Protein AF-A0A950IG82-F1 (afdb_monomer)

Structure (mmCIF, N/CA/C/O backbone):
data_AF-A0A950IG82-F1
#
_entry.id   AF-A0A950IG82-F1
#
loop_
_atom_site.group_PDB
_atom_site.id
_atom_site.type_symbol
_atom_site.label_atom_id
_atom_site.label_alt_id
_atom_site.label_comp_id
_atom_site.label_asym_id
_atom_site.label_entity_id
_atom_site.label_seq_id
_atom_site.pdbx_PDB_ins_code
_atom_site.Cartn_x
_atom_site.Cartn_y
_atom_site.Cartn_z
_atom_site.occupancy
_atom_site.B_iso_or_equiv
_atom_site.auth_seq_id
_atom_site.auth_comp_id
_atom_site.auth_asym_id
_atom_site.auth_atom_id
_atom_site.pdbx_PDB_model_num
ATOM 1 N N . MET A 1 1 ? -0.122 53.252 -35.658 1.00 31.47 1 MET A N 1
ATOM 2 C CA . MET A 1 1 ? -0.330 54.464 -36.482 1.00 31.47 1 MET A CA 1
ATOM 3 C C . MET A 1 1 ? -1.220 54.069 -37.658 1.00 31.47 1 MET A C 1
ATOM 5 O O . MET A 1 1 ? -0.885 53.091 -38.310 1.00 31.47 1 MET A O 1
ATOM 9 N N . ARG A 1 2 ? -2.312 54.819 -37.894 1.00 27.08 2 ARG A N 1
ATOM 10 C CA . ARG A 1 2 ? -3.420 54.608 -38.866 1.00 27.08 2 ARG A CA 1
ATOM 11 C C . ARG A 1 2 ? -4.473 53.554 -38.489 1.00 27.08 2 ARG A C 1
ATOM 13 O O . ARG A 1 2 ? -4.097 52.480 -38.056 1.00 27.08 2 ARG A O 1
ATOM 20 N N . ILE A 1 3 ? -5.778 53.737 -38.699 1.00 26.84 3 ILE A N 1
ATOM 21 C CA . ILE A 1 3 ? -6.708 54.889 -38.736 1.00 26.84 3 ILE A CA 1
ATOM 22 C C . ILE A 1 3 ? -8.096 54.261 -38.478 1.00 26.84 3 ILE A C 1
ATOM 24 O O . ILE A 1 3 ? -8.349 53.128 -38.877 1.00 26.84 3 ILE A O 1
ATOM 28 N N . SER A 1 4 ? -8.958 54.994 -37.777 1.00 28.69 4 SER A N 1
ATOM 29 C CA . SER A 1 4 ? -10.321 54.626 -37.380 1.00 28.69 4 SER A CA 1
ATOM 30 C C . SER A 1 4 ? -11.318 54.647 -38.547 1.00 28.69 4 SER A C 1
ATOM 32 O O . SER A 1 4 ? -11.182 55.461 -39.458 1.00 28.69 4 SER A O 1
ATOM 34 N N . THR A 1 5 ? -12.383 53.846 -38.462 1.00 29.97 5 THR A N 1
ATOM 35 C CA . THR A 1 5 ? -13.710 54.205 -38.995 1.00 29.97 5 THR A CA 1
ATOM 36 C C . THR A 1 5 ? -14.809 53.532 -38.164 1.00 29.97 5 THR A C 1
ATOM 38 O O . THR A 1 5 ? -14.855 52.314 -38.029 1.00 29.97 5 THR A O 1
ATOM 41 N N . LYS A 1 6 ? -15.680 54.364 -37.579 1.00 29.92 6 LYS A N 1
ATOM 42 C CA . LYS A 1 6 ? -16.958 54.034 -36.924 1.00 29.92 6 LYS A CA 1
ATOM 43 C C . LYS A 1 6 ? -18.101 54.569 -37.790 1.00 29.92 6 LYS A C 1
ATOM 45 O O . LYS A 1 6 ? -17.968 55.690 -38.268 1.00 29.92 6 LYS A O 1
ATOM 50 N N . VAL A 1 7 ? -19.230 53.854 -37.831 1.00 28.11 7 VAL A N 1
ATOM 51 C CA . VAL A 1 7 ? -20.614 54.330 -38.098 1.00 28.11 7 VAL A CA 1
ATOM 52 C C . VAL A 1 7 ? -21.540 53.316 -37.367 1.00 28.11 7 VAL A C 1
ATOM 54 O O . VAL A 1 7 ? -21.394 52.130 -37.637 1.00 28.11 7 VAL A O 1
ATOM 57 N N . LEU A 1 8 ? -22.177 53.575 -36.201 1.00 28.28 8 LEU A N 1
ATOM 58 C CA . LEU A 1 8 ? -23.474 54.250 -35.875 1.00 28.28 8 LEU A CA 1
ATOM 59 C C . LEU A 1 8 ? -24.680 53.784 -36.735 1.00 28.28 8 LEU A C 1
ATOM 61 O O . LEU A 1 8 ? -24.521 53.671 -37.933 1.00 28.28 8 LEU A O 1
ATOM 65 N N . ALA A 1 9 ? -25.912 53.512 -36.269 1.00 26.94 9 ALA A N 1
ATOM 66 C CA . ALA A 1 9 ? -26.693 53.898 -35.079 1.00 26.94 9 ALA A CA 1
ATOM 67 C C . ALA A 1 9 ? -27.892 52.913 -34.857 1.00 26.94 9 ALA A C 1
ATOM 69 O O . ALA A 1 9 ? -28.282 52.243 -35.806 1.00 26.94 9 ALA A O 1
ATOM 70 N N . ALA A 1 10 ? -28.354 52.692 -33.607 1.00 26.58 10 ALA A N 1
ATOM 71 C CA . ALA A 1 10 ? -29.663 53.086 -32.996 1.00 26.58 10 ALA A CA 1
ATOM 72 C C . ALA A 1 10 ? -30.944 52.416 -33.572 1.00 26.58 10 ALA A C 1
ATOM 74 O O . ALA A 1 10 ? -31.073 52.310 -34.778 1.00 26.58 10 ALA A O 1
ATOM 75 N N . GLY A 1 11 ? -31.972 51.980 -32.825 1.00 23.25 11 GLY A N 1
ATOM 76 C CA . GLY A 1 11 ? -32.373 52.081 -31.412 1.00 23.25 11 GLY A CA 1
ATOM 77 C C . GLY A 1 11 ? -33.799 51.491 -31.212 1.00 23.25 11 GLY A C 1
ATOM 78 O O . GLY A 1 11 ? -34.331 50.907 -32.151 1.00 23.25 11 GLY A O 1
ATOM 79 N N . LEU A 1 12 ? -34.403 51.735 -30.030 1.00 25.64 12 LEU A N 1
ATOM 80 C CA . LEU A 1 12 ? -35.747 51.348 -29.505 1.00 25.64 12 LEU A CA 1
ATOM 81 C C . LEU A 1 12 ? -35.808 49.958 -28.829 1.00 25.64 12 LEU A C 1
ATOM 83 O O . LEU A 1 12 ? -35.479 48.960 -29.445 1.00 25.64 12 LEU A O 1
ATOM 87 N N . GLY A 1 13 ? -36.210 49.761 -27.568 1.00 23.16 13 GLY A N 1
ATOM 88 C CA . GLY A 1 13 ? -36.908 50.609 -26.600 1.00 23.16 13 GLY A CA 1
ATOM 89 C C . GLY A 1 13 ? -38.250 49.976 -26.214 1.00 23.16 13 GLY A C 1
ATOM 90 O O . GLY A 1 13 ? -39.217 50.180 -26.932 1.00 23.16 13 GLY A O 1
ATOM 91 N N . ALA A 1 14 ? -38.317 49.239 -25.097 1.00 26.92 14 ALA A N 1
ATOM 92 C CA . ALA A 1 14 ? -39.551 48.993 -24.337 1.00 26.92 14 ALA A CA 1
ATOM 93 C C . ALA A 1 14 ? -39.218 48.405 -22.954 1.00 26.92 14 ALA A C 1
ATOM 95 O O . ALA A 1 14 ? -38.650 47.322 -22.842 1.00 26.92 14 ALA A O 1
ATOM 96 N N . ALA A 1 15 ? -39.591 49.133 -21.905 1.00 27.72 15 ALA A N 1
ATOM 97 C CA . ALA A 1 15 ? -39.661 48.660 -20.531 1.00 27.72 15 ALA A CA 1
ATOM 98 C C . ALA A 1 15 ? -41.141 48.592 -20.139 1.00 27.72 15 ALA A C 1
ATOM 100 O O . ALA A 1 15 ? -41.839 49.581 -20.353 1.00 27.72 15 ALA A O 1
ATOM 101 N N . LEU A 1 16 ? -41.604 47.487 -19.536 1.00 24.97 16 LEU A N 1
ATOM 102 C CA . LEU A 1 16 ? -42.750 47.522 -18.620 1.00 24.97 16 LEU A CA 1
ATOM 103 C C . LEU A 1 16 ? -42.849 46.283 -17.697 1.00 24.97 16 LEU A C 1
ATOM 105 O O . LEU A 1 16 ? -43.059 45.167 -18.152 1.00 24.97 16 LEU A O 1
ATOM 109 N N . LEU A 1 17 ? -42.716 46.584 -16.400 1.00 25.39 17 LEU A N 1
ATOM 110 C CA . LEU A 1 17 ? -43.342 46.053 -15.174 1.00 25.39 17 LEU A CA 1
ATOM 111 C C . LEU A 1 17 ? -43.338 44.559 -14.749 1.00 25.39 17 LEU A C 1
ATOM 113 O O . LEU A 1 17 ? -43.978 43.701 -15.337 1.00 25.39 17 LEU A O 1
ATOM 117 N N . LEU A 1 18 ? -42.755 44.390 -13.546 1.00 25.53 18 LEU A N 1
ATOM 118 C CA . LEU A 1 18 ? -43.219 43.700 -12.322 1.00 25.53 18 LEU A CA 1
ATOM 119 C C . LEU A 1 18 ? -43.781 42.264 -12.380 1.00 25.53 18 LEU A C 1
ATOM 121 O O . LEU A 1 18 ? -44.934 42.050 -12.736 1.00 25.53 18 LEU A O 1
ATOM 125 N N . ALA A 1 19 ? -43.065 41.353 -11.709 1.00 24.47 19 ALA A N 1
ATOM 126 C CA . ALA A 1 19 ? -43.647 40.505 -10.662 1.00 24.47 19 ALA A CA 1
ATOM 127 C C . ALA A 1 19 ? -42.567 40.096 -9.644 1.00 24.47 19 ALA A C 1
ATOM 129 O O . ALA A 1 19 ? -41.563 39.473 -9.982 1.00 24.47 19 ALA A O 1
ATOM 130 N N . VAL A 1 20 ? -42.787 40.477 -8.386 1.00 30.11 20 VAL A N 1
ATOM 131 C CA . VAL A 1 20 ? -42.069 39.976 -7.212 1.00 30.11 20 VAL A CA 1
ATOM 132 C C . VAL A 1 20 ? -42.515 38.535 -6.978 1.00 30.11 20 VAL A C 1
ATOM 134 O O . VAL A 1 20 ? -43.705 38.286 -6.808 1.00 30.11 20 VAL A O 1
ATOM 137 N N . ALA A 1 21 ? -41.570 37.600 -6.926 1.00 27.33 21 ALA A N 1
ATOM 138 C CA . ALA A 1 21 ? -41.778 36.296 -6.313 1.00 27.33 21 ALA A CA 1
ATOM 139 C C . ALA A 1 21 ? -40.535 35.949 -5.492 1.00 27.33 21 ALA A C 1
ATOM 141 O O . ALA A 1 21 ? -39.457 35.667 -6.009 1.00 27.33 21 ALA A O 1
ATOM 142 N N . THR A 1 22 ? -40.720 36.039 -4.183 1.00 30.56 22 THR A N 1
ATOM 143 C CA . THR A 1 22 ? -39.870 35.504 -3.128 1.00 30.56 22 THR A CA 1
ATOM 144 C C . THR A 1 22 ? -39.513 34.045 -3.415 1.00 30.56 22 THR A C 1
ATOM 146 O O . THR A 1 22 ? -40.369 33.168 -3.301 1.00 30.56 22 THR A O 1
ATOM 149 N N . LEU A 1 23 ? -38.254 33.771 -3.757 1.00 31.50 23 LEU A N 1
ATOM 150 C CA . LEU A 1 23 ? -37.690 32.426 -3.672 1.00 31.50 23 LEU A CA 1
ATOM 151 C C . LEU A 1 23 ? -36.880 32.362 -2.384 1.00 31.50 23 LEU A C 1
ATOM 153 O O . LEU A 1 23 ? -35.878 33.056 -2.226 1.00 31.50 23 LEU A O 1
ATOM 157 N N . GLY A 1 24 ? -37.427 31.600 -1.439 1.00 26.11 24 GLY A N 1
ATOM 158 C CA . GLY A 1 24 ? -36.927 31.474 -0.086 1.00 26.11 24 GLY A CA 1
ATOM 159 C C . GLY A 1 24 ? -35.485 30.993 -0.027 1.00 26.11 24 GLY A C 1
ATOM 160 O O . GLY A 1 24 ? -35.007 30.248 -0.884 1.00 26.11 24 GLY A O 1
ATOM 161 N N . GLU A 1 25 ? -34.826 31.415 1.047 1.00 28.05 25 GLU A N 1
ATOM 162 C CA . GLU A 1 25 ? -33.621 30.810 1.591 1.00 28.05 25 GLU A CA 1
ATOM 163 C C . GLU A 1 25 ? -33.852 29.308 1.803 1.00 28.05 25 GLU A C 1
ATOM 165 O O . GLU A 1 25 ? -34.275 28.844 2.860 1.00 28.05 25 GLU A O 1
ATOM 170 N N . GLY A 1 26 ? -33.585 28.531 0.754 1.00 25.91 26 GLY A N 1
ATOM 171 C CA . GLY A 1 26 ? -33.356 27.103 0.859 1.00 25.91 26 GLY A CA 1
ATOM 172 C C . GLY A 1 26 ? -32.126 26.909 1.730 1.00 25.91 26 GLY A C 1
ATOM 173 O O . GLY A 1 26 ? -31.032 27.341 1.365 1.00 25.91 26 GLY A O 1
ATOM 174 N N . ALA A 1 27 ? -32.351 26.323 2.904 1.00 30.41 27 ALA A N 1
ATOM 175 C CA . ALA A 1 27 ? -31.371 26.037 3.933 1.00 30.41 27 ALA A CA 1
ATOM 176 C C . ALA A 1 27 ? -30.029 25.595 3.333 1.00 30.41 27 ALA A C 1
ATOM 178 O O . ALA A 1 27 ? -29.856 24.453 2.908 1.00 30.41 27 ALA A O 1
ATOM 179 N N . ARG A 1 28 ? -29.056 26.513 3.347 1.00 29.19 28 ARG A N 1
ATOM 180 C CA . ARG A 1 28 ? -27.645 26.144 3.347 1.00 29.19 28 ARG A CA 1
ATOM 181 C C . ARG A 1 28 ? -27.469 25.267 4.575 1.00 29.19 28 ARG A C 1
ATOM 183 O O . ARG A 1 28 ? -27.503 25.776 5.693 1.00 29.19 28 ARG A O 1
ATOM 190 N N . GLY A 1 29 ? -27.347 23.960 4.358 1.00 27.97 29 GLY A N 1
ATOM 191 C CA . GLY A 1 29 ? -26.825 23.049 5.360 1.00 27.97 29 GLY A CA 1
ATOM 192 C C . GLY A 1 29 ? -25.471 23.598 5.767 1.00 27.97 29 GLY A C 1
ATOM 193 O O . GLY A 1 29 ? -24.490 23.470 5.039 1.00 27.97 29 GLY A O 1
ATOM 194 N N . THR A 1 30 ? -25.446 24.313 6.884 1.00 27.95 30 THR A N 1
ATOM 195 C CA . THR A 1 30 ? -24.217 24.695 7.543 1.00 27.95 30 THR A CA 1
ATOM 196 C C . THR A 1 30 ? -23.473 23.397 7.794 1.00 27.95 30 THR A C 1
ATOM 198 O O . THR A 1 30 ? -24.003 22.480 8.425 1.00 27.95 30 THR A O 1
ATOM 201 N N . ALA A 1 31 ? -22.255 23.300 7.257 1.00 31.48 31 ALA A N 1
ATOM 202 C CA . ALA A 1 31 ? -21.271 22.369 7.770 1.00 31.48 31 ALA A CA 1
ATOM 203 C C . ALA A 1 31 ? -21.317 22.518 9.293 1.00 31.48 31 ALA A C 1
ATOM 205 O O . ALA A 1 31 ? -21.040 23.602 9.816 1.00 31.48 31 ALA A O 1
ATOM 206 N N . GLN A 1 32 ? -21.812 21.486 9.981 1.00 31.50 32 GLN A N 1
ATOM 207 C CA . GLN A 1 32 ? -21.851 21.481 11.432 1.00 31.50 32 GLN A CA 1
ATOM 208 C C . GLN A 1 32 ? -20.426 21.765 11.884 1.00 31.50 32 GLN A C 1
ATOM 210 O O . GLN A 1 32 ? -19.493 21.050 11.516 1.00 31.50 32 GLN A O 1
ATOM 215 N N . GLY A 1 33 ? -20.273 22.898 12.571 1.00 30.84 33 GLY A N 1
ATOM 216 C CA . GLY A 1 33 ? -18.986 23.394 13.013 1.00 30.84 33 GLY A CA 1
ATOM 217 C C . GLY A 1 33 ? -18.233 22.307 13.761 1.00 30.84 33 GLY A C 1
ATOM 218 O O . GLY A 1 33 ? -18.844 21.479 14.443 1.00 30.84 33 GLY A O 1
ATOM 219 N N . ALA A 1 34 ? -16.907 22.330 13.615 1.00 34.75 34 ALA A N 1
ATOM 220 C CA . ALA A 1 34 ? -15.992 21.541 14.421 1.00 34.75 34 ALA A CA 1
ATOM 221 C C . ALA A 1 34 ? -16.519 21.476 15.857 1.00 34.75 34 ALA A C 1
ATOM 223 O O . ALA A 1 34 ? -16.757 22.513 16.485 1.00 34.75 34 ALA A O 1
ATOM 224 N N . THR A 1 35 ? -16.776 20.259 16.335 1.00 42.19 35 THR A N 1
ATOM 225 C CA . THR A 1 35 ? -17.260 20.032 17.692 1.00 42.19 35 THR A CA 1
ATOM 226 C C . THR A 1 35 ? -16.322 20.785 18.639 1.00 42.19 35 THR A C 1
ATOM 228 O O . THR A 1 35 ? -15.102 20.634 18.503 1.00 42.19 35 THR A O 1
ATOM 231 N N . PRO A 1 36 ? -16.834 21.648 19.537 1.00 44.16 36 PRO A N 1
ATOM 232 C CA . PRO A 1 36 ? -15.972 22.414 20.424 1.00 44.16 36 PRO A CA 1
ATOM 233 C C . PRO A 1 36 ? -15.040 21.459 21.184 1.00 44.16 36 PRO A C 1
ATOM 235 O O . PRO A 1 36 ? -15.457 20.343 21.515 1.00 44.16 36 PRO A O 1
ATOM 238 N N . PRO A 1 37 ? -13.778 21.857 21.432 1.00 56.09 37 PRO A N 1
ATOM 239 C CA . PRO A 1 37 ? -12.818 21.002 22.111 1.00 56.09 37 PRO A CA 1
ATOM 240 C C . PRO A 1 37 ? -13.416 20.517 23.431 1.00 56.09 37 PRO A C 1
ATOM 242 O O . PRO A 1 37 ? -13.875 21.314 24.250 1.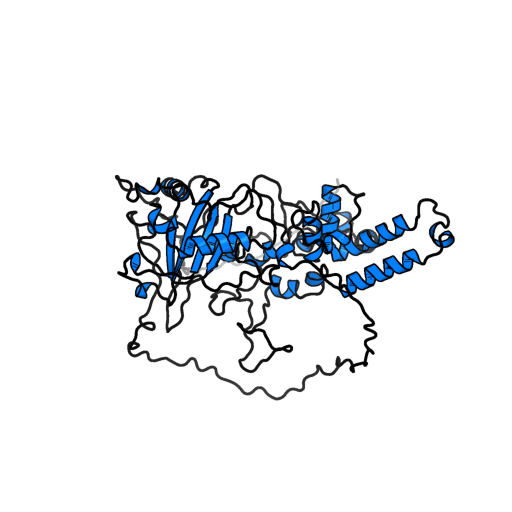00 56.09 37 PRO A O 1
ATOM 245 N N . ILE A 1 38 ? -13.443 19.195 23.599 1.00 61.84 38 ILE A N 1
ATOM 246 C CA . ILE A 1 38 ? -13.982 18.553 24.794 1.00 61.84 38 ILE A CA 1
ATOM 247 C C . ILE A 1 38 ? -13.158 19.044 25.986 1.00 61.84 38 ILE A C 1
ATOM 249 O O . ILE A 1 38 ? -11.948 18.814 26.045 1.00 61.84 38 ILE A O 1
ATOM 253 N N . ALA A 1 39 ? -13.808 19.740 26.921 1.00 64.88 39 ALA A N 1
ATOM 254 C CA . ALA A 1 39 ? -13.167 20.185 28.149 1.00 64.88 39 ALA A CA 1
ATOM 255 C C . ALA A 1 39 ? -12.679 18.956 28.927 1.00 64.88 39 ALA A C 1
ATOM 257 O O . ALA A 1 39 ? -13.462 18.058 29.249 1.00 64.88 39 ALA A O 1
ATOM 258 N N . LEU A 1 40 ? -11.372 18.899 29.183 1.00 69.62 40 LEU A N 1
ATOM 259 C CA . LEU A 1 40 ? -10.776 17.801 29.932 1.00 69.62 40 LEU A CA 1
ATOM 260 C C . LEU A 1 40 ? -11.267 17.841 31.389 1.00 69.62 40 LEU A C 1
ATOM 262 O O . LEU A 1 40 ? -11.370 18.932 31.958 1.00 69.62 40 LEU A O 1
ATOM 266 N N . PRO A 1 41 ? -11.560 16.686 32.011 1.00 64.69 41 PRO A N 1
ATOM 267 C CA . PRO A 1 41 ? -11.902 16.646 33.428 1.00 64.69 41 PRO A CA 1
ATOM 268 C C . PRO A 1 41 ? -10.738 17.149 34.297 1.00 64.69 41 PRO A C 1
ATOM 270 O O . PRO A 1 41 ? -9.573 17.043 33.915 1.00 64.69 41 PRO A O 1
ATOM 273 N N . SER A 1 42 ? -11.043 17.656 35.497 1.00 58.88 42 SER A N 1
ATOM 274 C CA . SER A 1 42 ? -10.040 18.149 36.458 1.00 58.88 42 SER A CA 1
ATOM 275 C C . SER A 1 42 ? -9.109 17.058 37.012 1.00 58.88 42 SER A C 1
ATOM 277 O O . SER A 1 42 ? -8.054 17.374 37.554 1.00 58.88 42 SER A O 1
ATOM 279 N N . HIS A 1 43 ? -9.477 15.784 36.852 1.00 67.44 43 HIS A N 1
ATOM 280 C CA . HIS A 1 43 ? -8.666 14.605 37.151 1.00 67.44 43 HIS A CA 1
ATOM 281 C C . HIS A 1 43 ? -8.570 13.745 35.886 1.00 67.44 43 HIS A C 1
ATOM 283 O O . HIS A 1 43 ? -9.600 13.485 35.269 1.00 67.44 43 HIS A O 1
ATOM 289 N N . ASP A 1 44 ? -7.373 13.277 35.507 1.00 67.75 44 ASP A N 1
ATOM 290 C CA . ASP A 1 44 ? -7.207 12.406 34.331 1.00 67.75 44 ASP A CA 1
ATOM 291 C C . ASP A 1 44 ? -8.037 11.127 34.529 1.00 67.75 44 ASP A C 1
ATOM 293 O O . ASP A 1 44 ? -7.781 10.384 35.480 1.00 67.75 44 ASP A O 1
ATOM 297 N N . PRO A 1 45 ? -9.063 10.875 33.701 1.00 68.75 45 PRO A N 1
ATOM 298 C CA . PRO A 1 45 ? -9.945 9.726 33.874 1.00 68.75 45 PRO A CA 1
ATOM 299 C C . PRO A 1 45 ? -9.288 8.394 33.482 1.00 68.75 45 PRO A C 1
ATOM 301 O O . PRO A 1 45 ? -9.848 7.332 33.749 1.00 68.75 45 PRO A O 1
ATOM 304 N N . CYS A 1 46 ? -8.106 8.447 32.866 1.00 76.06 46 CYS A N 1
ATOM 305 C CA . CYS A 1 46 ? -7.264 7.299 32.567 1.00 76.06 46 CYS A CA 1
ATOM 306 C C . CYS A 1 46 ? -5.802 7.626 32.948 1.00 76.06 46 CYS A C 1
ATOM 308 O O . CYS A 1 46 ? -4.951 7.809 32.071 1.00 76.06 46 CYS A O 1
ATOM 310 N N . PRO A 1 47 ? -5.491 7.737 34.255 1.00 60.59 47 PRO A N 1
ATOM 311 C CA . PRO A 1 47 ? -4.163 8.139 34.725 1.00 60.59 47 PRO A CA 1
ATOM 312 C C . PRO A 1 47 ? -3.097 7.073 34.416 1.00 60.59 47 PRO A C 1
ATOM 314 O O . PRO A 1 47 ? -1.929 7.410 34.218 1.00 60.59 47 PRO A O 1
ATOM 317 N N . ASP A 1 48 ? -3.526 5.811 34.284 1.00 54.88 48 ASP A N 1
ATOM 318 C CA . ASP A 1 48 ? -2.714 4.669 33.848 1.00 54.88 48 ASP A CA 1
ATOM 319 C C . ASP A 1 48 ? -2.396 4.699 32.349 1.00 54.88 48 ASP A C 1
ATOM 321 O O . ASP A 1 48 ? -1.526 3.965 31.895 1.00 54.88 48 ASP A O 1
ATOM 325 N N . GLY A 1 49 ? -2.970 5.634 31.582 1.00 54.69 49 GLY A N 1
ATOM 326 C CA . GLY A 1 49 ? -2.558 5.941 30.209 1.00 54.69 49 GLY A CA 1
ATOM 327 C C . GLY A 1 49 ? -1.133 6.502 30.091 1.00 54.69 49 GLY A C 1
ATOM 328 O O . GLY A 1 49 ? -0.809 7.092 29.070 1.00 54.69 49 GLY A O 1
ATOM 329 N N . LYS A 1 50 ? -0.313 6.364 31.140 1.00 54.59 50 LYS A N 1
ATOM 330 C CA . LYS A 1 50 ? 1.144 6.558 31.193 1.00 54.59 50 LYS A CA 1
ATOM 331 C C . LYS A 1 50 ? 1.908 5.223 31.271 1.00 54.59 50 LYS A C 1
ATOM 333 O O . LYS A 1 50 ? 3.134 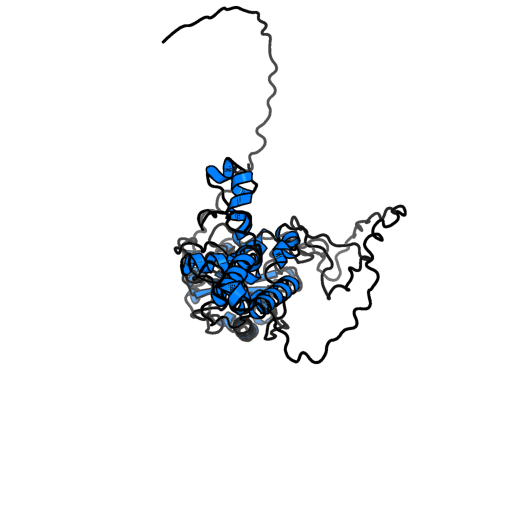5.227 31.373 1.00 54.59 50 LYS A O 1
ATOM 338 N N . ALA A 1 51 ? 1.202 4.091 31.287 1.00 62.50 51 ALA A N 1
ATOM 339 C CA . ALA A 1 51 ? 1.757 2.765 31.514 1.00 62.50 51 ALA A CA 1
ATOM 340 C C . ALA A 1 51 ? 2.184 2.058 30.220 1.00 62.50 51 ALA A C 1
ATOM 342 O O . ALA A 1 51 ? 1.556 2.187 29.173 1.00 62.50 51 ALA A O 1
ATOM 343 N N . SER A 1 52 ? 3.254 1.273 30.381 1.00 68.88 52 SER A N 1
ATOM 344 C CA . SER A 1 52 ? 3.853 0.285 29.476 1.00 68.88 52 SER A CA 1
ATOM 345 C C . SER A 1 52 ? 4.089 0.739 28.033 1.00 68.88 52 SER A C 1
ATOM 347 O O . SER A 1 52 ? 3.155 0.901 27.245 1.00 68.88 52 SER A O 1
ATOM 349 N N . LYS A 1 53 ? 5.369 0.827 27.645 1.00 78.25 53 LYS A N 1
ATOM 350 C CA . LYS A 1 53 ? 5.756 0.908 26.229 1.00 78.25 53 LYS A CA 1
ATOM 351 C C . LYS A 1 53 ? 5.085 -0.221 25.431 1.00 78.25 53 LYS A C 1
ATOM 353 O O . LYS A 1 53 ? 4.875 -1.300 25.997 1.00 78.25 53 LYS A O 1
ATOM 358 N N . PRO A 1 54 ? 4.805 -0.010 24.133 1.00 86.50 54 PRO A N 1
ATOM 359 C CA . PRO A 1 54 ? 4.348 -1.076 23.257 1.00 86.50 54 PRO A CA 1
ATOM 360 C C . PRO A 1 54 ? 5.198 -2.344 23.418 1.00 86.50 54 PRO A C 1
ATOM 362 O O . PRO A 1 54 ? 6.429 -2.256 23.469 1.00 86.50 54 PRO A O 1
ATOM 365 N N . PRO A 1 55 ? 4.564 -3.522 23.536 1.00 90.75 55 PRO A N 1
ATOM 366 C CA . PRO A 1 55 ? 5.275 -4.785 23.670 1.00 90.75 55 PRO A CA 1
ATOM 367 C C . PRO A 1 55 ? 6.124 -5.062 22.416 1.00 90.75 55 PRO A C 1
ATOM 369 O O . PRO A 1 55 ? 5.809 -4.553 21.334 1.00 90.75 55 PRO A O 1
ATOM 372 N N . PRO A 1 56 ? 7.160 -5.919 22.507 1.00 91.31 56 PRO A N 1
ATOM 373 C CA . PRO A 1 56 ? 8.002 -6.262 21.359 1.00 91.31 56 PRO A CA 1
ATOM 374 C C . PRO A 1 56 ? 7.210 -6.760 20.143 1.00 91.31 56 PRO A C 1
ATOM 376 O O . PRO A 1 56 ? 7.530 -6.392 19.020 1.00 91.31 56 PRO A O 1
ATOM 379 N N . ALA A 1 57 ? 6.123 -7.508 20.362 1.00 92.56 57 ALA A N 1
ATOM 380 C CA . ALA A 1 57 ? 5.257 -8.012 19.294 1.00 92.56 57 ALA A CA 1
ATOM 381 C C . ALA A 1 57 ? 4.517 -6.915 18.501 1.00 92.56 57 ALA A C 1
ATOM 383 O O . ALA A 1 57 ? 4.090 -7.147 17.376 1.00 92.56 57 ALA A O 1
ATOM 384 N N . LEU A 1 58 ? 4.376 -5.715 19.075 1.00 93.19 58 LEU A N 1
ATOM 385 C CA . LEU A 1 58 ? 3.798 -4.531 18.426 1.00 93.19 58 LEU A CA 1
ATOM 386 C C . LEU A 1 58 ? 4.879 -3.498 18.069 1.00 93.19 58 LEU A C 1
ATOM 388 O O . LEU A 1 58 ? 4.578 -2.354 17.729 1.00 93.19 58 LEU A O 1
ATOM 392 N N . THR A 1 59 ? 6.152 -3.890 18.148 1.00 91.25 59 THR A N 1
ATOM 393 C CA . THR A 1 59 ? 7.287 -3.073 17.729 1.00 91.25 59 THR A CA 1
ATOM 394 C C . THR A 1 59 ? 7.755 -3.540 16.361 1.00 91.25 59 THR A C 1
ATOM 396 O O . THR A 1 59 ? 8.261 -4.646 16.201 1.00 91.25 59 THR A O 1
ATOM 399 N N . LEU A 1 60 ? 7.590 -2.681 15.358 1.00 89.31 60 LEU A N 1
ATOM 400 C CA . LEU A 1 60 ? 8.013 -2.994 13.994 1.00 89.31 60 LEU A CA 1
ATOM 401 C C . LEU A 1 60 ? 9.542 -2.984 13.861 1.00 89.31 60 LEU A C 1
ATOM 403 O O . LEU A 1 60 ? 10.184 -2.145 14.508 1.00 89.31 60 LEU A O 1
ATOM 407 N N . PRO A 1 61 ? 10.112 -3.837 12.988 1.00 81.94 61 PRO A N 1
ATOM 408 C CA . PRO A 1 61 ? 11.519 -3.756 12.616 1.00 81.94 61 PRO A CA 1
ATOM 409 C C . PRO A 1 61 ? 11.840 -2.406 11.956 1.00 81.94 61 PRO A C 1
ATOM 411 O O . PRO A 1 61 ? 10.949 -1.683 11.507 1.00 81.94 61 PRO A O 1
ATOM 414 N N . ALA A 1 62 ? 13.132 -2.070 11.886 1.00 73.06 62 ALA A N 1
ATOM 415 C CA . ALA A 1 62 ? 13.597 -0.822 11.273 1.00 73.06 62 ALA A CA 1
ATOM 416 C C . ALA A 1 62 ? 13.216 -0.711 9.786 1.00 73.06 62 ALA A C 1
ATOM 418 O O . ALA A 1 62 ? 12.985 0.387 9.289 1.00 73.06 62 ALA A O 1
ATOM 419 N N . ILE A 1 63 ? 13.136 -1.850 9.096 1.00 74.94 63 ILE A N 1
ATOM 420 C CA . ILE A 1 63 ? 12.716 -1.964 7.702 1.00 74.94 63 ILE A CA 1
ATOM 421 C C . ILE A 1 63 ? 11.667 -3.072 7.646 1.00 74.94 63 ILE A C 1
ATOM 423 O O . ILE A 1 63 ? 11.915 -4.178 8.128 1.00 74.94 63 ILE A O 1
ATOM 427 N N . VAL A 1 64 ? 10.505 -2.770 7.067 1.00 79.62 64 VAL A N 1
ATOM 428 C CA . VAL A 1 64 ? 9.515 -3.780 6.681 1.00 79.62 64 VAL A CA 1
ATOM 429 C C . VAL A 1 64 ? 9.676 -3.987 5.177 1.00 79.62 64 VAL A C 1
ATOM 431 O O . VAL A 1 64 ? 9.407 -3.046 4.426 1.00 79.62 64 VAL A O 1
ATOM 434 N N . PRO A 1 65 ? 10.160 -5.156 4.728 1.00 70.88 65 PRO A N 1
ATOM 435 C CA . PRO A 1 65 ? 10.283 -5.441 3.306 1.00 70.88 65 PRO A CA 1
ATOM 436 C C . PRO A 1 65 ? 8.935 -5.330 2.577 1.00 70.88 65 PRO A C 1
ATOM 438 O O . PRO A 1 65 ? 7.899 -5.617 3.187 1.00 70.88 65 PRO A O 1
ATOM 441 N N . PRO A 1 66 ? 8.918 -4.939 1.290 1.00 68.38 66 PRO A N 1
ATOM 442 C CA . PRO A 1 66 ? 7.694 -4.922 0.505 1.00 68.38 66 PRO A CA 1
ATOM 443 C C . PRO A 1 66 ? 6.997 -6.281 0.442 1.00 68.38 66 PRO A C 1
ATOM 445 O O . PRO A 1 66 ? 7.636 -7.330 0.389 1.00 68.38 66 PRO A O 1
ATOM 448 N N . GLY A 1 67 ? 5.671 -6.225 0.376 1.00 63.81 67 GLY A N 1
ATOM 449 C CA . GLY A 1 67 ? 4.819 -7.310 -0.080 1.00 63.81 67 GLY A CA 1
ATOM 450 C C . GLY A 1 67 ? 4.315 -8.286 0.952 1.00 63.81 67 GLY A C 1
ATOM 451 O O . GLY A 1 67 ? 3.129 -8.585 0.901 1.00 63.81 67 GLY A O 1
ATOM 452 N N . ASP A 1 68 ? 5.141 -8.764 1.880 1.00 68.62 68 ASP A N 1
ATOM 453 C CA . ASP A 1 68 ? 4.645 -9.802 2.780 1.00 68.62 68 ASP A CA 1
ATOM 454 C C . ASP A 1 68 ? 5.294 -9.852 4.167 1.00 68.62 68 ASP A C 1
ATOM 456 O O . ASP A 1 68 ? 6.336 -10.486 4.371 1.00 68.62 68 ASP A O 1
ATOM 460 N N . PRO A 1 69 ? 4.675 -9.218 5.173 1.00 75.81 69 PRO A N 1
ATOM 461 C CA . PRO A 1 69 ? 5.157 -9.285 6.531 1.00 75.81 69 PRO A CA 1
ATOM 462 C C . PRO A 1 69 ? 4.529 -10.455 7.313 1.00 75.81 69 PRO A C 1
ATOM 464 O O . PRO A 1 69 ? 4.239 -10.264 8.491 1.00 75.81 69 PRO A O 1
ATOM 467 N N . ILE A 1 70 ? 4.362 -11.666 6.749 1.00 79.44 70 ILE A N 1
ATOM 468 C CA . ILE A 1 70 ? 3.835 -12.849 7.483 1.00 79.44 70 ILE A CA 1
ATOM 469 C C . ILE A 1 70 ? 4.493 -13.037 8.848 1.00 79.44 70 ILE A C 1
ATOM 471 O O . ILE A 1 70 ? 3.832 -13.387 9.823 1.00 79.44 70 ILE A O 1
ATOM 475 N N . ALA A 1 71 ? 5.804 -12.805 8.950 1.00 83.12 71 ALA A N 1
ATOM 476 C CA . ALA A 1 71 ? 6.498 -12.898 10.231 1.00 83.12 71 ALA A CA 1
ATOM 477 C C . ALA A 1 71 ? 5.952 -11.890 11.263 1.00 83.12 71 ALA A C 1
ATOM 479 O O . ALA A 1 71 ? 5.805 -12.231 12.438 1.00 83.12 71 ALA A O 1
ATOM 480 N N . ILE A 1 72 ? 5.626 -10.669 10.827 1.00 88.44 72 ILE A N 1
ATOM 481 C CA . ILE A 1 72 ? 4.986 -9.639 11.653 1.00 88.44 72 ILE A CA 1
ATOM 482 C C . ILE A 1 72 ? 3.544 -10.043 11.962 1.00 88.44 72 ILE A C 1
ATOM 484 O O . ILE A 1 72 ? 3.166 -10.007 13.127 1.00 88.44 72 ILE A O 1
ATOM 488 N N . GLU A 1 73 ? 2.766 -10.471 10.964 1.00 89.62 73 GLU A N 1
ATOM 489 C CA . GLU A 1 73 ? 1.373 -10.909 11.139 1.00 89.62 73 GLU A CA 1
ATOM 490 C C . GLU A 1 73 ? 1.274 -12.042 12.167 1.00 89.62 73 GLU A C 1
ATOM 492 O O . GLU A 1 73 ? 0.524 -11.941 13.136 1.00 89.62 73 GLU A O 1
ATOM 497 N N . LYS A 1 74 ? 2.119 -13.070 12.030 1.00 89.62 74 LYS A N 1
ATOM 498 C CA . LYS A 1 74 ? 2.223 -14.184 12.976 1.00 89.62 74 LYS A CA 1
ATOM 499 C C . LYS A 1 74 ? 2.586 -13.707 14.379 1.00 89.62 74 LYS A C 1
ATOM 501 O O . LYS A 1 74 ? 1.916 -14.064 15.340 1.00 89.62 74 LYS A O 1
ATOM 506 N N . THR A 1 75 ? 3.623 -12.876 14.496 1.00 92.38 75 THR A N 1
ATOM 507 C CA . THR A 1 75 ? 4.069 -12.347 15.795 1.00 92.38 75 THR A CA 1
ATOM 508 C C . THR A 1 75 ? 2.972 -11.519 16.471 1.00 92.38 75 THR A C 1
ATOM 510 O O . THR A 1 75 ? 2.774 -11.622 17.683 1.00 92.38 75 THR A O 1
ATOM 513 N N . MET A 1 76 ? 2.241 -10.707 15.700 1.00 94.69 76 MET A N 1
ATOM 514 C CA . MET A 1 76 ? 1.116 -9.918 16.196 1.00 94.69 76 MET A CA 1
ATOM 515 C C . MET A 1 76 ? -0.037 -10.814 16.640 1.00 94.69 76 MET A C 1
ATOM 517 O O . MET A 1 76 ? -0.532 -10.630 17.749 1.00 94.69 76 MET A O 1
ATOM 521 N N . LEU A 1 77 ? -0.440 -11.789 15.821 1.00 95.25 77 LEU A N 1
ATOM 522 C CA . LEU A 1 77 ? -1.540 -12.697 16.140 1.00 95.25 77 LEU A CA 1
ATOM 523 C C . LEU A 1 77 ? -1.242 -13.529 17.391 1.00 95.25 77 LEU A C 1
ATOM 525 O O . LEU A 1 77 ? -2.070 -13.566 18.302 1.00 95.25 77 LEU A O 1
ATOM 529 N N . ASP A 1 78 ? -0.046 -14.123 17.471 1.00 95.38 78 ASP A N 1
ATOM 530 C CA . ASP A 1 78 ? 0.394 -14.924 18.619 1.00 95.38 78 ASP A CA 1
ATOM 531 C C . ASP A 1 78 ? 0.316 -14.110 19.922 1.00 95.38 78 ASP A C 1
ATOM 533 O O . ASP A 1 78 ? -0.073 -14.633 20.965 1.00 95.38 78 ASP A O 1
ATOM 537 N N . TYR A 1 79 ? 0.639 -12.813 19.871 1.00 96.56 79 TYR A N 1
ATOM 538 C CA . TYR A 1 79 ? 0.524 -11.919 21.021 1.00 96.56 79 TYR A CA 1
ATOM 539 C C . TYR A 1 79 ? -0.922 -11.498 21.316 1.00 96.56 79 TYR A C 1
ATOM 541 O O . TYR A 1 79 ? -1.363 -11.581 22.465 1.00 96.56 79 TYR A O 1
ATOM 549 N N . LEU A 1 80 ? -1.670 -11.035 20.313 1.00 97.12 80 LEU A N 1
ATOM 550 C CA . LEU A 1 80 ? -3.026 -10.504 20.487 1.00 97.12 80 LEU A CA 1
ATOM 551 C C . LEU A 1 80 ? -3.994 -11.583 20.991 1.00 97.12 80 LEU A C 1
ATOM 553 O O . LEU A 1 80 ? -4.796 -11.310 21.885 1.00 97.12 80 LEU A O 1
ATOM 557 N N . ALA A 1 81 ? -3.830 -12.831 20.550 1.00 95.94 81 ALA A N 1
ATOM 558 C CA . ALA A 1 81 ? -4.619 -13.965 21.026 1.00 95.94 81 ALA A CA 1
ATOM 559 C C . ALA A 1 81 ? -4.465 -14.249 22.539 1.00 95.94 81 ALA A C 1
ATOM 561 O O . ALA A 1 81 ? -5.324 -14.900 23.133 1.00 95.94 81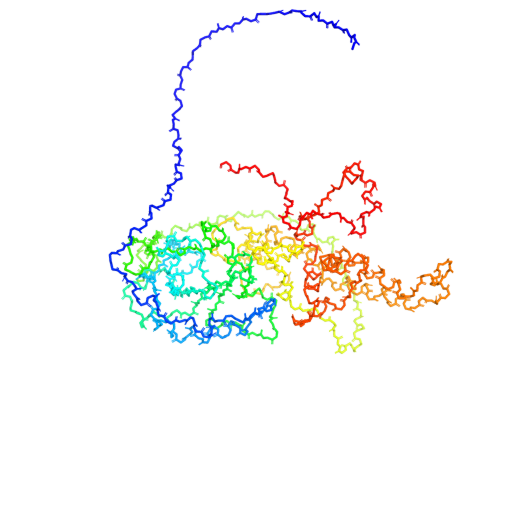 ALA A O 1
ATOM 562 N N . THR A 1 82 ? -3.411 -13.744 23.199 1.00 95.62 82 THR A N 1
ATOM 563 C CA . THR A 1 82 ? -3.228 -13.888 24.660 1.00 95.62 82 THR A CA 1
ATOM 564 C C . THR A 1 82 ? -4.052 -12.903 25.490 1.00 95.62 82 THR A C 1
ATOM 566 O O . THR A 1 82 ? -4.170 -13.072 26.703 1.00 95.62 82 THR A O 1
ATOM 569 N N . PHE A 1 83 ? -4.579 -11.838 24.876 1.00 95.44 83 PHE A N 1
ATOM 570 C CA . PHE A 1 83 ? -5.202 -10.694 25.555 1.00 95.44 83 PHE A CA 1
ATOM 571 C C . PHE A 1 83 ? -4.305 -9.940 26.556 1.00 95.44 83 PHE A C 1
ATOM 573 O O . PHE A 1 83 ? -4.794 -9.050 27.255 1.00 95.44 83 PHE A O 1
ATOM 580 N N . HIS A 1 84 ? -2.994 -10.217 26.618 1.00 93.12 84 HIS A N 1
ATOM 581 C CA . HIS A 1 84 ? -2.076 -9.544 27.549 1.00 93.12 84 HIS A CA 1
ATOM 582 C C . HIS A 1 84 ? -2.023 -8.019 27.355 1.00 93.12 84 HIS A C 1
ATOM 584 O O . HIS A 1 84 ? -1.716 -7.289 28.293 1.00 93.12 84 HIS A O 1
ATOM 590 N N . TYR A 1 85 ? -2.370 -7.499 26.173 1.00 93.25 85 TYR A N 1
ATOM 591 C CA . TYR A 1 85 ? -2.452 -6.051 25.954 1.00 93.25 85 TYR A CA 1
ATOM 592 C C . TYR A 1 85 ? -3.493 -5.363 26.855 1.00 93.25 85 TYR A C 1
ATOM 594 O O . TYR A 1 85 ? -3.339 -4.188 27.184 1.00 93.25 85 TYR A O 1
ATOM 602 N N . ARG A 1 86 ? -4.525 -6.087 27.314 1.00 93.06 86 ARG A N 1
ATOM 603 C CA . ARG A 1 86 ? -5.555 -5.550 28.217 1.00 93.06 86 ARG A CA 1
ATOM 604 C C . ARG A 1 86 ? -5.012 -5.220 29.608 1.00 93.06 86 ARG A C 1
ATOM 606 O O . ARG A 1 86 ? -5.601 -4.402 30.306 1.00 93.06 86 ARG A O 1
ATOM 613 N N . THR A 1 87 ? -3.892 -5.824 30.011 1.00 90.50 87 THR A N 1
ATOM 614 C CA . THR A 1 87 ? -3.272 -5.601 31.326 1.00 90.50 87 THR A CA 1
ATOM 615 C C . THR A 1 87 ? -2.184 -4.527 31.299 1.00 90.50 87 THR A C 1
ATOM 617 O O . THR A 1 87 ? -1.548 -4.287 32.319 1.00 90.50 87 THR A O 1
ATOM 620 N N . LEU A 1 88 ? -1.948 -3.876 30.152 1.00 89.44 88 LEU A N 1
ATOM 621 C CA . LEU A 1 88 ? -0.891 -2.866 30.001 1.00 89.44 88 LEU A CA 1
ATOM 622 C C . LEU A 1 88 ? -1.209 -1.524 30.673 1.00 89.44 88 LEU A C 1
ATOM 624 O O . LEU A 1 88 ? -0.327 -0.669 30.732 1.00 89.44 88 LEU A O 1
ATOM 628 N N . GLY A 1 89 ? -2.446 -1.327 31.144 1.00 88.75 89 GLY A N 1
ATOM 629 C CA . GLY A 1 89 ? -2.935 -0.047 31.672 1.00 88.75 89 GLY A CA 1
ATOM 630 C C . GLY A 1 89 ? -3.337 0.961 30.588 1.00 88.75 89 GLY A C 1
ATOM 631 O O . GLY A 1 89 ? -3.648 2.106 30.894 1.00 88.75 89 GLY A O 1
ATOM 632 N N . TRP A 1 90 ? -3.343 0.550 29.317 1.00 92.75 90 TRP A N 1
ATOM 633 C CA . TRP A 1 90 ? -3.736 1.405 28.197 1.00 92.75 90 TRP A CA 1
ATOM 634 C C . TRP A 1 90 ? -5.196 1.847 28.303 1.00 92.75 90 TRP A C 1
ATOM 636 O O . TRP A 1 90 ? -6.067 1.087 28.737 1.00 92.75 90 TRP A O 1
ATOM 646 N N . CYS A 1 91 ? -5.474 3.073 27.860 1.00 93.94 91 CYS A N 1
ATOM 647 C CA . CYS A 1 91 ? -6.843 3.570 27.822 1.00 93.94 91 CYS A CA 1
ATOM 648 C C . CYS A 1 91 ? -7.650 2.795 26.782 1.00 93.94 91 CYS A C 1
ATOM 650 O O . CYS A 1 91 ? -7.113 2.348 25.769 1.00 93.94 91 CYS A O 1
ATOM 652 N N . VAL A 1 92 ? -8.949 2.650 27.025 1.00 94.56 92 VAL A N 1
ATOM 653 C CA . VAL A 1 92 ? -9.837 1.823 26.206 1.00 94.56 92 VAL A CA 1
ATOM 654 C C . VAL A 1 92 ? -11.170 2.526 25.973 1.00 94.56 92 VAL A C 1
ATOM 656 O O . VAL A 1 92 ? -11.610 3.336 26.797 1.00 94.56 92 VAL A O 1
ATOM 659 N N . ASP A 1 93 ? -11.818 2.211 24.855 1.00 95.88 93 ASP A N 1
ATOM 660 C CA . ASP A 1 93 ? -13.188 2.628 24.562 1.00 95.88 93 ASP A CA 1
ATOM 661 C C . ASP A 1 93 ? -14.150 2.290 25.724 1.00 95.88 93 ASP A C 1
ATOM 663 O O . ASP A 1 93 ? -13.978 1.300 26.447 1.00 95.88 93 ASP A O 1
ATOM 667 N N . LYS A 1 94 ? -15.186 3.123 25.891 1.00 93.75 94 LYS A N 1
ATOM 668 C CA . LYS A 1 94 ? -16.220 3.006 26.938 1.00 93.75 94 LYS A CA 1
ATOM 669 C C . LYS A 1 94 ? -16.915 1.643 26.931 1.00 93.75 94 LYS A C 1
ATOM 671 O O . LYS A 1 94 ? -17.192 1.094 27.995 1.00 93.75 94 LYS A O 1
ATOM 676 N N . TYR A 1 95 ? -17.210 1.134 25.739 1.00 93.69 95 TYR A N 1
ATOM 677 C CA . TYR A 1 95 ? -17.911 -0.122 25.483 1.00 93.69 95 TYR A CA 1
ATOM 678 C C . TYR A 1 95 ? -17.661 -0.575 24.038 1.00 93.69 95 TYR A C 1
ATOM 680 O O . TYR A 1 95 ? -17.135 0.185 23.223 1.00 93.69 95 TYR A O 1
ATOM 688 N N . VAL A 1 96 ? -18.043 -1.816 23.720 1.00 96.56 96 VAL A N 1
ATOM 689 C CA . VAL A 1 96 ? -18.093 -2.302 22.333 1.00 96.56 96 VAL A CA 1
ATOM 690 C C . VAL A 1 96 ? -19.144 -1.492 21.573 1.00 96.56 96 VAL A C 1
ATOM 692 O O . VAL A 1 96 ? -20.280 -1.385 22.031 1.00 96.56 96 VAL A O 1
ATOM 695 N N . ARG A 1 97 ? -18.784 -0.927 20.420 1.00 95.25 97 ARG A N 1
ATOM 696 C CA . ARG A 1 97 ? -19.643 -0.032 19.631 1.00 95.25 97 ARG A CA 1
ATOM 697 C C . ARG A 1 97 ? -19.712 -0.455 18.171 1.00 95.25 97 ARG A C 1
ATOM 699 O O . ARG A 1 97 ? -18.761 -1.008 17.624 1.00 95.25 97 ARG A O 1
ATOM 706 N N . ASP A 1 98 ? -20.839 -0.165 17.538 1.00 94.75 98 ASP A N 1
ATOM 707 C CA . ASP A 1 98 ? -21.024 -0.423 16.116 1.00 94.75 98 ASP A CA 1
ATOM 708 C C . ASP A 1 98 ? -20.228 0.568 15.256 1.00 94.75 98 ASP A C 1
ATOM 710 O O . ASP A 1 98 ? -19.943 1.693 15.678 1.00 94.75 98 ASP A O 1
ATOM 714 N N . THR A 1 99 ? -19.876 0.159 14.035 1.00 91.94 99 THR A N 1
ATOM 715 C CA . THR A 1 99 ? -19.278 1.056 13.026 1.00 91.94 99 THR A CA 1
ATOM 716 C C . THR A 1 99 ? -20.237 1.405 11.886 1.00 91.94 99 THR A C 1
ATOM 718 O O . THR A 1 99 ? -19.858 2.089 10.940 1.00 91.94 99 THR A O 1
ATOM 721 N N . GLY A 1 100 ? -21.493 0.972 11.998 1.00 90.38 100 GLY A N 1
ATOM 722 C CA . GLY A 1 100 ? -22.597 1.340 11.122 1.00 90.38 100 GLY A CA 1
ATOM 723 C C . GLY A 1 100 ? -23.922 0.748 11.608 1.00 90.38 100 GLY A C 1
ATOM 724 O O . GLY A 1 100 ? -23.959 0.070 12.637 1.00 90.38 100 GLY A O 1
ATOM 725 N N . PRO A 1 101 ? -25.036 1.031 10.916 1.00 88.75 101 PRO A N 1
ATOM 726 C CA . PRO A 1 101 ? -26.352 0.584 11.355 1.00 88.75 101 PRO A CA 1
ATOM 727 C C . PRO A 1 101 ? -26.562 -0.931 11.197 1.00 88.75 101 PRO A C 1
ATOM 729 O O . PRO A 1 101 ? -25.925 -1.579 10.373 1.00 88.75 101 PRO A O 1
ATOM 732 N N . TYR A 1 102 ? -27.500 -1.491 11.964 1.00 86.81 102 TYR A N 1
ATOM 733 C CA . TYR A 1 102 ? -28.005 -2.860 11.813 1.00 86.81 102 TYR A CA 1
ATOM 734 C C . TYR A 1 102 ? -29.506 -2.810 11.523 1.00 86.81 102 TYR A C 1
ATOM 736 O O . TYR A 1 102 ? -30.287 -2.347 12.362 1.00 86.81 102 TYR A O 1
ATOM 744 N N . ILE A 1 103 ? -29.907 -3.236 10.325 1.00 85.69 103 ILE A N 1
ATOM 745 C CA . ILE A 1 103 ? -31.281 -3.105 9.829 1.00 85.69 103 ILE A CA 1
ATOM 746 C C . ILE A 1 103 ? -31.687 -4.385 9.092 1.00 85.69 103 ILE A C 1
ATOM 748 O O . ILE A 1 103 ? -31.028 -4.796 8.140 1.00 85.69 103 ILE A O 1
ATOM 752 N N . HIS A 1 104 ? -32.802 -4.985 9.506 1.00 84.25 104 HIS A N 1
ATOM 753 C CA . HIS A 1 104 ? -33.435 -6.154 8.886 1.00 84.25 104 HIS A CA 1
ATOM 754 C C . HIS A 1 104 ? -32.494 -7.356 8.679 1.00 84.25 104 HIS A C 1
ATOM 756 O O . HIS A 1 104 ? -32.506 -7.989 7.628 1.00 84.25 104 HIS A O 1
ATOM 762 N N . GLY A 1 105 ? -31.666 -7.668 9.673 1.00 81.44 105 GLY A N 1
ATOM 763 C CA . GLY A 1 105 ? -30.716 -8.779 9.645 1.00 81.44 105 GLY A CA 1
ATOM 764 C C . GLY A 1 105 ? -29.374 -8.432 8.997 1.00 81.44 105 GLY A C 1
ATOM 765 O O . GLY A 1 105 ? -28.448 -9.238 9.061 1.00 81.44 105 GLY A O 1
ATOM 766 N N . PHE A 1 106 ? -29.248 -7.237 8.412 1.00 81.75 106 PHE A N 1
ATOM 767 C CA . PHE A 1 106 ? -28.047 -6.786 7.717 1.00 81.75 106 PHE A CA 1
ATOM 768 C C . PHE A 1 106 ? -27.282 -5.756 8.535 1.00 81.75 106 PHE A C 1
ATOM 770 O O . PHE A 1 106 ? -27.865 -4.842 9.123 1.00 81.75 106 PHE A O 1
ATOM 777 N N . TYR A 1 107 ? -25.959 -5.887 8.527 1.00 82.38 107 TYR A N 1
ATOM 778 C CA . TYR A 1 107 ? -25.054 -4.945 9.160 1.00 82.38 107 TYR A CA 1
ATOM 779 C C . TYR A 1 107 ? -24.363 -4.070 8.118 1.00 82.38 107 TYR A C 1
ATOM 781 O O . TYR A 1 107 ? -23.766 -4.579 7.174 1.00 82.38 107 TYR A O 1
ATOM 789 N N . TYR A 1 108 ? -24.446 -2.759 8.316 1.00 80.75 108 TYR A N 1
ATOM 790 C CA . TYR A 1 108 ? -23.974 -1.716 7.406 1.00 80.75 108 TYR A CA 1
ATOM 791 C C . TYR A 1 108 ? -22.751 -0.976 7.974 1.00 80.75 108 TYR A C 1
ATOM 793 O O . TYR A 1 108 ? -22.523 0.190 7.655 1.00 80.75 108 TYR A O 1
ATOM 801 N N . GLY A 1 109 ? -22.000 -1.621 8.871 1.00 81.94 109 GLY A N 1
ATOM 802 C CA . GLY A 1 109 ? -20.722 -1.120 9.374 1.00 81.94 109 GLY A CA 1
ATOM 803 C C . GLY A 1 109 ? -19.563 -1.448 8.440 1.00 81.94 109 GLY A C 1
ATOM 804 O O . GLY A 1 109 ? -19.527 -2.524 7.847 1.00 81.94 109 GLY A O 1
ATOM 805 N N . THR A 1 110 ? -18.604 -0.526 8.331 1.00 80.88 110 THR A N 1
ATOM 806 C CA . THR A 1 110 ? -17.354 -0.736 7.574 1.00 80.88 110 THR A CA 1
ATOM 807 C C . THR A 1 110 ? -16.478 -1.827 8.200 1.00 80.88 110 THR A C 1
ATOM 809 O O . THR A 1 110 ? -15.770 -2.532 7.493 1.00 80.88 110 THR A O 1
ATOM 812 N N . HIS A 1 111 ? -16.544 -1.968 9.523 1.00 88.06 111 HIS A N 1
ATOM 813 C CA . HIS A 1 111 ? -15.972 -3.062 10.312 1.00 88.06 111 HIS A CA 1
ATOM 814 C C . HIS A 1 111 ? -17.094 -3.741 11.108 1.00 88.06 111 HIS A C 1
ATOM 816 O O . HIS A 1 111 ? -18.144 -3.119 11.252 1.00 88.06 111 HIS A O 1
ATOM 822 N N . PRO A 1 112 ? -16.899 -4.936 11.698 1.00 91.38 112 PRO A N 1
ATOM 823 C CA . PRO A 1 112 ? -17.771 -5.482 12.745 1.00 91.38 112 PRO A CA 1
ATOM 824 C C . PRO A 1 112 ? -17.950 -4.538 13.953 1.00 91.38 112 PRO A C 1
ATOM 826 O O . PRO A 1 112 ? -17.534 -3.379 13.940 1.00 91.38 112 PRO A O 1
ATOM 829 N N . ALA A 1 113 ? -18.572 -5.017 15.032 1.00 93.94 113 ALA A N 1
ATOM 830 C CA . ALA A 1 113 ? -18.606 -4.256 16.280 1.00 93.94 113 ALA A CA 1
ATOM 831 C C . ALA A 1 113 ? -17.189 -4.177 16.876 1.00 93.94 113 ALA A C 1
ATOM 833 O O . ALA A 1 113 ? -16.445 -5.150 16.797 1.00 93.94 113 ALA A O 1
ATOM 834 N N . VAL A 1 114 ? -16.789 -3.040 17.455 1.00 96.81 114 VAL A N 1
ATOM 835 C CA . VAL A 1 114 ? -15.384 -2.804 17.838 1.00 96.81 114 VAL A CA 1
ATOM 836 C C . VAL A 1 114 ? -15.198 -2.248 19.239 1.00 96.81 114 VAL A C 1
ATOM 838 O O . VAL A 1 114 ? -16.059 -1.544 19.766 1.00 96.81 114 VAL A O 1
ATOM 841 N N . ARG A 1 115 ? -14.018 -2.506 19.808 1.00 97.31 115 ARG A N 1
ATOM 842 C CA . ARG A 1 115 ? -13.499 -1.844 21.014 1.00 97.31 115 ARG A CA 1
ATOM 843 C C . ARG A 1 115 ? -12.013 -1.549 20.832 1.00 97.31 115 ARG A C 1
ATOM 845 O O . ARG A 1 115 ? -11.259 -2.429 20.428 1.00 97.31 115 ARG A O 1
ATOM 852 N N . ILE A 1 116 ? -11.592 -0.316 21.108 1.00 97.81 116 ILE A N 1
ATOM 853 C CA . ILE A 1 116 ? -10.225 0.144 20.814 1.00 97.81 116 ILE A CA 1
ATOM 854 C C . ILE A 1 116 ? -9.434 0.416 22.095 1.00 97.81 116 ILE A C 1
ATOM 856 O O . ILE A 1 116 ? -9.967 1.006 23.033 1.00 97.81 116 ILE A O 1
ATOM 860 N N . TYR A 1 117 ? -8.162 0.013 22.101 1.00 96.75 117 TYR A N 1
ATOM 861 C CA . TYR A 1 117 ? -7.145 0.321 23.106 1.00 96.75 117 TYR A CA 1
ATOM 862 C C . TYR A 1 117 ? -6.111 1.295 22.530 1.00 96.75 117 TYR A C 1
ATOM 864 O O . TYR A 1 117 ? -5.708 1.162 21.372 1.00 96.75 117 TYR A O 1
ATOM 872 N N . TYR A 1 118 ? -5.660 2.244 23.348 1.00 96.06 118 TYR A N 1
ATOM 873 C CA . TYR A 1 118 ? -4.813 3.366 22.942 1.00 96.06 118 TYR A CA 1
ATOM 874 C C . TYR A 1 118 ? -3.541 3.422 23.794 1.00 96.06 118 TYR A C 1
ATOM 876 O O . TYR A 1 118 ? -3.623 3.501 25.023 1.00 96.06 118 TYR A O 1
ATOM 884 N N . SER A 1 119 ? -2.373 3.423 23.146 1.00 94.44 119 SER A N 1
ATOM 885 C CA . SER A 1 119 ? -1.091 3.589 23.840 1.00 94.44 119 SER A CA 1
ATOM 886 C C . SER A 1 119 ? -0.956 4.986 24.473 1.00 94.44 119 SER A C 1
ATOM 888 O O . SER A 1 119 ? -1.661 5.921 24.062 1.00 94.44 119 SER A O 1
ATOM 890 N N . PRO A 1 120 ? -0.039 5.170 25.444 1.00 91.50 120 PRO A N 1
ATOM 891 C CA . PRO A 1 120 ? 0.203 6.465 26.080 1.00 91.50 120 PRO A CA 1
ATOM 892 C C . PRO A 1 120 ? 0.439 7.612 25.095 1.00 91.50 120 PRO A C 1
ATOM 894 O O . PRO A 1 120 ? -0.147 8.682 25.228 1.00 91.50 120 PRO A O 1
ATOM 897 N N . GLU A 1 121 ? 1.217 7.371 24.042 1.00 92.62 121 GLU A N 1
ATOM 898 C CA . GLU A 1 121 ? 1.569 8.378 23.041 1.00 92.62 121 GLU A CA 1
ATOM 899 C C . GLU A 1 121 ? 0.355 8.825 22.210 1.00 92.62 121 GLU A C 1
ATOM 901 O O . GLU A 1 121 ? 0.255 9.995 21.832 1.00 92.62 121 GLU A O 1
ATOM 906 N N . ILE A 1 122 ? -0.595 7.916 21.940 1.00 94.62 122 ILE A N 1
ATOM 907 C CA . ILE A 1 122 ? -1.869 8.277 21.302 1.00 94.62 122 ILE A CA 1
ATOM 908 C C . ILE A 1 122 ? -2.706 9.125 22.256 1.00 94.62 122 ILE A C 1
ATOM 910 O O . ILE A 1 122 ? -3.274 10.137 21.845 1.00 94.62 122 ILE A O 1
ATOM 914 N N . MET A 1 123 ? -2.769 8.737 23.529 1.00 93.62 123 MET A N 1
ATOM 915 C CA . MET A 1 123 ? -3.548 9.460 24.528 1.00 93.62 123 MET A CA 1
ATOM 916 C C . MET A 1 123 ? -3.010 10.863 24.784 1.00 93.62 123 MET A C 1
ATOM 918 O O . MET A 1 123 ? -3.802 11.799 24.871 1.00 93.62 123 MET A O 1
ATOM 922 N N . ASP A 1 124 ? -1.694 11.043 24.832 1.00 91.38 124 ASP A N 1
ATOM 923 C CA . ASP A 1 124 ? -1.069 12.359 24.967 1.00 91.38 124 ASP A CA 1
ATOM 924 C C . ASP A 1 124 ? -1.414 13.268 23.782 1.00 91.38 124 ASP A C 1
ATOM 926 O O . ASP A 1 124 ? -1.791 14.429 23.967 1.00 91.38 124 ASP A O 1
ATOM 930 N N . TRP A 1 125 ? -1.392 12.726 22.561 1.00 93.25 125 TRP A N 1
ATOM 931 C CA . TRP A 1 125 ? -1.820 13.457 21.368 1.00 93.25 125 TRP A CA 1
ATOM 932 C C . TRP A 1 125 ? -3.314 13.822 21.401 1.00 93.25 125 TRP A C 1
ATOM 934 O O . TRP A 1 125 ? -3.679 14.963 21.097 1.00 93.25 125 TRP A O 1
ATOM 944 N N . LEU A 1 126 ? -4.188 12.896 21.811 1.00 93.88 126 LEU A N 1
ATOM 945 C CA . LEU A 1 126 ? -5.628 13.146 21.936 1.00 93.88 126 LEU A CA 1
ATOM 946 C C . LEU A 1 126 ? -5.936 14.195 23.018 1.00 93.88 126 LEU A C 1
ATOM 948 O O . LEU A 1 126 ? -6.703 15.124 22.756 1.00 93.88 126 LEU A O 1
ATOM 952 N N . ARG A 1 127 ? -5.305 14.098 24.199 1.00 90.88 127 ARG A N 1
ATOM 953 C CA . ARG A 1 127 ? -5.427 15.068 25.308 1.00 90.88 127 ARG A CA 1
ATOM 954 C C . ARG A 1 127 ? -4.970 16.463 24.896 1.00 90.88 127 ARG A C 1
ATOM 956 O O . ARG A 1 127 ? -5.582 17.449 25.287 1.00 90.88 127 ARG A O 1
ATOM 963 N N . ASN A 1 128 ? -3.955 16.557 24.040 1.00 91.25 128 ASN A N 1
ATOM 964 C CA . ASN A 1 128 ? -3.496 17.826 23.478 1.00 91.25 128 ASN A CA 1
ATOM 965 C C . ASN A 1 128 ? -4.395 18.352 22.333 1.00 91.25 128 ASN A C 1
ATOM 967 O O . ASN A 1 128 ? -3.976 19.179 21.520 1.00 91.25 128 ASN A O 1
ATOM 971 N N . GLY A 1 129 ? -5.629 17.854 22.211 1.00 90.69 129 GLY A N 1
ATOM 972 C CA . GLY A 1 129 ? -6.580 18.285 21.188 1.00 90.69 129 GLY A CA 1
ATOM 973 C C . GLY A 1 129 ? -6.144 17.921 19.769 1.00 90.69 129 GLY A C 1
ATOM 974 O O . GLY A 1 129 ? -6.416 18.676 18.832 1.00 90.69 129 GLY A O 1
ATOM 975 N N . ARG A 1 130 ? -5.432 16.795 19.606 1.00 94.00 130 ARG A N 1
ATOM 976 C CA . ARG A 1 130 ? -4.892 16.321 18.320 1.00 94.00 130 ARG A CA 1
ATOM 977 C C . ARG A 1 130 ? -3.968 17.343 17.644 1.00 94.00 130 ARG A C 1
ATOM 979 O O . ARG A 1 130 ? -3.931 17.439 16.416 1.00 94.00 130 ARG A O 1
ATOM 986 N N . LYS A 1 131 ? -3.256 18.150 18.438 1.00 92.00 131 LYS A N 1
ATOM 987 C CA . LYS A 1 131 ? -2.235 19.087 17.953 1.00 92.00 131 LYS A CA 1
ATOM 988 C C . LYS A 1 131 ? -0.905 18.365 17.760 1.00 92.00 131 LYS A C 1
ATOM 990 O O . LYS A 1 131 ? -0.496 17.577 18.610 1.00 92.00 131 LYS A O 1
ATOM 995 N N . GLY A 1 132 ? -0.219 18.677 16.662 1.00 92.12 132 GLY A N 1
ATOM 996 C CA . GLY A 1 132 ? 0.978 17.948 16.254 1.00 92.12 132 GLY A CA 1
ATOM 997 C C . GLY A 1 132 ? 0.643 16.519 15.828 1.00 92.12 132 GLY A C 1
ATOM 998 O O . GLY A 1 132 ? -0.459 16.241 15.351 1.00 92.12 132 GLY A O 1
ATOM 999 N N . GLU A 1 133 ? 1.592 15.613 16.012 1.00 92.38 133 GLU A N 1
ATOM 1000 C CA . GLU A 1 133 ? 1.476 14.211 15.620 1.00 92.38 133 GLU A CA 1
ATOM 1001 C C . GLU A 1 133 ? 1.947 13.318 16.775 1.00 92.38 133 GLU A C 1
ATOM 1003 O O . GLU A 1 133 ? 2.871 13.714 17.492 1.00 92.38 133 GLU A O 1
ATOM 1008 N N . PRO A 1 134 ? 1.354 12.127 16.972 1.00 93.00 134 PRO A N 1
ATOM 1009 C CA . PRO A 1 134 ? 1.880 11.167 17.931 1.00 93.00 134 PRO A CA 1
ATOM 1010 C C . PRO A 1 134 ? 3.255 10.661 17.469 1.00 93.00 134 PRO A C 1
ATOM 1012 O O . PRO A 1 134 ? 3.553 10.650 16.269 1.00 93.00 134 PRO A O 1
ATOM 1015 N N . ALA A 1 135 ? 4.087 10.249 18.425 1.00 90.81 135 ALA A N 1
ATOM 1016 C CA . ALA A 1 135 ? 5.437 9.761 18.160 1.00 90.81 135 ALA A CA 1
ATOM 1017 C C . ALA A 1 135 ? 5.435 8.419 17.410 1.00 90.81 135 ALA A C 1
ATOM 1019 O O . ALA A 1 135 ? 4.517 7.608 17.558 1.00 90.81 135 ALA A O 1
ATOM 1020 N N . ASP A 1 136 ? 6.498 8.155 16.647 1.00 92.75 136 ASP A N 1
ATOM 1021 C CA . ASP A 1 136 ? 6.727 6.830 16.072 1.00 92.75 136 ASP A CA 1
ATOM 1022 C C . ASP A 1 136 ? 6.799 5.790 17.193 1.00 92.75 136 ASP A C 1
ATOM 1024 O O . ASP A 1 136 ? 7.564 5.933 18.143 1.00 92.75 136 ASP A O 1
ATOM 1028 N N . GLY A 1 137 ? 5.976 4.748 17.090 1.00 92.75 137 GLY A N 1
ATOM 1029 C CA . GLY A 1 137 ? 5.784 3.775 18.168 1.00 92.75 137 GLY A CA 1
ATOM 1030 C C . GLY A 1 137 ? 4.384 3.789 18.743 1.00 92.75 137 GLY A C 1
ATOM 1031 O O . GLY A 1 137 ? 3.971 2.759 19.249 1.00 92.75 137 GLY A O 1
ATOM 1032 N N . ALA A 1 138 ? 3.641 4.888 18.615 1.00 94.69 138 ALA A N 1
ATOM 1033 C CA . ALA A 1 138 ? 2.280 4.975 19.130 1.00 94.69 138 ALA A CA 1
ATOM 1034 C C . ALA A 1 138 ? 1.371 3.903 18.497 1.00 94.69 138 ALA A C 1
ATOM 1036 O O . ALA A 1 138 ? 1.397 3.720 17.277 1.00 94.69 138 ALA A O 1
ATOM 1037 N N . VAL A 1 139 ? 0.574 3.205 19.312 1.00 97.00 139 VAL A N 1
ATOM 1038 C CA . VAL A 1 139 ? -0.224 2.045 18.878 1.00 97.00 139 VAL A CA 1
ATOM 1039 C C . VAL A 1 139 ? -1.696 2.226 19.221 1.00 97.00 139 VAL A C 1
ATOM 1041 O O . VAL A 1 139 ? -2.049 2.672 20.314 1.00 97.00 139 VAL A O 1
ATOM 1044 N N . MET A 1 140 ? -2.558 1.811 18.296 1.00 97.81 140 MET A N 1
ATOM 1045 C CA . MET A 1 140 ? -3.963 1.521 18.569 1.00 97.81 140 MET A CA 1
ATOM 1046 C C . MET A 1 140 ? -4.258 0.064 18.219 1.00 97.81 140 MET A C 1
ATOM 1048 O O . MET A 1 140 ? -3.928 -0.381 17.120 1.00 97.81 140 MET A O 1
ATOM 1052 N N . ILE A 1 141 ? -4.899 -0.655 19.140 1.00 98.19 141 ILE A N 1
ATOM 1053 C CA . ILE A 1 141 ? -5.378 -2.028 18.931 1.00 98.19 141 ILE A CA 1
ATOM 1054 C C . ILE A 1 141 ? -6.898 -1.973 18.891 1.00 98.19 141 ILE A C 1
ATOM 1056 O O . ILE A 1 141 ? -7.523 -1.524 19.849 1.00 98.19 141 ILE A O 1
ATOM 1060 N N . LYS A 1 142 ? -7.501 -2.425 17.798 1.00 98.31 142 LYS A N 1
ATOM 1061 C CA . LYS A 1 142 ? -8.948 -2.513 17.623 1.00 98.31 142 LYS A CA 1
ATOM 1062 C C . LYS A 1 142 ? -9.345 -3.977 17.651 1.00 98.31 142 LYS A C 1
ATOM 1064 O O . LYS A 1 142 ? -9.028 -4.724 16.736 1.00 98.31 142 LYS A O 1
ATOM 1069 N N . GLU A 1 143 ? -10.055 -4.360 18.697 1.00 98.12 143 GLU A N 1
ATOM 1070 C CA . GLU A 1 143 ? -10.747 -5.642 18.766 1.00 98.12 143 GLU A CA 1
ATOM 1071 C C . GLU A 1 143 ? -11.995 -5.585 17.887 1.00 98.12 143 GLU A C 1
ATOM 1073 O O . GLU A 1 143 ? -12.750 -4.609 17.974 1.00 98.12 143 GLU A O 1
ATOM 1078 N N . GLN A 1 144 ? -12.218 -6.618 17.078 1.00 96.75 144 GLN A N 1
ATOM 1079 C CA . GLN A 1 144 ? -13.408 -6.785 16.248 1.00 96.75 144 GLN A CA 1
ATOM 1080 C C . GLN A 1 144 ? -14.251 -7.951 16.787 1.00 96.75 144 GLN A C 1
ATOM 1082 O O . GLN A 1 144 ? -13.729 -8.974 17.223 1.00 96.75 144 GLN A O 1
ATOM 1087 N N . TYR A 1 145 ? -15.569 -7.771 16.809 1.00 95.00 145 TYR A N 1
ATOM 1088 C CA . TYR A 1 145 ? -16.514 -8.685 17.439 1.00 95.00 145 TYR A CA 1
ATOM 1089 C C . TYR A 1 145 ? -17.591 -9.130 16.453 1.00 95.00 145 TYR A C 1
ATOM 1091 O O . TYR A 1 145 ? -18.365 -8.313 15.938 1.00 95.00 145 TYR A O 1
ATOM 1099 N N . SER A 1 146 ? -17.671 -10.447 16.270 1.00 89.44 146 SER A N 1
ATOM 1100 C CA . SER A 1 146 ? -18.728 -11.140 15.535 1.00 89.44 146 SER A CA 1
ATOM 1101 C C . SER A 1 146 ? -19.413 -12.174 16.443 1.00 89.44 146 SER A C 1
ATOM 1103 O O . SER A 1 146 ? -18.747 -12.792 17.277 1.00 89.44 146 SER A O 1
ATOM 1105 N N . PRO A 1 147 ? -20.745 -12.366 16.351 1.00 91.88 147 PRO A N 1
ATOM 1106 C CA . PRO A 1 147 ? -21.680 -11.712 15.432 1.00 91.88 147 PRO A CA 1
ATOM 1107 C C . PRO A 1 147 ? -22.065 -10.275 15.837 1.00 91.88 147 PRO A C 1
ATOM 1109 O O . PRO A 1 147 ? -22.181 -9.949 17.013 1.00 91.88 147 PRO A O 1
ATOM 1112 N N . THR A 1 148 ? -22.377 -9.432 14.853 1.00 89.00 148 THR A N 1
ATOM 1113 C CA . THR A 1 148 ? -22.930 -8.076 15.045 1.00 89.00 148 THR A CA 1
ATOM 1114 C C . THR A 1 148 ? -24.426 -8.122 15.407 1.00 89.00 148 THR A C 1
ATOM 1116 O O . THR A 1 148 ? -25.091 -9.142 15.166 1.00 89.00 148 THR A O 1
ATOM 1119 N N . PRO A 1 149 ? -25.017 -7.065 16.001 1.00 94.00 149 PRO A N 1
ATOM 1120 C CA . PRO A 1 149 ? -24.453 -5.749 16.350 1.00 94.00 149 PRO A CA 1
ATOM 1121 C C . PRO A 1 149 ? -23.804 -5.691 17.743 1.00 94.00 149 PRO A C 1
ATOM 1123 O O . PRO A 1 149 ? -23.918 -6.626 18.539 1.00 94.00 149 PRO A O 1
ATOM 1126 N N . ALA A 1 150 ? -23.199 -4.547 18.077 1.00 94.56 150 ALA A N 1
ATOM 1127 C CA . ALA A 1 150 ? -22.550 -4.288 19.365 1.00 94.56 150 ALA A CA 1
ATOM 1128 C C . ALA A 1 150 ? -23.473 -4.492 20.581 1.00 94.56 150 ALA A C 1
ATOM 1130 O O . ALA A 1 150 ? -23.016 -4.870 21.659 1.00 94.56 150 ALA A O 1
ATOM 1131 N N . ALA A 1 151 ? -24.789 -4.325 20.400 1.00 93.38 151 ALA A N 1
ATOM 1132 C CA . ALA A 1 151 ? -25.798 -4.551 21.437 1.00 93.38 151 ALA A CA 1
ATOM 1133 C C . ALA A 1 151 ? -25.749 -5.959 22.069 1.00 93.38 151 ALA A C 1
ATOM 1135 O O . ALA A 1 151 ? -26.200 -6.131 23.200 1.00 93.38 151 ALA A O 1
ATOM 1136 N N . ARG A 1 152 ? -25.179 -6.957 21.379 1.00 93.81 152 ARG A N 1
ATOM 1137 C CA . ARG A 1 152 ? -24.966 -8.318 21.906 1.00 93.81 152 ARG A CA 1
ATOM 1138 C C . ARG A 1 152 ? -23.927 -8.386 23.028 1.00 93.81 152 ARG A C 1
ATOM 1140 O O . ARG A 1 152 ? -23.946 -9.329 23.812 1.00 93.81 152 ARG A O 1
ATOM 1147 N N . TYR A 1 153 ? -23.042 -7.397 23.096 1.00 94.69 153 TYR A N 1
ATOM 1148 C CA . TYR A 1 153 ? -21.911 -7.351 24.021 1.00 94.69 153 TYR A CA 1
ATOM 1149 C C . TYR A 1 153 ? -22.116 -6.345 25.160 1.00 94.69 153 TYR A C 1
ATOM 1151 O O . TYR A 1 153 ? -21.256 -6.191 26.027 1.00 94.69 153 TYR A O 1
ATOM 1159 N N . MET A 1 154 ? -23.262 -5.659 25.179 1.00 90.44 154 MET A N 1
ATOM 1160 C CA . MET A 1 154 ? -23.615 -4.709 26.228 1.00 90.44 154 MET A CA 1
ATOM 1161 C C . MET A 1 154 ? -23.670 -5.395 27.596 1.00 90.44 154 MET A C 1
ATOM 1163 O O . MET A 1 154 ? -24.345 -6.406 27.774 1.00 90.44 154 MET A O 1
ATOM 1167 N N . GLY A 1 155 ? -22.970 -4.821 28.575 1.00 87.88 155 GLY A N 1
ATOM 1168 C CA . GLY A 1 155 ? -22.920 -5.338 29.945 1.00 87.88 155 GLY A CA 1
ATOM 1169 C C . GLY A 1 155 ? -21.998 -6.545 30.150 1.00 87.88 155 GLY A C 1
ATOM 1170 O O . GLY A 1 155 ? -21.860 -6.996 31.287 1.00 87.88 155 GLY A O 1
ATOM 1171 N N . LEU A 1 156 ? -21.344 -7.052 29.099 1.00 92.88 156 LEU A N 1
ATOM 1172 C CA . LEU A 1 156 ? -20.306 -8.066 29.257 1.00 92.88 156 LEU A CA 1
ATOM 1173 C C . LEU A 1 156 ? -19.062 -7.465 29.912 1.00 92.88 156 LEU A C 1
ATOM 1175 O O . LEU A 1 156 ? -18.662 -6.335 29.631 1.00 92.88 156 LEU A O 1
ATOM 1179 N N . ARG A 1 157 ? -18.439 -8.254 30.784 1.00 90.06 157 ARG A N 1
ATOM 1180 C CA . ARG A 1 157 ? -17.146 -7.927 31.387 1.00 90.06 157 ARG A CA 1
ATOM 1181 C C . ARG A 1 157 ? -15.995 -8.267 30.439 1.00 90.06 157 ARG A C 1
ATOM 1183 O O . ARG A 1 157 ? -16.141 -9.089 29.536 1.00 90.06 157 ARG A O 1
ATOM 1190 N N . ASP A 1 158 ? -14.820 -7.702 30.704 1.00 87.44 158 ASP A N 1
ATOM 1191 C CA . ASP A 1 158 ? -13.609 -7.932 29.905 1.00 87.44 158 ASP A CA 1
ATOM 1192 C C . ASP A 1 158 ? -13.243 -9.423 29.783 1.00 87.44 158 ASP A C 1
ATOM 1194 O O . ASP A 1 158 ? -12.822 -9.865 28.718 1.00 87.44 158 ASP A O 1
ATOM 1198 N N . ASP A 1 159 ? -13.452 -10.235 30.823 1.00 89.69 159 ASP A N 1
ATOM 1199 C CA . ASP A 1 159 ? -13.192 -11.680 30.785 1.00 89.69 159 ASP A CA 1
ATOM 1200 C C . ASP A 1 159 ? -14.149 -12.447 29.859 1.00 89.69 159 ASP A C 1
ATOM 1202 O O . ASP A 1 159 ? -13.794 -13.523 29.379 1.00 89.69 159 ASP A O 1
ATOM 1206 N N . GLN A 1 160 ? -15.323 -11.883 29.565 1.00 94.00 160 GLN A N 1
ATOM 1207 C CA . GLN A 1 160 ? -16.349 -12.469 28.696 1.00 94.00 160 GLN A CA 1
ATOM 1208 C C . GLN A 1 160 ? -16.208 -12.026 27.234 1.00 94.00 160 GLN A C 1
ATOM 1210 O O . GLN A 1 160 ? -16.734 -12.680 26.336 1.00 94.00 160 GLN A O 1
ATOM 1215 N N . LEU A 1 161 ? -15.493 -10.931 26.983 1.00 95.12 161 LEU A N 1
ATOM 1216 C CA . LEU A 1 161 ? -15.223 -10.424 25.644 1.00 95.12 161 LEU A CA 1
ATOM 1217 C C . LEU A 1 161 ? -14.058 -11.191 25.008 1.00 95.12 161 LEU A C 1
ATOM 1219 O O . LEU A 1 161 ? -12.900 -10.995 25.388 1.00 95.12 161 LEU A O 1
ATOM 1223 N N . LYS A 1 162 ? -14.370 -12.053 24.036 1.00 94.12 162 LYS A N 1
ATOM 1224 C CA . LYS A 1 162 ? -13.421 -12.925 23.326 1.00 94.12 162 LYS A CA 1
ATOM 1225 C C . LYS A 1 162 ? -13.421 -12.622 21.817 1.00 94.12 162 LYS A C 1
ATOM 1227 O O . LYS A 1 162 ? -14.055 -13.367 21.077 1.00 94.12 162 LYS A O 1
ATOM 1232 N N . PRO A 1 163 ? -12.799 -11.516 21.368 1.00 95.44 163 PRO A N 1
ATOM 1233 C CA . PRO A 1 163 ? -12.614 -11.281 19.941 1.00 95.44 163 PRO A CA 1
ATOM 1234 C C . PRO A 1 163 ? -11.636 -12.317 19.371 1.00 95.44 163 PRO A C 1
ATOM 1236 O O . PRO A 1 163 ? -10.743 -12.791 20.077 1.00 95.44 163 PRO A O 1
ATOM 1239 N N . ASP A 1 164 ? -11.821 -12.653 18.104 1.00 93.56 164 ASP A N 1
ATOM 1240 C CA . ASP A 1 164 ? -10.968 -13.531 17.301 1.00 93.56 164 ASP A CA 1
ATOM 1241 C C . ASP A 1 164 ? -10.345 -12.797 16.101 1.00 93.56 164 ASP A C 1
ATOM 1243 O O . ASP A 1 164 ? -9.649 -13.412 15.296 1.00 93.56 164 ASP A O 1
ATOM 1247 N N . ASP A 1 165 ? -10.557 -11.484 16.014 1.00 95.62 165 ASP A N 1
ATOM 1248 C CA . ASP A 1 165 ? -10.123 -10.609 14.932 1.00 95.62 165 ASP A CA 1
ATOM 1249 C C . ASP A 1 165 ? -9.669 -9.251 15.504 1.00 95.62 165 ASP A C 1
ATOM 1251 O O . ASP A 1 165 ? -10.330 -8.646 16.361 1.00 95.62 165 ASP A O 1
ATOM 1255 N N . TRP A 1 166 ? -8.511 -8.780 15.042 1.00 97.75 166 TRP A N 1
ATOM 1256 C CA . TRP A 1 166 ? -7.902 -7.522 15.440 1.00 97.75 166 TRP A CA 1
ATOM 1257 C C . TRP A 1 166 ? -7.423 -6.724 14.234 1.00 97.75 166 TRP A C 1
ATOM 1259 O O . TRP A 1 166 ? -6.730 -7.237 13.361 1.00 97.75 166 TRP A O 1
ATOM 1269 N N . THR A 1 167 ? -7.651 -5.411 14.278 1.00 96.12 167 THR A N 1
ATOM 1270 C CA . THR A 1 167 ? -6.922 -4.459 13.430 1.00 96.12 167 THR A CA 1
ATOM 1271 C C . THR A 1 167 ? -6.005 -3.581 14.268 1.00 96.12 167 THR A C 1
ATOM 1273 O O . THR A 1 167 ? -6.368 -3.126 15.353 1.00 96.12 167 THR A O 1
ATOM 1276 N N . VAL A 1 168 ? -4.795 -3.325 13.780 1.00 97.19 168 VAL A N 1
ATOM 1277 C CA . VAL A 1 168 ? -3.765 -2.570 14.501 1.00 97.19 168 VAL A CA 1
ATOM 1278 C C . VAL A 1 168 ? -3.255 -1.428 13.633 1.00 97.19 168 VAL A C 1
ATOM 1280 O O . VAL A 1 168 ? -2.998 -1.593 12.442 1.00 97.19 168 VAL A O 1
ATOM 1283 N N . MET A 1 169 ? -3.089 -0.259 14.250 1.00 97.50 169 MET A N 1
ATOM 1284 C CA . MET A 1 169 ? -2.413 0.891 13.652 1.00 97.50 169 MET A CA 1
ATOM 1285 C C . MET A 1 169 ? -1.177 1.234 14.480 1.00 97.50 169 MET A C 1
ATOM 1287 O O . MET A 1 169 ? -1.294 1.465 15.685 1.00 97.50 169 MET A O 1
ATOM 1291 N N . ILE A 1 170 ? -0.005 1.304 13.841 1.00 96.38 170 ILE A N 1
ATOM 1292 C CA . ILE A 1 170 ? 1.256 1.694 14.491 1.00 96.38 170 ILE A CA 1
ATOM 1293 C C . ILE A 1 170 ? 1.833 2.917 13.787 1.00 96.38 170 ILE A C 1
ATOM 1295 O O . ILE A 1 170 ? 2.090 2.903 12.583 1.00 96.38 170 ILE A O 1
ATOM 1299 N N . ARG A 1 171 ? 2.080 3.983 14.546 1.00 95.19 171 ARG A N 1
ATOM 1300 C CA . ARG A 1 171 ? 2.644 5.228 14.027 1.00 95.19 171 ARG A CA 1
ATOM 1301 C C . ARG A 1 171 ? 4.090 5.016 13.567 1.00 95.19 171 ARG A C 1
ATOM 1303 O O . ARG A 1 171 ? 4.939 4.550 14.339 1.00 95.19 171 ARG A O 1
ATOM 1310 N N . ARG A 1 172 ? 4.359 5.366 12.306 1.00 92.88 172 ARG A N 1
ATOM 1311 C CA . ARG A 1 172 ? 5.660 5.275 11.621 1.00 92.88 172 ARG A CA 1
ATOM 1312 C C . ARG A 1 172 ? 5.805 6.354 10.539 1.00 92.88 172 ARG A C 1
ATOM 1314 O O . ARG A 1 172 ? 5.770 6.073 9.341 1.00 92.88 172 ARG A O 1
ATOM 1321 N N . LYS A 1 173 ? 5.984 7.611 10.953 1.00 92.06 173 LYS A N 1
ATOM 1322 C CA . LYS A 1 173 ? 6.268 8.760 10.072 1.00 92.06 173 LYS A CA 1
ATOM 1323 C C . LYS A 1 173 ? 7.534 8.537 9.276 1.00 92.06 173 LYS A C 1
ATOM 1325 O O . LYS A 1 173 ? 7.610 8.951 8.131 1.00 92.06 173 LYS A O 1
ATOM 1330 N N . SER A 1 174 ? 8.512 7.903 9.911 1.00 90.12 174 SER A N 1
ATOM 1331 C CA . SER A 1 174 ? 9.816 7.624 9.327 1.00 90.12 174 SER A CA 1
ATOM 1332 C C . SER A 1 174 ? 9.781 6.622 8.172 1.00 90.12 174 SER A C 1
ATOM 1334 O O . SER A 1 174 ? 10.763 6.554 7.445 1.00 90.12 174 SER A O 1
ATOM 1336 N N . ALA A 1 175 ? 8.689 5.870 7.984 1.00 88.19 175 ALA A N 1
ATOM 1337 C CA . ALA A 1 175 ? 8.640 4.762 7.025 1.00 88.19 175 ALA A CA 1
ATOM 1338 C C . ALA A 1 175 ? 7.563 4.899 5.936 1.00 88.19 175 ALA A C 1
ATOM 1340 O O . ALA A 1 175 ? 7.637 4.208 4.928 1.00 88.19 175 ALA A O 1
ATOM 1341 N N . SER A 1 176 ? 6.562 5.766 6.111 1.00 88.62 176 SER A N 1
ATOM 1342 C CA . SER A 1 176 ? 5.450 5.900 5.160 1.00 88.62 176 SER A CA 1
ATOM 1343 C C . SER A 1 176 ? 4.939 7.334 5.058 1.00 88.62 176 SER A C 1
ATOM 1345 O O . SER A 1 176 ? 5.080 8.133 5.988 1.00 88.62 176 SER A O 1
ATOM 1347 N N . ARG A 1 177 ? 4.345 7.675 3.907 1.00 89.00 177 ARG A N 1
ATOM 1348 C CA . ARG A 1 177 ? 3.816 9.021 3.639 1.00 89.00 177 ARG A CA 1
ATOM 1349 C C . ARG A 1 177 ? 2.589 9.353 4.491 1.00 89.00 177 ARG A C 1
ATOM 1351 O O . ARG A 1 177 ? 2.506 10.462 5.011 1.00 89.00 177 ARG A O 1
ATOM 1358 N N . ASP A 1 178 ? 1.662 8.409 4.628 1.00 90.81 178 ASP A N 1
ATOM 1359 C CA . ASP A 1 178 ? 0.491 8.507 5.508 1.00 90.81 178 ASP A CA 1
ATOM 1360 C C . ASP A 1 178 ? 0.875 8.367 6.989 1.00 90.81 178 ASP A C 1
ATOM 1362 O O . ASP A 1 178 ? 0.169 8.855 7.871 1.00 90.81 178 ASP A O 1
ATOM 1366 N N . GLY A 1 179 ? 2.031 7.758 7.256 1.00 92.56 179 GLY A N 1
ATOM 1367 C CA . GLY A 1 179 ? 2.646 7.705 8.569 1.00 92.56 179 GLY A CA 1
ATOM 1368 C C . GLY A 1 179 ? 2.160 6.547 9.438 1.00 92.56 179 GLY A C 1
ATOM 1369 O O . GLY A 1 179 ? 2.406 6.564 10.650 1.00 92.56 179 GLY A O 1
ATOM 1370 N N . TRP A 1 180 ? 1.495 5.549 8.863 1.00 94.19 180 TRP A N 1
ATOM 1371 C CA . TRP A 1 180 ? 0.925 4.429 9.601 1.00 94.19 180 TRP A CA 1
ATOM 1372 C C . TRP A 1 180 ? 1.310 3.096 8.979 1.00 94.19 180 TRP A C 1
ATOM 1374 O O . TRP A 1 180 ? 1.218 2.894 7.773 1.00 94.19 180 TRP A O 1
ATOM 1384 N N . PHE A 1 181 ? 1.700 2.164 9.840 1.00 94.38 181 PHE A N 1
ATOM 1385 C CA . PHE A 1 181 ? 1.619 0.747 9.536 1.00 94.38 181 PHE A CA 1
ATOM 1386 C C . PHE A 1 181 ? 0.223 0.249 9.900 1.00 94.38 181 PHE A C 1
ATOM 1388 O O . PHE A 1 181 ? -0.276 0.541 10.994 1.00 94.38 181 PHE A O 1
ATOM 1395 N N . TRP A 1 182 ? -0.370 -0.513 8.995 1.00 93.31 182 TRP A N 1
ATOM 1396 C CA . TRP A 1 182 ? -1.707 -1.080 9.099 1.00 93.31 182 TRP A CA 1
ATOM 1397 C C . TRP A 1 182 ? -1.597 -2.595 9.217 1.00 93.31 182 TRP A C 1
ATOM 1399 O O . TRP A 1 182 ? -0.693 -3.180 8.626 1.00 93.31 182 TRP A O 1
ATOM 1409 N N . SER A 1 183 ? -2.489 -3.224 9.973 1.00 93.38 183 SER A N 1
ATOM 1410 C CA . SER A 1 183 ? -2.557 -4.681 10.088 1.00 93.38 183 SER A CA 1
ATOM 1411 C C . SER A 1 183 ? -3.974 -5.137 10.409 1.00 93.38 183 SER A C 1
ATOM 1413 O O . SER A 1 183 ? -4.646 -4.497 11.221 1.00 93.38 183 SER A O 1
ATOM 1415 N N . GLU A 1 184 ? -4.396 -6.241 9.805 1.00 92.00 184 GLU A N 1
ATOM 1416 C CA . GLU A 1 184 ? -5.544 -7.058 10.194 1.00 92.00 184 GLU A CA 1
ATOM 1417 C C . GLU A 1 184 ? -5.060 -8.493 10.430 1.00 92.00 184 GLU A C 1
ATOM 1419 O O . GLU A 1 184 ? -4.441 -9.101 9.560 1.00 92.00 184 GLU A O 1
ATOM 1424 N N . VAL A 1 185 ? -5.301 -9.036 11.622 1.00 92.50 185 VAL A N 1
ATOM 1425 C CA . VAL A 1 185 ? -4.937 -10.413 11.973 1.00 92.50 185 VAL A CA 1
ATOM 1426 C C . VAL A 1 185 ? -6.093 -11.073 12.702 1.00 92.50 185 VAL A C 1
ATOM 1428 O O . VAL A 1 185 ? -6.719 -10.466 13.567 1.00 92.50 185 VAL A O 1
ATOM 1431 N N . TYR A 1 186 ? -6.367 -12.329 12.371 1.00 93.31 186 TYR A N 1
ATOM 1432 C CA . TYR A 1 186 ? -7.497 -13.068 12.924 1.00 93.31 186 TYR A CA 1
ATOM 1433 C C . TYR A 1 186 ? -7.162 -14.546 13.107 1.00 93.31 186 TYR A C 1
ATOM 1435 O O . TYR A 1 186 ? -6.294 -15.114 12.436 1.00 93.31 186 TYR A O 1
ATOM 1443 N N . VAL A 1 187 ? -7.855 -15.188 14.043 1.00 90.56 187 VAL A N 1
ATOM 1444 C CA . VAL A 1 187 ? -7.699 -16.616 14.317 1.00 90.56 187 VAL A CA 1
ATOM 1445 C C . VAL A 1 187 ? -8.095 -17.411 13.073 1.00 90.56 187 VAL A C 1
ATOM 1447 O O . VAL A 1 187 ? -9.179 -17.242 12.523 1.00 90.56 187 VAL A O 1
ATOM 1450 N N . GLY A 1 188 ? -7.210 -18.305 12.632 1.00 86.38 188 GLY A N 1
ATOM 1451 C CA . GLY A 1 188 ? -7.430 -19.123 11.436 1.00 86.38 188 GLY A CA 1
ATOM 1452 C C . GLY A 1 188 ? -6.976 -18.480 10.121 1.00 86.38 188 GLY A C 1
ATOM 1453 O O . GLY A 1 188 ? -7.209 -19.074 9.069 1.00 86.38 188 GLY A O 1
ATOM 1454 N N . MET A 1 189 ? -6.309 -17.317 10.154 1.00 84.12 189 MET A N 1
ATOM 1455 C CA . MET A 1 189 ? -5.710 -16.723 8.954 1.00 84.12 189 MET A CA 1
ATOM 1456 C C . MET A 1 189 ? -4.632 -17.630 8.322 1.00 84.12 189 MET A C 1
ATOM 1458 O O . MET A 1 189 ? -3.904 -18.350 9.012 1.00 84.12 189 MET A O 1
ATOM 1462 N N . ASN A 1 190 ? -4.521 -17.597 6.990 1.00 77.31 190 ASN A N 1
ATOM 1463 C CA . ASN A 1 190 ? -3.569 -18.405 6.221 1.00 77.31 190 ASN A CA 1
ATOM 1464 C C . ASN A 1 190 ? -2.175 -17.744 6.183 1.00 77.31 190 ASN A C 1
ATOM 1466 O O . ASN A 1 190 ? -1.932 -16.866 5.366 1.00 77.31 190 ASN A O 1
ATOM 1470 N N . LEU A 1 191 ? -1.254 -18.189 7.042 1.00 74.31 191 LEU A N 1
ATOM 1471 C CA . LEU A 1 191 ? 0.115 -17.653 7.173 1.00 74.31 191 LEU A CA 1
ATOM 1472 C C . LEU A 1 191 ? 1.163 -18.492 6.403 1.00 74.31 191 LEU A C 1
ATOM 1474 O O . LEU A 1 191 ? 2.118 -18.999 6.998 1.00 74.31 191 LEU A O 1
ATOM 1478 N N . LYS A 1 192 ? 0.975 -18.712 5.095 1.00 67.44 192 LYS A N 1
ATOM 1479 C CA . LYS A 1 192 ? 1.894 -19.512 4.249 1.00 67.44 192 LYS A CA 1
ATOM 1480 C C . LYS A 1 192 ? 3.032 -18.691 3.644 1.00 67.44 192 LYS A C 1
ATOM 1482 O O . LYS A 1 192 ? 2.775 -17.663 3.046 1.00 67.44 192 LYS A O 1
ATOM 1487 N N . ASN A 1 193 ? 4.258 -19.220 3.686 1.00 60.75 193 ASN A N 1
ATOM 1488 C CA . ASN A 1 193 ? 5.452 -18.636 3.058 1.00 60.75 193 ASN A CA 1
ATOM 1489 C C . ASN A 1 193 ? 6.021 -19.596 1.975 1.00 60.75 193 ASN A C 1
ATOM 1491 O O . ASN A 1 193 ? 6.293 -20.751 2.324 1.00 60.75 193 ASN A O 1
ATOM 1495 N N . PRO A 1 194 ? 6.223 -19.179 0.702 1.00 55.97 194 PRO A N 1
ATOM 1496 C CA . PRO A 1 194 ? 5.967 -17.842 0.156 1.00 55.97 194 PRO A CA 1
ATOM 1497 C C . PRO A 1 194 ? 4.471 -17.502 0.143 1.00 55.97 194 PRO A C 1
ATOM 1499 O O . PRO A 1 194 ? 3.650 -18.423 0.116 1.00 55.97 194 PRO A O 1
ATOM 1502 N N . PRO A 1 195 ? 4.127 -16.205 0.177 1.00 56.94 195 PRO A N 1
ATOM 1503 C CA . PRO A 1 195 ? 2.742 -15.765 0.134 1.00 56.94 195 PRO A CA 1
ATOM 1504 C C . PRO A 1 195 ? 2.078 -16.235 -1.158 1.00 56.94 195 PRO A C 1
ATOM 1506 O O . PRO A 1 195 ? 2.697 -16.266 -2.228 1.00 56.94 195 PRO A O 1
ATOM 1509 N N . ASP A 1 196 ? 0.791 -16.560 -1.056 1.00 60.19 196 ASP A N 1
ATOM 1510 C CA . ASP A 1 196 ? -0.073 -16.713 -2.223 1.00 60.19 196 ASP A CA 1
ATOM 1511 C C . ASP A 1 196 ? -0.163 -15.360 -2.981 1.00 60.19 196 ASP A C 1
ATOM 1513 O O . ASP A 1 196 ? 0.378 -14.335 -2.564 1.00 60.19 196 ASP A O 1
ATOM 1517 N N . THR A 1 197 ? -0.899 -15.287 -4.092 1.00 61.62 197 THR A N 1
ATOM 1518 C CA . THR A 1 197 ? -1.197 -14.009 -4.782 1.00 61.62 197 THR A CA 1
ATOM 1519 C C . THR A 1 197 ? -2.154 -13.096 -3.992 1.00 61.62 197 THR A C 1
ATOM 1521 O O . THR A 1 197 ? -2.778 -12.201 -4.559 1.00 61.62 197 THR A O 1
ATOM 1524 N N . GLN A 1 198 ? -2.316 -13.338 -2.689 1.00 65.38 198 GLN A N 1
ATOM 1525 C CA . GLN A 1 198 ? -3.209 -12.596 -1.814 1.00 65.38 198 GLN A CA 1
ATOM 1526 C C . GLN A 1 198 ? -2.605 -11.231 -1.470 1.00 65.38 198 GLN A C 1
ATOM 1528 O O . GLN A 1 198 ? -1.423 -11.120 -1.159 1.00 65.38 198 GLN A O 1
ATOM 1533 N N . TYR A 1 199 ? -3.435 -10.188 -1.498 1.00 72.06 199 TYR A N 1
ATOM 1534 C CA . TYR A 1 199 ? -3.041 -8.863 -1.025 1.00 72.06 199 TYR A CA 1
ATOM 1535 C C . TYR A 1 199 ? -2.697 -8.917 0.476 1.00 72.06 199 TYR A C 1
ATOM 1537 O O . TYR A 1 199 ? -3.449 -9.549 1.223 1.00 72.06 199 TYR A O 1
ATOM 1545 N N . PRO A 1 200 ? -1.607 -8.279 0.937 1.00 77.81 200 PRO A N 1
ATOM 1546 C CA . PRO A 1 200 ? -1.155 -8.418 2.319 1.00 77.81 200 PRO A CA 1
ATOM 1547 C C . PRO A 1 200 ? -2.178 -7.873 3.323 1.00 77.81 200 PRO A C 1
ATOM 1549 O O . PRO A 1 200 ? -2.858 -6.877 3.047 1.00 77.81 200 PRO A O 1
ATOM 1552 N N . ASN A 1 201 ? -2.254 -8.496 4.505 1.00 84.69 201 ASN A N 1
ATOM 1553 C CA . ASN A 1 201 ? -3.119 -8.026 5.593 1.00 84.69 201 ASN A CA 1
ATOM 1554 C C . ASN A 1 201 ? -2.405 -7.013 6.492 1.00 84.69 201 ASN A C 1
ATOM 1556 O O . ASN A 1 201 ? -3.064 -6.271 7.220 1.00 84.69 201 ASN A O 1
ATOM 1560 N N . ALA A 1 202 ? -1.074 -6.936 6.423 1.00 88.44 202 ALA A N 1
ATOM 1561 C CA . ALA A 1 202 ? -0.296 -5.917 7.107 1.00 88.44 202 ALA A CA 1
ATOM 1562 C C . ALA A 1 202 ? 0.728 -5.220 6.199 1.00 88.44 202 ALA A C 1
ATOM 1564 O O . ALA A 1 202 ? 1.247 -5.795 5.246 1.00 88.44 202 ALA A O 1
ATOM 1565 N N . GLY A 1 203 ? 1.031 -3.953 6.485 1.00 89.06 203 GLY A N 1
ATOM 1566 C CA . GLY A 1 203 ? 1.964 -3.163 5.683 1.00 89.06 203 GLY A CA 1
ATOM 1567 C C . GLY A 1 203 ? 1.743 -1.653 5.742 1.00 89.06 203 GLY A C 1
ATOM 1568 O O . GLY A 1 203 ? 0.905 -1.132 6.480 1.00 89.06 203 GLY A O 1
ATOM 1569 N N . PHE A 1 204 ? 2.520 -0.938 4.933 1.00 89.12 204 PHE A N 1
ATOM 1570 C CA . PHE A 1 204 ? 2.389 0.501 4.693 1.00 89.12 204 PHE A CA 1
ATOM 1571 C C . PHE A 1 204 ? 1.578 0.756 3.416 1.00 89.12 204 PHE A C 1
ATOM 1573 O O . PHE A 1 204 ? 1.612 -0.060 2.498 1.00 89.12 204 PHE A O 1
ATOM 1580 N N . GLY A 1 205 ? 0.860 1.884 3.335 1.00 84.69 205 GLY A N 1
ATOM 1581 C CA . GLY A 1 205 ? 0.064 2.208 2.141 1.00 84.69 205 GLY A CA 1
ATOM 1582 C C . GLY A 1 205 ? -1.026 1.168 1.830 1.00 84.69 205 GLY A C 1
ATOM 1583 O O . GLY A 1 205 ? -1.285 0.872 0.666 1.00 84.69 205 GLY A O 1
ATOM 1584 N N . LEU A 1 206 ? -1.616 0.564 2.868 1.00 85.19 206 LEU A N 1
ATOM 1585 C CA . LEU A 1 206 ? -2.547 -0.564 2.754 1.00 85.19 206 LEU A CA 1
ATOM 1586 C C . LEU A 1 206 ? -3.967 -0.117 2.344 1.00 85.19 206 LEU A C 1
ATOM 1588 O O . LEU A 1 206 ? -4.315 1.068 2.409 1.00 85.19 206 LEU A O 1
ATOM 1592 N N . TYR A 1 207 ? -4.831 -1.081 1.997 1.00 81.69 207 TYR A N 1
ATOM 1593 C CA . TYR A 1 207 ? -6.234 -0.851 1.610 1.00 81.69 207 TYR A CA 1
ATOM 1594 C C . TYR A 1 207 ? -7.051 -0.083 2.661 1.00 81.69 207 TYR A C 1
ATOM 1596 O O . TYR A 1 207 ? -8.047 0.555 2.317 1.00 81.69 207 TYR A O 1
ATOM 1604 N N . CYS A 1 208 ? -6.619 -0.078 3.928 1.00 87.06 208 CYS A N 1
ATOM 1605 C CA . CYS A 1 208 ? -7.240 0.679 5.018 1.00 87.06 208 CYS A CA 1
ATOM 1606 C C . CYS A 1 208 ? -7.389 2.175 4.699 1.00 87.06 208 CYS A C 1
ATOM 1608 O O . CYS A 1 208 ? -8.366 2.808 5.113 1.00 87.06 208 CYS A O 1
ATOM 1610 N N . LEU A 1 209 ? -6.459 2.734 3.913 1.00 88.25 209 LEU A N 1
ATOM 1611 C CA . LEU A 1 209 ? -6.491 4.136 3.496 1.00 88.25 209 LEU A CA 1
ATOM 1612 C C . LEU A 1 209 ? -7.741 4.504 2.697 1.00 88.25 209 LEU A C 1
ATOM 1614 O O . LEU A 1 209 ? -8.119 5.671 2.719 1.00 88.25 209 LEU A O 1
ATOM 1618 N N . ARG A 1 210 ? -8.433 3.533 2.087 1.00 85.00 210 ARG A N 1
ATOM 1619 C CA . ARG A 1 210 ? -9.700 3.738 1.367 1.00 85.00 210 ARG A CA 1
ATOM 1620 C C . ARG A 1 210 ? -10.688 4.597 2.151 1.00 85.00 210 ARG A C 1
ATOM 1622 O O . ARG A 1 210 ? -11.283 5.517 1.603 1.00 85.00 210 ARG A O 1
ATOM 1629 N N . CYS A 1 211 ? -10.861 4.282 3.432 1.00 85.62 211 CYS A N 1
ATOM 1630 C CA . CYS A 1 211 ? -11.756 5.019 4.320 1.00 85.62 211 CYS A CA 1
ATOM 1631 C C . CYS A 1 211 ? -10.970 5.927 5.264 1.00 85.62 211 CYS A C 1
ATOM 1633 O O . CYS A 1 211 ? -11.392 7.040 5.551 1.00 85.62 211 CYS A O 1
ATOM 1635 N N . HIS A 1 212 ? -9.804 5.489 5.737 1.00 92.62 212 HIS A N 1
ATOM 1636 C CA . HIS A 1 212 ? -9.031 6.266 6.698 1.00 92.62 212 HIS A CA 1
ATOM 1637 C C . HIS A 1 212 ? -8.502 7.590 6.127 1.00 92.62 212 HIS A C 1
ATOM 1639 O O . HIS A 1 212 ? -8.349 8.545 6.886 1.00 92.62 212 HIS A O 1
ATOM 1645 N N . ALA A 1 213 ? -8.296 7.700 4.810 1.00 89.31 213 ALA A N 1
ATOM 1646 C CA . ALA A 1 213 ? -7.913 8.958 4.168 1.00 89.31 213 ALA A CA 1
ATOM 1647 C C . ALA A 1 213 ? -8.972 10.067 4.310 1.00 89.31 213 ALA A C 1
ATOM 1649 O O . ALA A 1 213 ? -8.622 11.240 4.219 1.00 89.31 213 ALA A O 1
ATOM 1650 N N . SER A 1 214 ? -10.241 9.728 4.578 1.00 89.44 214 SER A N 1
ATOM 1651 C CA . SER A 1 214 ? -11.308 10.716 4.785 1.00 89.44 214 SER A CA 1
ATOM 1652 C C . SER A 1 214 ? -11.346 11.289 6.206 1.00 89.44 214 SER A C 1
ATOM 1654 O O . SER A 1 214 ? -12.181 12.144 6.501 1.00 89.44 214 SER A O 1
ATOM 1656 N N . ALA A 1 215 ? -10.506 10.797 7.121 1.00 91.81 215 ALA A N 1
ATOM 1657 C CA . ALA A 1 215 ? -10.459 11.325 8.475 1.00 91.81 215 ALA A CA 1
ATOM 1658 C C . ALA A 1 215 ? -9.867 12.741 8.483 1.00 91.81 215 ALA A C 1
ATOM 1660 O O . ALA A 1 215 ? -8.851 13.003 7.846 1.00 91.81 215 ALA A O 1
ATOM 1661 N N . GLU A 1 216 ? -10.451 13.633 9.287 1.00 89.25 216 GLU A N 1
ATOM 1662 C CA . GLU A 1 216 ? -10.066 15.052 9.353 1.00 89.25 216 GLU A CA 1
ATOM 1663 C C . GLU A 1 216 ? -8.564 15.265 9.636 1.00 89.25 216 GLU A C 1
ATOM 1665 O O . GLU A 1 216 ? -7.957 16.206 9.129 1.00 89.25 216 GLU A O 1
ATOM 1670 N N . LYS A 1 217 ? -7.947 14.404 10.462 1.00 89.69 217 LYS A N 1
ATOM 1671 C CA . LYS A 1 217 ? -6.536 14.527 10.872 1.00 89.69 217 LYS A CA 1
ATOM 1672 C C . LYS A 1 217 ? -5.844 13.175 10.992 1.00 89.69 217 LYS A C 1
ATOM 1674 O O . LYS A 1 217 ? -6.337 12.301 11.705 1.00 89.69 217 LYS A O 1
ATOM 1679 N N . LEU A 1 218 ? -4.650 13.058 10.405 1.00 91.38 218 LEU A N 1
ATOM 1680 C CA . LEU A 1 218 ? -3.741 11.901 10.521 1.00 91.38 218 LEU A CA 1
ATOM 1681 C C . LEU A 1 218 ? -4.412 10.546 10.273 1.00 91.38 218 LEU A C 1
ATOM 1683 O O . LEU A 1 218 ? -4.130 9.589 10.989 1.00 91.38 218 LEU A O 1
ATOM 1687 N N . THR A 1 219 ? -5.331 10.497 9.307 1.00 93.62 219 THR A N 1
ATOM 1688 C CA . THR A 1 219 ? -5.962 9.262 8.820 1.00 93.62 219 THR A CA 1
ATOM 1689 C C . THR A 1 219 ? -6.538 8.351 9.921 1.00 93.62 219 THR A C 1
ATOM 1691 O O . THR A 1 219 ? -6.557 7.130 9.804 1.00 93.62 219 THR A O 1
ATOM 1694 N N . THR A 1 220 ? -7.031 8.925 11.028 1.00 94.12 220 THR A N 1
ATOM 1695 C CA . THR A 1 220 ? -7.629 8.170 12.144 1.00 94.12 220 THR A CA 1
ATOM 1696 C C . THR A 1 220 ? -8.894 8.825 12.697 1.00 94.12 220 THR A C 1
ATOM 1698 O O . THR A 1 220 ? -8.982 10.047 12.858 1.00 94.12 220 THR A O 1
ATOM 1701 N N . PHE A 1 221 ? -9.862 7.984 13.065 1.00 94.56 221 PHE A N 1
ATOM 1702 C CA . PHE A 1 221 ? -11.130 8.369 13.689 1.00 94.56 221 PHE A CA 1
ATOM 1703 C C . PHE A 1 221 ? -11.085 8.330 15.232 1.00 94.56 221 PHE A C 1
ATOM 1705 O O . PHE A 1 221 ? -12.125 8.414 15.882 1.00 94.56 221 PHE A O 1
ATOM 1712 N N . ALA A 1 222 ? -9.897 8.201 15.837 1.00 94.56 222 ALA A N 1
ATOM 1713 C CA . ALA A 1 222 ? -9.729 8.196 17.292 1.00 94.56 222 ALA A CA 1
ATOM 1714 C C . ALA A 1 222 ? -10.179 9.522 17.932 1.00 94.56 222 ALA A C 1
ATOM 1716 O O . ALA A 1 222 ? -9.742 10.600 17.527 1.00 94.56 222 ALA A O 1
ATOM 1717 N N . ALA A 1 223 ? -11.026 9.465 18.954 1.00 94.44 223 ALA A N 1
ATOM 1718 C CA . ALA A 1 223 ? -11.577 10.654 19.596 1.00 94.44 223 ALA A CA 1
ATOM 1719 C C . ALA A 1 223 ? -11.835 10.406 21.086 1.00 94.44 223 ALA A C 1
ATOM 1721 O O . ALA A 1 223 ? -12.194 9.299 21.480 1.00 94.44 223 ALA A O 1
ATOM 1722 N N . LEU A 1 224 ? -11.655 11.444 21.914 1.00 94.88 224 LEU A N 1
ATOM 1723 C CA . LEU A 1 224 ? -11.771 11.330 23.374 1.00 94.88 224 LEU A CA 1
ATOM 1724 C C . LEU A 1 224 ? -13.172 10.907 23.831 1.00 94.88 224 LEU A C 1
ATOM 1726 O O . LEU A 1 224 ? -13.283 10.170 24.802 1.00 94.88 224 LEU A O 1
ATOM 1730 N N . ASN A 1 225 ? -14.233 11.295 23.121 1.00 94.94 225 ASN A N 1
ATOM 1731 C CA . ASN A 1 225 ? -15.606 10.885 23.443 1.00 94.94 225 ASN A CA 1
ATOM 1732 C C . ASN A 1 225 ? -15.840 9.368 23.328 1.00 94.94 225 ASN A C 1
ATOM 1734 O O . ASN A 1 225 ? -16.812 8.867 23.888 1.00 94.94 225 ASN A O 1
ATOM 1738 N N . ASN A 1 226 ? -14.956 8.629 22.650 1.00 95.56 226 ASN A N 1
ATOM 1739 C CA . ASN A 1 226 ? -15.030 7.172 22.603 1.00 95.56 226 ASN A CA 1
ATOM 1740 C C . ASN A 1 226 ? -14.479 6.511 23.878 1.00 95.56 226 ASN A C 1
ATOM 1742 O O . ASN A 1 226 ? -14.849 5.380 24.188 1.00 95.56 226 ASN A O 1
ATOM 1746 N N . ILE A 1 227 ? -13.614 7.203 24.627 1.00 95.31 227 ILE A N 1
ATOM 1747 C CA . ILE A 1 227 ? -12.710 6.615 25.625 1.00 95.31 227 ILE A CA 1
ATOM 1748 C C . ILE A 1 227 ? -13.313 6.678 27.028 1.00 95.31 227 ILE A C 1
ATOM 1750 O O . ILE A 1 227 ? -13.899 7.685 27.437 1.00 95.31 227 ILE A O 1
ATOM 1754 N N . LYS A 1 228 ? -13.172 5.587 27.791 1.00 92.44 228 LYS A N 1
ATOM 1755 C CA . LYS A 1 228 ? -13.712 5.472 29.150 1.00 92.44 228 LYS A CA 1
ATOM 1756 C C . LYS A 1 228 ? -13.265 6.642 30.034 1.00 92.44 228 LYS A C 1
ATOM 1758 O O . LYS A 1 228 ? -12.090 6.982 30.100 1.00 92.44 228 LYS A O 1
ATOM 1763 N N . GLY A 1 229 ? -14.243 7.238 30.717 1.00 90.44 229 GLY A N 1
ATOM 1764 C CA . GLY A 1 229 ? -14.062 8.324 31.680 1.00 90.44 229 GLY A CA 1
ATOM 1765 C C . GLY A 1 229 ? -13.853 9.725 31.083 1.00 90.44 229 GLY A C 1
ATOM 1766 O O . GLY A 1 229 ? -13.946 10.704 31.820 1.00 90.44 229 GLY A O 1
ATOM 1767 N N . PHE A 1 230 ? -13.667 9.862 29.767 1.00 92.44 230 PHE A N 1
ATOM 1768 C CA . PHE A 1 230 ? -13.747 11.164 29.098 1.00 92.44 230 PHE A CA 1
ATOM 1769 C C . PHE A 1 230 ? -15.214 11.564 28.826 1.00 92.44 230 PHE A C 1
ATOM 1771 O O . PHE A 1 230 ? -16.078 10.687 28.681 1.00 92.44 230 PHE A O 1
ATOM 1778 N N . PRO A 1 231 ? -15.530 12.874 28.772 1.00 91.31 231 PRO A N 1
ATOM 1779 C CA . PRO A 1 231 ? -16.893 13.338 28.533 1.00 91.31 231 PRO A CA 1
ATOM 1780 C C . PRO A 1 231 ? -17.332 13.161 27.071 1.00 91.31 231 PRO A C 1
ATOM 1782 O O . PRO A 1 231 ? -16.511 13.036 26.163 1.00 91.31 231 PRO A O 1
ATOM 1785 N N . GLY A 1 232 ? -18.650 13.179 26.854 1.00 92.00 232 GLY A N 1
ATOM 1786 C CA . GLY A 1 232 ? -19.280 12.904 25.560 1.00 92.00 232 GLY A CA 1
ATOM 1787 C C . GLY A 1 232 ? -19.590 11.422 25.353 1.00 92.00 232 GLY A C 1
ATOM 1788 O O . GLY A 1 232 ? -19.189 10.580 26.153 1.00 92.00 232 GLY A O 1
ATOM 1789 N N . GLU A 1 233 ? -20.310 11.111 24.279 1.00 92.06 233 GLU A N 1
ATOM 1790 C CA . GLU A 1 233 ? -20.634 9.739 23.882 1.00 92.06 233 GLU A CA 1
ATOM 1791 C C . GLU A 1 233 ? -20.058 9.425 22.490 1.00 92.06 233 GLU A C 1
ATOM 1793 O O . GLU A 1 233 ? -19.928 10.343 21.665 1.00 92.06 233 GLU A O 1
ATOM 1798 N N . PRO A 1 234 ? -19.702 8.155 22.218 1.00 92.50 234 PRO A N 1
ATOM 1799 C CA . PRO A 1 234 ? -19.399 7.681 20.875 1.00 92.50 234 PRO A CA 1
ATOM 1800 C C . PRO A 1 234 ? -20.561 7.934 19.907 1.00 92.50 234 PRO A C 1
ATOM 1802 O O . PRO A 1 234 ? -21.718 8.067 20.309 1.00 92.50 234 PRO A O 1
ATOM 1805 N N . LEU A 1 235 ? -20.265 7.932 18.606 1.00 90.62 235 LEU A N 1
ATOM 1806 C CA . LEU A 1 235 ? -21.308 7.916 17.579 1.00 90.62 235 LEU A CA 1
ATOM 1807 C C . LEU A 1 235 ? -22.153 6.640 17.708 1.00 90.62 235 LEU A C 1
ATOM 1809 O O . LEU A 1 235 ? -21.612 5.538 17.809 1.00 90.62 235 LEU A O 1
ATOM 1813 N N . VAL A 1 236 ? -23.477 6.799 17.674 1.00 89.38 236 VAL A N 1
ATOM 1814 C CA . VAL A 1 236 ? -24.445 5.699 17.762 1.00 89.38 236 VAL A CA 1
ATOM 1815 C C . VAL A 1 236 ? -25.163 5.551 16.428 1.00 89.38 236 VAL A C 1
ATOM 1817 O O . VAL A 1 236 ? -25.595 6.535 15.828 1.00 89.38 236 VAL A O 1
ATOM 1820 N N . PHE A 1 237 ? -25.323 4.310 15.981 1.00 91.75 237 PHE A N 1
ATOM 1821 C CA . PHE A 1 237 ? -26.032 3.977 14.752 1.00 91.75 237 PHE A CA 1
ATOM 1822 C C . PHE A 1 237 ? -27.391 3.347 15.047 1.00 91.75 237 PHE A C 1
ATOM 1824 O O . PHE A 1 237 ? -27.628 2.787 16.117 1.00 91.75 237 PHE A O 1
ATOM 1831 N N . ARG A 1 238 ? -28.301 3.414 14.070 1.00 93.12 238 ARG A N 1
ATOM 1832 C CA . ARG A 1 238 ? -29.592 2.729 14.163 1.00 93.12 238 ARG A CA 1
ATOM 1833 C C . ARG A 1 238 ? -29.370 1.217 14.207 1.00 93.12 238 ARG A C 1
ATOM 1835 O O . ARG A 1 238 ? -28.874 0.647 13.242 1.00 93.12 238 ARG A O 1
ATOM 1842 N N . VAL A 1 239 ? -29.813 0.582 15.285 1.00 91.81 239 VAL A N 1
ATOM 1843 C CA . VAL A 1 239 ? -29.837 -0.876 15.452 1.00 91.81 239 VAL A CA 1
ATOM 1844 C C . VAL A 1 239 ? -31.273 -1.289 15.735 1.00 91.81 239 VAL A C 1
ATOM 1846 O O . VAL A 1 239 ? -31.841 -0.906 16.758 1.00 91.81 239 VAL A O 1
ATOM 1849 N N . ASP A 1 240 ? -31.888 -2.034 14.819 1.00 89.75 240 ASP A N 1
ATOM 1850 C CA . ASP A 1 240 ? -33.207 -2.616 15.063 1.00 89.75 240 ASP A CA 1
ATOM 1851 C C . ASP A 1 240 ? -33.113 -3.933 15.864 1.00 89.75 240 ASP A C 1
ATOM 1853 O O . ASP A 1 240 ? -32.045 -4.336 16.322 1.00 89.75 240 ASP A O 1
ATOM 1857 N N . SER A 1 241 ? -34.248 -4.593 16.105 1.00 90.25 241 SER A N 1
ATOM 1858 C CA . SER A 1 241 ? -34.298 -5.827 16.906 1.00 90.25 241 SER A CA 1
ATOM 1859 C C . SER A 1 241 ? -34.243 -7.116 16.081 1.00 90.25 241 SER A C 1
ATOM 1861 O O . SER A 1 241 ? -34.422 -8.194 16.645 1.00 90.25 241 SER A O 1
ATOM 1863 N N . SER A 1 242 ? -33.957 -7.031 14.777 1.00 86.75 242 SER A N 1
ATOM 1864 C CA . SER A 1 242 ? -33.912 -8.190 13.868 1.00 86.75 242 SER A CA 1
ATOM 1865 C C . SER A 1 242 ? -32.708 -9.120 14.086 1.00 86.75 242 SER A C 1
ATOM 1867 O O . SER A 1 242 ? -32.511 -10.079 13.354 1.00 86.75 242 SER A O 1
ATOM 1869 N N . TRP A 1 243 ? -31.881 -8.865 15.099 1.00 86.62 243 TRP A N 1
ATOM 1870 C CA . TRP A 1 243 ? -30.794 -9.752 15.525 1.00 86.62 243 TRP A CA 1
ATOM 1871 C C . TRP A 1 243 ? -31.173 -10.652 16.714 1.00 86.62 243 TRP A C 1
ATOM 1873 O O . TRP A 1 243 ? -30.409 -11.559 17.062 1.00 86.62 243 TRP A O 1
ATOM 1883 N N . ARG A 1 244 ? -32.306 -10.375 17.379 1.00 87.69 244 ARG A N 1
ATOM 1884 C CA . ARG A 1 244 ? -32.755 -11.079 18.590 1.00 87.69 244 ARG A CA 1
ATOM 1885 C C . ARG A 1 244 ? -33.426 -12.409 18.245 1.00 87.69 244 ARG A C 1
ATOM 1887 O O . ARG A 1 244 ? -34.051 -12.544 17.197 1.00 87.69 244 ARG A O 1
ATOM 1894 N N . THR A 1 245 ? -33.351 -13.356 19.181 1.00 79.94 245 THR A N 1
ATOM 1895 C CA . THR A 1 245 ? -34.050 -14.646 19.105 1.00 79.94 245 THR A CA 1
ATOM 1896 C C . THR A 1 245 ? -34.976 -14.807 20.323 1.00 79.94 245 THR A C 1
ATOM 1898 O O . THR A 1 245 ? -34.477 -14.699 21.445 1.00 79.94 245 THR A O 1
ATOM 1901 N N . PRO A 1 246 ? -36.289 -15.074 20.140 1.00 72.06 246 PRO A N 1
ATOM 1902 C CA . PRO A 1 246 ? -36.992 -15.095 18.856 1.00 72.06 246 PRO A CA 1
ATOM 1903 C C . PRO A 1 246 ? -37.019 -13.700 18.213 1.00 72.06 246 PRO A C 1
ATOM 1905 O O . PRO A 1 246 ? -37.011 -12.684 18.909 1.00 72.06 246 PRO A O 1
ATOM 1908 N N . GLN A 1 247 ? -37.040 -13.666 16.881 1.00 64.88 247 GLN A N 1
ATOM 1909 C CA . GLN A 1 247 ? -37.205 -12.428 16.118 1.00 64.88 247 GLN A CA 1
ATOM 1910 C C . GLN A 1 247 ? -38.544 -11.791 16.526 1.00 64.88 247 GLN A C 1
ATOM 1912 O O . GLN A 1 247 ? -39.579 -12.454 16.391 1.00 64.88 247 GLN A O 1
ATOM 1917 N N . PRO A 1 248 ? -38.579 -10.546 17.035 1.00 58.78 248 PRO A N 1
ATOM 1918 C CA . PRO A 1 248 ? -39.842 -9.851 17.260 1.00 58.78 248 PRO A CA 1
ATOM 1919 C C . PRO A 1 248 ? -40.566 -9.758 15.918 1.00 58.78 248 PRO A C 1
ATOM 1921 O O . PRO A 1 248 ? -39.941 -9.313 14.961 1.00 58.78 248 PRO A O 1
ATOM 1924 N N . GLY A 1 249 ? -41.824 -10.216 15.851 1.00 53.59 249 GLY A N 1
ATOM 1925 C CA . GLY A 1 249 ? -42.584 -10.482 14.620 1.00 53.59 249 GLY A CA 1
ATOM 1926 C C . GLY A 1 249 ? -42.274 -9.536 13.460 1.00 53.59 249 GLY A C 1
ATOM 1927 O O . GLY A 1 249 ? -42.910 -8.495 13.304 1.00 53.59 249 GLY A O 1
ATOM 1928 N N . ALA A 1 250 ? -41.284 -9.901 12.647 1.00 44.53 250 ALA A N 1
ATOM 1929 C CA . ALA A 1 250 ? -40.857 -9.108 11.515 1.00 44.53 250 ALA A CA 1
ATOM 1930 C C . ALA A 1 250 ? -41.680 -9.549 10.309 1.00 44.53 250 ALA A C 1
ATOM 1932 O O . ALA A 1 250 ? -41.509 -10.649 9.782 1.00 44.53 250 ALA A O 1
ATOM 1933 N N . VAL A 1 251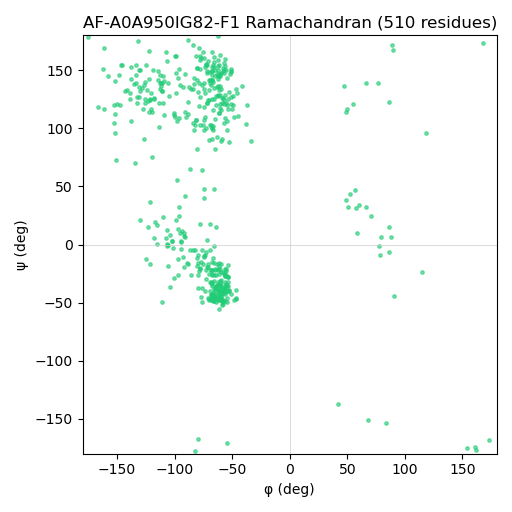 ? -42.580 -8.675 9.863 1.00 41.69 251 VAL A N 1
ATOM 1934 C CA . VAL A 1 251 ? -43.151 -8.757 8.520 1.00 41.69 251 VAL A CA 1
ATOM 1935 C C . VAL A 1 251 ? -42.014 -8.445 7.551 1.00 41.69 251 VAL A C 1
ATOM 1937 O O . VAL A 1 251 ? -41.744 -7.288 7.233 1.00 41.69 251 VAL A O 1
ATOM 1940 N N . VAL A 1 252 ? -41.308 -9.481 7.108 1.00 42.94 252 VAL A N 1
ATOM 1941 C CA . VAL A 1 252 ? -40.377 -9.372 5.988 1.00 42.94 252 VAL A CA 1
ATOM 1942 C C . VAL A 1 252 ? -41.233 -9.110 4.751 1.00 42.94 252 VAL A C 1
ATOM 1944 O O . VAL A 1 252 ? -41.837 -10.026 4.194 1.00 42.94 252 VAL A O 1
ATOM 1947 N N . LYS A 1 253 ? -41.327 -7.851 4.310 1.00 35.28 253 LYS A N 1
ATOM 1948 C CA . LYS A 1 253 ? -41.719 -7.589 2.924 1.00 35.28 253 LYS A CA 1
ATOM 1949 C C . LYS A 1 253 ? -40.584 -8.117 2.059 1.00 35.28 253 LYS A C 1
ATOM 1951 O O . LYS A 1 253 ? -39.533 -7.490 1.971 1.00 35.28 253 LYS A O 1
ATOM 1956 N N . ALA A 1 254 ? -40.801 -9.291 1.473 1.00 32.94 254 ALA A N 1
ATOM 1957 C CA . ALA A 1 254 ? -39.954 -9.815 0.420 1.00 32.94 254 ALA A CA 1
ATOM 1958 C C . ALA A 1 254 ? -39.769 -8.718 -0.636 1.00 32.94 254 ALA A C 1
ATOM 1960 O O . ALA A 1 254 ? -40.742 -8.225 -1.212 1.00 32.94 254 ALA A O 1
ATOM 1961 N N . VAL A 1 255 ? -38.523 -8.309 -0.865 1.00 34.44 255 VAL A N 1
ATOM 1962 C CA . VAL A 1 255 ? -38.173 -7.585 -2.082 1.00 34.44 255 VAL A CA 1
ATOM 1963 C C . VAL A 1 255 ? -38.337 -8.603 -3.201 1.00 34.44 255 VAL A C 1
ATOM 1965 O O . VAL A 1 255 ? -37.517 -9.500 -3.369 1.00 34.44 255 VAL A O 1
ATOM 1968 N N . VAL A 1 256 ? -39.467 -8.522 -3.898 1.00 30.50 256 VAL A N 1
ATOM 1969 C CA . VAL A 1 256 ? -39.733 -9.318 -5.091 1.00 30.50 256 VAL A CA 1
ATOM 1970 C C . VAL A 1 256 ? -38.793 -8.806 -6.175 1.00 30.50 256 VAL A C 1
ATOM 1972 O O . VAL A 1 256 ? -39.028 -7.753 -6.765 1.00 30.50 256 VAL A O 1
ATOM 1975 N N . THR A 1 257 ? -37.720 -9.542 -6.444 1.00 35.12 257 THR A N 1
ATOM 1976 C CA . THR A 1 257 ? -36.990 -9.432 -7.705 1.00 35.12 257 THR A CA 1
ATOM 1977 C C . THR A 1 257 ? -37.922 -9.934 -8.802 1.00 35.12 257 THR A C 1
ATOM 1979 O O . THR A 1 257 ? -38.097 -11.137 -8.993 1.00 35.12 257 THR A O 1
ATOM 1982 N N . GLN A 1 258 ? -38.585 -9.007 -9.497 1.00 31.73 258 GLN A N 1
ATOM 1983 C CA . GLN A 1 258 ? -39.328 -9.335 -10.708 1.00 31.73 258 GLN A CA 1
ATOM 1984 C C . GLN A 1 258 ? -38.335 -9.814 -11.767 1.00 31.73 258 GLN A C 1
ATOM 1986 O O . GLN A 1 258 ? -37.551 -9.041 -12.311 1.00 31.73 258 GLN A O 1
ATOM 1991 N N . THR A 1 259 ? -38.364 -11.112 -12.039 1.00 32.25 259 THR A N 1
ATOM 1992 C CA . THR A 1 259 ? -37.729 -11.719 -13.202 1.00 32.25 259 THR A CA 1
ATOM 1993 C C . THR A 1 259 ? -38.677 -11.532 -14.381 1.00 32.25 259 THR A C 1
ATOM 1995 O O . THR A 1 259 ? -39.732 -12.158 -14.448 1.00 32.25 259 THR A O 1
ATOM 1998 N N . ALA A 1 260 ? -38.325 -10.640 -15.304 1.00 31.41 260 ALA A N 1
ATOM 1999 C CA . ALA A 1 260 ? -38.900 -10.665 -16.642 1.00 31.41 260 ALA A CA 1
ATOM 2000 C C . ALA A 1 260 ? -38.186 -11.762 -17.455 1.00 31.41 260 ALA A C 1
ATOM 2002 O O . ALA A 1 260 ? -36.962 -11.882 -17.344 1.00 31.41 260 ALA A O 1
ATOM 2003 N N . PRO A 1 261 ? -38.895 -12.561 -18.269 1.00 32.06 261 PRO A N 1
ATOM 2004 C CA . PRO A 1 261 ? -38.242 -13.476 -19.192 1.00 32.06 261 PRO A CA 1
ATOM 2005 C C . PRO A 1 261 ? -37.565 -12.664 -20.302 1.00 32.06 261 PRO A C 1
ATOM 2007 O O . PRO A 1 261 ? -38.204 -11.851 -20.973 1.00 32.06 261 PRO A O 1
ATOM 2010 N N . ALA A 1 262 ? -36.261 -12.865 -20.477 1.00 35.25 262 ALA A N 1
ATOM 2011 C CA . ALA A 1 262 ? -35.533 -12.326 -21.616 1.00 35.25 262 ALA A CA 1
ATOM 2012 C C . ALA A 1 262 ? -35.877 -13.144 -22.877 1.00 35.25 262 ALA A C 1
ATOM 2014 O O . ALA A 1 262 ? -35.976 -14.369 -22.785 1.00 35.25 262 ALA A O 1
ATOM 2015 N N . PRO A 1 263 ? -36.065 -12.506 -24.044 1.00 36.03 263 PRO A N 1
ATOM 2016 C CA . PRO A 1 263 ? -36.190 -13.223 -25.305 1.00 36.03 263 PRO A CA 1
ATOM 2017 C C . PRO A 1 263 ? -34.848 -13.848 -25.702 1.00 36.03 263 PRO A C 1
ATOM 2019 O O . PRO A 1 263 ? -33.801 -13.212 -25.549 1.00 36.03 263 PRO A O 1
ATOM 2022 N N . ASP A 1 264 ? -34.910 -15.062 -26.253 1.00 42.16 264 ASP A N 1
ATOM 2023 C CA . ASP A 1 264 ? -33.788 -15.733 -26.908 1.00 42.16 264 ASP A CA 1
ATOM 2024 C C . ASP A 1 264 ? -33.146 -14.800 -27.937 1.00 42.16 264 ASP A C 1
ATOM 2026 O O . ASP A 1 264 ? -33.794 -14.333 -28.881 1.00 42.16 264 ASP A O 1
ATOM 2030 N N . LYS A 1 265 ? -31.857 -14.522 -27.751 1.00 41.06 265 LYS A N 1
ATOM 2031 C CA . LYS A 1 265 ? -31.009 -13.932 -28.780 1.00 41.06 265 LYS A CA 1
ATOM 2032 C C . LYS A 1 265 ? -29.717 -14.724 -28.850 1.00 41.06 265 LYS A C 1
ATOM 2034 O O . LYS A 1 265 ? -29.005 -14.849 -27.856 1.00 41.06 265 LYS A O 1
ATOM 2039 N N . ASP A 1 266 ? -29.477 -15.248 -30.046 1.00 39.91 266 ASP A N 1
ATOM 2040 C CA . ASP A 1 266 ? -28.275 -15.953 -30.472 1.00 39.91 266 ASP A CA 1
ATOM 2041 C C . ASP A 1 266 ? -26.985 -15.292 -29.958 1.00 39.91 266 ASP A C 1
ATOM 2043 O O . ASP A 1 266 ? -26.827 -14.069 -30.074 1.00 39.91 266 ASP A O 1
ATOM 2047 N N . PRO A 1 267 ? -26.015 -16.071 -29.455 1.00 40.91 267 PRO A N 1
ATOM 2048 C CA . PRO A 1 267 ? -24.698 -15.553 -29.145 1.00 40.91 267 PRO A CA 1
ATOM 2049 C C . PRO A 1 267 ? -23.904 -15.340 -30.439 1.00 40.91 267 PRO A C 1
ATOM 2051 O O . PRO A 1 267 ? -23.305 -16.260 -30.993 1.00 40.91 267 PRO A O 1
ATOM 2054 N N . GLU A 1 268 ? -23.796 -14.087 -30.884 1.00 39.34 268 GLU A N 1
ATOM 2055 C CA . GLU A 1 268 ? -22.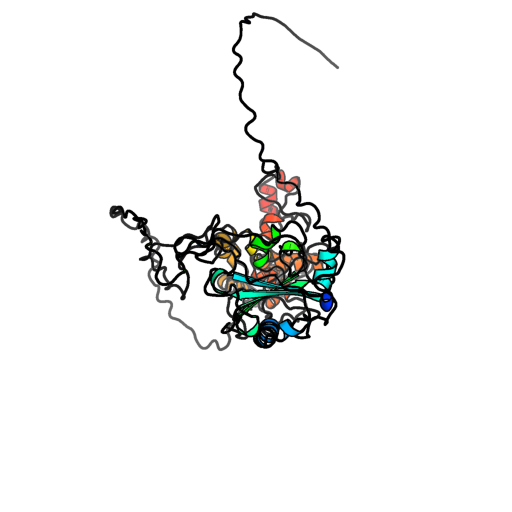846 -13.673 -31.927 1.00 39.34 268 GLU A CA 1
ATOM 2056 C C . GLU A 1 268 ? -21.390 -13.616 -31.392 1.00 39.34 268 GLU A C 1
ATOM 2058 O O . GLU A 1 268 ? -20.651 -12.649 -31.580 1.00 39.34 268 GLU A O 1
ATOM 2063 N N . HIS A 1 269 ? -20.964 -14.670 -30.684 1.00 39.16 269 HIS A N 1
ATOM 2064 C CA . HIS A 1 269 ? -19.611 -14.840 -30.138 1.00 39.16 269 HIS A CA 1
ATOM 2065 C C . HIS A 1 269 ? -18.979 -16.205 -30.464 1.00 39.16 269 HIS A C 1
ATOM 2067 O O . HIS A 1 269 ? -18.006 -16.608 -29.835 1.00 39.16 269 HIS A O 1
ATOM 2073 N N . GLU A 1 270 ? -19.462 -16.901 -31.499 1.00 38.81 270 GLU A N 1
ATOM 2074 C CA . GLU A 1 270 ? -18.774 -18.083 -32.053 1.00 38.81 270 GLU A CA 1
ATOM 2075 C C . GLU A 1 270 ? -17.714 -17.749 -33.123 1.00 38.81 270 GLU A C 1
ATOM 2077 O O . GLU A 1 270 ? -16.967 -18.627 -33.547 1.00 38.81 270 GLU A O 1
ATOM 2082 N N . LYS A 1 271 ? -17.557 -16.480 -33.527 1.00 39.19 271 LYS A N 1
ATOM 2083 C CA . LYS A 1 271 ? -16.600 -16.085 -34.586 1.00 39.19 271 LYS A CA 1
ATOM 2084 C C . LYS A 1 271 ? -15.121 -16.051 -34.149 1.00 39.19 271 LYS A C 1
ATOM 2086 O O . LYS A 1 271 ? -14.261 -15.872 -35.002 1.00 39.19 271 LYS A O 1
ATOM 2091 N N . ASN A 1 272 ? -14.817 -16.279 -32.864 1.00 39.06 272 ASN A N 1
ATOM 2092 C CA . ASN A 1 272 ? -13.447 -16.366 -32.325 1.00 39.06 272 ASN A CA 1
ATOM 2093 C C . ASN A 1 272 ? -13.112 -17.744 -31.731 1.00 39.06 272 ASN A C 1
ATOM 2095 O O . ASN A 1 272 ? -12.176 -17.870 -30.937 1.00 39.06 272 ASN A O 1
ATOM 2099 N N . ARG A 1 273 ? -13.861 -18.795 -32.089 1.00 33.53 273 ARG A N 1
ATOM 2100 C CA . ARG A 1 273 ? -13.506 -20.162 -31.706 1.00 33.53 273 ARG A CA 1
ATOM 2101 C C . ARG A 1 273 ? -12.264 -20.565 -32.504 1.00 33.53 273 ARG A C 1
ATOM 2103 O O . ARG A 1 273 ? -12.365 -21.059 -33.620 1.00 33.53 273 ARG A O 1
ATOM 2110 N N . LEU A 1 274 ? -11.084 -20.299 -31.944 1.00 38.22 274 LEU A N 1
ATOM 2111 C CA . LEU A 1 274 ? -9.849 -20.932 -32.389 1.00 38.22 274 LEU A CA 1
ATOM 2112 C C . LEU A 1 274 ? -10.084 -22.438 -32.278 1.00 38.22 274 LEU A C 1
ATOM 2114 O O . LEU A 1 274 ? -10.216 -22.967 -31.171 1.00 38.22 274 LEU A O 1
ATOM 2118 N N . GLU A 1 275 ? -10.203 -23.115 -33.422 1.00 39.84 275 GLU A N 1
ATOM 2119 C CA . GLU A 1 275 ? -10.092 -24.565 -33.462 1.00 39.84 275 GLU A CA 1
ATOM 2120 C C . GLU A 1 275 ? -8.825 -24.931 -32.696 1.00 39.84 275 GLU A C 1
ATOM 2122 O O . GLU A 1 275 ? -7.761 -24.348 -32.924 1.00 39.84 275 GLU A O 1
ATOM 2127 N N . GLN A 1 276 ? -8.965 -25.836 -31.728 1.00 40.62 276 GLN A N 1
ATOM 2128 C CA . GLN A 1 276 ? -7.848 -26.366 -30.965 1.00 40.62 276 GLN A CA 1
ATOM 2129 C C . GLN A 1 276 ? -6.873 -27.011 -31.952 1.00 40.62 276 GLN A C 1
ATOM 2131 O O . GLN A 1 276 ? -6.985 -28.190 -32.279 1.00 40.62 276 GLN A O 1
ATOM 2136 N N . MET A 1 277 ? -5.903 -26.238 -32.440 1.00 34.47 277 MET A N 1
ATOM 2137 C CA . MET A 1 277 ? -4.715 -26.814 -33.033 1.00 34.47 277 MET A CA 1
ATOM 2138 C C . MET A 1 277 ? -4.072 -27.609 -31.910 1.00 34.47 277 MET A C 1
ATOM 2140 O O . MET A 1 277 ? -3.652 -27.045 -30.899 1.00 34.47 277 MET A O 1
ATOM 2144 N N . ALA A 1 278 ? -4.054 -28.930 -32.066 1.00 35.72 278 ALA A N 1
ATOM 2145 C CA . ALA A 1 278 ? -3.271 -29.811 -31.229 1.00 35.72 278 ALA A CA 1
ATOM 2146 C C . ALA A 1 278 ? -1.801 -29.404 -31.385 1.00 35.72 278 ALA A C 1
ATOM 2148 O O . ALA A 1 278 ? -1.087 -29.879 -32.268 1.00 35.72 278 ALA A O 1
ATOM 2149 N N . VAL A 1 279 ? -1.351 -28.472 -30.547 1.00 39.12 279 VAL A N 1
ATOM 2150 C CA . VAL A 1 279 ? 0.065 -28.223 -30.343 1.00 39.12 279 VAL A CA 1
ATOM 2151 C C . VAL A 1 279 ? 0.561 -29.473 -29.639 1.00 39.12 279 VAL A C 1
ATOM 2153 O O . VAL A 1 279 ? 0.285 -29.690 -28.460 1.00 39.12 279 VAL A O 1
ATOM 2156 N N . ALA A 1 280 ? 1.233 -30.347 -30.385 1.00 38.28 280 ALA A N 1
ATOM 2157 C CA . ALA A 1 280 ? 1.992 -31.428 -29.791 1.00 38.28 280 ALA A CA 1
ATOM 2158 C C . ALA A 1 280 ? 2.952 -30.791 -28.779 1.00 38.28 280 ALA A C 1
ATOM 2160 O O . ALA A 1 280 ? 3.901 -30.103 -29.160 1.00 38.28 280 ALA A O 1
ATOM 2161 N N . HIS A 1 281 ? 2.659 -30.959 -27.489 1.00 40.28 281 HIS A N 1
ATOM 2162 C CA . HIS A 1 281 ? 3.522 -30.513 -26.410 1.00 40.28 281 HIS A CA 1
ATOM 2163 C C . HIS A 1 281 ? 4.836 -31.288 -26.513 1.00 40.28 281 HIS A C 1
ATOM 2165 O O . HIS A 1 281 ? 4.992 -32.358 -25.931 1.00 40.28 281 HIS A O 1
ATOM 2171 N N . VAL A 1 282 ? 5.815 -30.731 -27.221 1.00 43.00 282 VAL A N 1
ATOM 2172 C CA . VAL A 1 282 ? 7.220 -31.095 -27.033 1.00 43.00 282 VAL A CA 1
ATOM 2173 C C . VAL A 1 282 ? 7.683 -30.412 -25.744 1.00 43.00 282 VAL A C 1
ATOM 2175 O O . VAL A 1 282 ? 8.528 -29.526 -25.748 1.00 43.00 282 VAL A O 1
ATOM 2178 N N . LEU A 1 283 ? 7.090 -30.796 -24.612 1.00 45.81 283 LEU A N 1
ATOM 2179 C CA . LEU A 1 283 ? 7.629 -30.495 -23.288 1.00 45.81 283 LEU A CA 1
ATOM 2180 C C . LEU A 1 283 ? 8.622 -31.602 -22.939 1.00 45.81 283 LEU A C 1
ATOM 2182 O O . LEU A 1 283 ? 8.420 -32.410 -22.036 1.00 45.81 283 LEU A O 1
ATOM 2186 N N . ALA A 1 284 ? 9.702 -31.666 -23.714 1.00 43.19 284 ALA A N 1
ATOM 2187 C CA . ALA A 1 284 ? 10.854 -32.465 -23.349 1.00 43.19 284 ALA A CA 1
ATOM 2188 C C . ALA A 1 284 ? 11.578 -31.758 -22.189 1.00 43.19 284 ALA A C 1
ATOM 2190 O O . ALA A 1 284 ? 12.303 -30.792 -22.400 1.00 43.19 284 ALA A O 1
ATOM 2191 N N . GLY A 1 285 ? 11.348 -32.235 -20.963 1.00 49.56 285 GLY A N 1
ATOM 2192 C CA . GLY A 1 285 ? 12.302 -32.154 -19.850 1.00 49.56 285 GLY A CA 1
ATOM 2193 C C . GLY A 1 285 ? 12.818 -30.770 -19.441 1.00 49.56 285 GLY A C 1
ATOM 2194 O O . GLY A 1 285 ? 14.018 -30.629 -19.218 1.00 49.56 285 GLY A O 1
ATOM 2195 N N . VAL A 1 286 ? 11.956 -29.760 -19.291 1.00 50.25 286 VAL A N 1
ATOM 2196 C CA . VAL A 1 286 ? 12.365 -28.496 -18.650 1.00 50.25 286 VAL A CA 1
ATOM 2197 C C . VAL A 1 286 ? 12.295 -28.676 -17.129 1.00 50.25 286 VAL A C 1
ATOM 2199 O O . VAL A 1 286 ? 11.213 -28.697 -16.550 1.00 50.25 286 VAL A O 1
ATOM 2202 N N . SER A 1 287 ? 13.444 -28.860 -16.473 1.00 53.75 287 SER A N 1
ATOM 2203 C CA . SER A 1 287 ? 13.528 -29.109 -15.022 1.00 53.75 287 SER A CA 1
ATOM 2204 C C . SER A 1 287 ? 13.509 -27.839 -14.158 1.00 53.75 287 SER A C 1
ATOM 2206 O O . SER A 1 287 ? 13.489 -27.942 -12.935 1.00 53.75 287 SER A O 1
ATOM 2208 N N . SER A 1 288 ? 13.516 -26.643 -14.759 1.00 60.84 288 SER A N 1
ATOM 2209 C CA . SER A 1 288 ? 13.418 -25.364 -14.043 1.00 60.84 288 SER A CA 1
ATOM 2210 C C . SER A 1 288 ? 12.673 -24.322 -14.877 1.00 60.84 288 SER A C 1
ATOM 2212 O O . SER A 1 288 ? 13.135 -23.961 -15.961 1.00 60.84 288 SER A O 1
ATOM 2214 N N . TYR A 1 289 ? 11.553 -23.815 -14.363 1.00 68.88 289 TYR A N 1
ATOM 2215 C CA . TYR A 1 289 ? 10.846 -22.673 -14.941 1.00 68.88 289 TYR A CA 1
ATOM 2216 C C . TYR A 1 289 ? 11.333 -21.393 -14.273 1.00 68.88 289 TYR A C 1
ATOM 2218 O O . TYR A 1 289 ? 11.463 -21.340 -13.051 1.00 68.88 289 TYR A O 1
ATOM 2226 N N . GLN A 1 290 ? 11.591 -20.357 -15.066 1.00 80.19 290 GLN A N 1
ATOM 2227 C CA . GLN A 1 290 ? 11.783 -19.024 -14.518 1.00 80.19 290 GLN A CA 1
ATOM 2228 C C . GLN A 1 290 ? 10.426 -18.503 -14.037 1.00 80.19 290 GLN A C 1
ATOM 2230 O O . GLN A 1 290 ? 9.473 -18.438 -14.810 1.00 80.19 290 GLN A O 1
ATOM 2235 N N . THR A 1 291 ? 10.334 -18.161 -12.757 1.00 85.31 291 THR A N 1
ATOM 2236 C CA . THR A 1 291 ? 9.099 -17.689 -12.127 1.00 85.31 291 THR A CA 1
ATOM 2237 C C . THR A 1 291 ? 9.250 -16.245 -11.688 1.00 85.31 291 THR A C 1
ATOM 2239 O O . THR A 1 291 ? 10.301 -15.853 -11.181 1.00 85.31 291 THR A O 1
ATOM 2242 N N . PHE A 1 292 ? 8.188 -15.458 -11.838 1.00 89.31 292 PHE A N 1
ATOM 2243 C CA . PHE A 1 292 ? 8.131 -14.150 -11.198 1.00 89.31 292 PHE A CA 1
ATOM 2244 C C . PHE A 1 292 ? 7.939 -14.301 -9.686 1.00 89.31 292 PHE A C 1
ATOM 2246 O O . PHE A 1 292 ? 7.244 -15.224 -9.252 1.00 89.31 292 PHE A O 1
ATOM 2253 N N . PRO A 1 293 ? 8.472 -13.364 -8.888 1.00 87.75 293 PRO A N 1
ATOM 2254 C CA . PRO A 1 293 ? 8.069 -13.203 -7.497 1.00 87.75 293 PRO A CA 1
ATOM 2255 C C . PRO A 1 293 ? 6.546 -13.002 -7.383 1.00 87.75 293 PRO A C 1
ATOM 2257 O O . PRO A 1 293 ? 5.948 -12.440 -8.310 1.00 87.75 293 PRO A O 1
ATOM 2260 N N . PRO A 1 294 ? 5.900 -13.414 -6.279 1.00 84.00 294 PRO A N 1
ATOM 2261 C CA . PRO A 1 294 ? 4.494 -13.101 -6.011 1.00 84.00 294 PRO A CA 1
ATOM 2262 C C . PRO A 1 294 ? 4.178 -11.604 -6.149 1.00 84.00 294 PRO A C 1
ATOM 2264 O O . PRO A 1 294 ? 5.031 -10.765 -5.880 1.00 84.00 294 PRO A O 1
ATOM 2267 N N . GLU A 1 295 ? 2.959 -11.259 -6.573 1.00 83.38 295 GLU A N 1
ATOM 2268 C CA . GLU A 1 295 ? 2.523 -9.861 -6.770 1.00 83.38 295 GLU A CA 1
ATOM 2269 C C . GLU A 1 295 ? 2.732 -8.946 -5.558 1.00 83.38 295 GLU A C 1
ATOM 2271 O O . GLU A 1 295 ? 3.176 -7.816 -5.764 1.00 83.38 295 GLU A O 1
ATOM 2276 N N . PRO A 1 296 ? 2.496 -9.384 -4.306 1.00 81.75 296 PRO A N 1
ATOM 2277 C CA . PRO A 1 296 ? 2.709 -8.500 -3.168 1.00 81.75 296 PRO A CA 1
ATOM 2278 C C . PRO A 1 296 ? 4.132 -7.921 -3.124 1.00 81.75 296 PRO A C 1
ATOM 2280 O O . PRO A 1 296 ? 4.315 -6.746 -2.808 1.00 81.75 296 PRO A O 1
ATOM 2283 N N . LEU A 1 297 ? 5.135 -8.699 -3.544 1.00 85.88 297 LEU A N 1
ATOM 2284 C CA . LEU A 1 297 ? 6.544 -8.297 -3.588 1.00 85.88 297 LEU A CA 1
ATOM 2285 C C . LEU A 1 297 ? 6.860 -7.175 -4.598 1.00 85.88 297 LEU A C 1
ATOM 2287 O O . LEU A 1 297 ? 8.007 -6.741 -4.688 1.00 85.88 297 LEU A O 1
ATOM 2291 N N . ASP A 1 298 ? 5.880 -6.687 -5.357 1.00 89.19 298 ASP A N 1
ATOM 2292 C CA . ASP A 1 298 ? 6.072 -5.578 -6.298 1.00 89.19 298 ASP A CA 1
ATOM 2293 C C . ASP A 1 298 ? 6.045 -4.210 -5.626 1.00 89.19 298 ASP A C 1
ATOM 2295 O O . ASP A 1 298 ? 6.529 -3.243 -6.211 1.00 89.19 298 ASP A O 1
ATOM 2299 N N . GLY A 1 299 ? 5.490 -4.129 -4.413 1.00 88.00 299 GLY A N 1
ATOM 2300 C CA . GLY A 1 299 ? 5.162 -2.874 -3.746 1.00 88.00 299 GLY A CA 1
ATOM 2301 C C . GLY A 1 299 ? 6.309 -1.860 -3.724 1.00 88.00 299 GLY A C 1
ATOM 2302 O O . GLY A 1 299 ? 7.321 -2.064 -3.058 1.00 88.00 299 GLY A O 1
ATOM 2303 N N . ASN A 1 300 ? 6.101 -0.717 -4.378 1.00 90.06 300 ASN A N 1
ATOM 2304 C CA . ASN A 1 300 ? 6.955 0.459 -4.257 1.00 90.06 300 ASN A CA 1
ATOM 2305 C C . ASN A 1 300 ? 6.120 1.637 -3.759 1.00 90.06 300 ASN A C 1
ATOM 2307 O O . ASN A 1 300 ? 5.178 2.075 -4.422 1.00 90.06 300 ASN A O 1
ATOM 2311 N N . LEU A 1 301 ? 6.460 2.125 -2.571 1.00 88.50 301 LEU A N 1
ATOM 2312 C CA . LEU A 1 301 ? 5.668 3.096 -1.823 1.00 88.50 301 LEU A CA 1
ATOM 2313 C C . LEU A 1 301 ? 6.208 4.514 -2.013 1.00 88.50 301 LEU A C 1
ATOM 2315 O O . LEU A 1 301 ? 7.365 4.721 -2.376 1.00 88.50 301 LEU A O 1
ATOM 2319 N N . SER A 1 302 ? 5.385 5.514 -1.696 1.00 89.81 302 SER A N 1
ATOM 2320 C CA . SER A 1 302 ? 5.884 6.884 -1.583 1.00 89.81 302 SER A CA 1
ATOM 2321 C C . SER A 1 302 ? 6.809 7.028 -0.373 1.00 89.81 302 SER A C 1
ATOM 2323 O O . SER A 1 302 ? 6.499 6.549 0.719 1.00 89.81 302 SER A O 1
ATOM 2325 N N . ASN A 1 303 ? 7.872 7.817 -0.537 1.00 90.25 303 ASN A N 1
ATOM 2326 C CA . ASN A 1 303 ? 8.784 8.166 0.548 1.00 90.25 303 ASN A CA 1
ATOM 2327 C C . ASN A 1 303 ? 8.063 8.887 1.707 1.00 90.25 303 ASN A C 1
ATOM 2329 O O . ASN A 1 303 ? 7.128 9.670 1.467 1.00 90.25 303 ASN A O 1
ATOM 2333 N N . PRO A 1 304 ? 8.516 8.685 2.957 1.00 90.19 304 PRO A N 1
ATOM 2334 C CA . PRO A 1 304 ? 8.001 9.391 4.126 1.00 90.19 304 PRO A CA 1
ATOM 2335 C C . PRO A 1 304 ? 8.196 10.909 4.017 1.00 90.19 304 PRO A C 1
ATOM 2337 O O . PRO A 1 304 ? 9.185 11.398 3.477 1.00 90.19 304 PRO A O 1
ATOM 2340 N N . SER A 1 305 ? 7.270 11.689 4.576 1.00 82.44 305 SER A N 1
ATOM 2341 C CA . SER A 1 305 ? 7.427 13.150 4.656 1.00 82.44 305 SER A CA 1
ATOM 2342 C C . SER A 1 305 ? 8.558 13.528 5.634 1.00 82.44 305 SER A C 1
ATOM 2344 O O . SER A 1 305 ? 8.613 12.949 6.724 1.00 82.44 305 SER A O 1
ATOM 2346 N N . PRO A 1 306 ? 9.444 14.498 5.311 1.00 89.00 306 PRO A N 1
ATOM 2347 C CA . PRO A 1 306 ? 9.359 15.474 4.215 1.00 89.00 306 PRO A CA 1
ATOM 2348 C C . PRO A 1 306 ? 10.127 15.089 2.940 1.00 89.00 306 PRO A C 1
ATOM 2350 O O . PRO A 1 306 ? 10.335 15.948 2.085 1.00 89.00 306 PRO A O 1
ATOM 2353 N N . GLN A 1 307 ? 10.578 13.840 2.798 1.00 90.50 307 GLN A N 1
ATOM 2354 C CA . GLN A 1 307 ? 11.331 13.424 1.613 1.00 90.50 307 GLN A CA 1
ATOM 2355 C C . GLN A 1 307 ? 10.466 13.584 0.350 1.00 90.50 307 GLN A C 1
ATOM 2357 O O . GLN A 1 307 ? 9.243 13.399 0.413 1.00 90.50 307 GLN A O 1
ATOM 2362 N N . PRO A 1 308 ? 11.053 13.952 -0.800 1.00 90.62 308 PRO A N 1
ATOM 2363 C CA . PRO A 1 308 ? 10.302 14.020 -2.046 1.00 90.62 308 PRO A CA 1
ATOM 2364 C C . PRO A 1 308 ? 9.768 12.625 -2.413 1.00 90.62 308 PRO A C 1
ATOM 2366 O O . PRO A 1 308 ? 10.462 11.633 -2.167 1.00 90.62 308 PRO A O 1
ATOM 2369 N N . PRO A 1 309 ? 8.547 12.516 -2.969 1.00 92.12 309 PRO A N 1
ATOM 2370 C CA . PRO A 1 309 ? 8.060 11.241 -3.487 1.00 92.12 309 PRO A CA 1
ATOM 2371 C C . PRO A 1 309 ? 8.955 10.758 -4.645 1.00 92.12 309 PRO A C 1
ATOM 2373 O O . PRO A 1 309 ? 9.54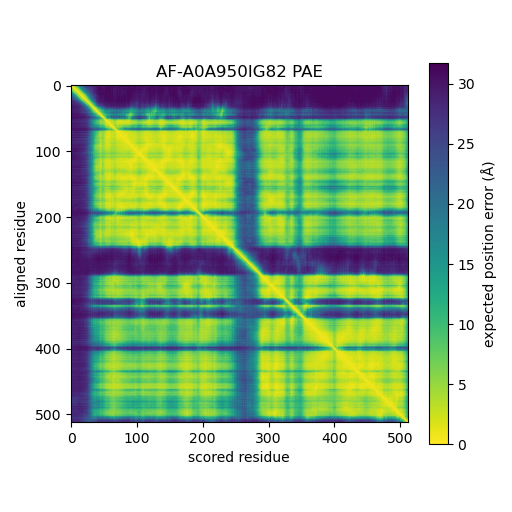3 11.591 -5.343 1.00 92.12 309 PRO A O 1
ATOM 2376 N N . PRO A 1 310 ? 9.090 9.436 -4.853 1.00 93.69 310 PRO A N 1
ATOM 2377 C CA . PRO A 1 310 ? 9.715 8.917 -6.065 1.00 93.69 310 PRO A CA 1
ATOM 2378 C C . PRO A 1 310 ? 8.854 9.260 -7.290 1.00 93.69 310 PRO A C 1
ATOM 2380 O O . PRO A 1 310 ? 7.649 9.459 -7.163 1.00 93.69 310 PRO A O 1
ATOM 2383 N N . GLU A 1 311 ? 9.462 9.292 -8.480 1.00 94.88 311 GLU A N 1
ATOM 2384 C CA . GLU A 1 311 ? 8.734 9.539 -9.739 1.00 94.88 311 GLU A CA 1
ATOM 2385 C C . GLU A 1 311 ? 7.649 8.482 -9.991 1.00 94.88 311 GLU A C 1
ATOM 2387 O O . GLU A 1 311 ? 6.580 8.795 -10.499 1.00 94.88 311 GLU A O 1
ATOM 2392 N N . PHE A 1 312 ? 7.912 7.227 -9.612 1.00 95.88 312 PHE A N 1
ATOM 2393 C CA . PHE A 1 312 ? 6.992 6.113 -9.812 1.00 95.88 312 PHE A CA 1
ATOM 2394 C C . PHE A 1 312 ? 6.754 5.343 -8.512 1.00 95.88 312 PHE A C 1
ATOM 2396 O O . PHE A 1 312 ? 7.688 4.983 -7.793 1.00 95.88 312 PHE A O 1
ATOM 2403 N N . ILE A 1 313 ? 5.485 5.040 -8.253 1.00 94.00 313 ILE A N 1
ATOM 2404 C CA . ILE A 1 313 ? 5.004 4.116 -7.219 1.00 94.00 313 ILE A CA 1
ATOM 2405 C C . ILE A 1 313 ? 4.115 3.064 -7.881 1.00 94.00 313 ILE A C 1
ATOM 2407 O O . ILE A 1 313 ? 3.537 3.328 -8.942 1.00 94.00 313 ILE A O 1
ATOM 2411 N N . THR A 1 314 ? 4.003 1.887 -7.267 1.00 92.69 314 THR A N 1
ATOM 2412 C CA . THR A 1 314 ? 3.164 0.808 -7.805 1.00 92.69 314 THR A CA 1
ATOM 2413 C C . THR A 1 314 ? 1.677 1.094 -7.646 1.00 92.69 314 THR A C 1
ATOM 2415 O O . THR A 1 314 ? 1.244 1.790 -6.724 1.00 92.69 314 THR A O 1
ATOM 2418 N N . SER A 1 315 ? 0.878 0.483 -8.516 1.00 91.12 315 SER A N 1
ATOM 2419 C CA . SER A 1 315 ? -0.577 0.611 -8.594 1.00 91.12 315 SER A CA 1
ATOM 2420 C C . SER A 1 315 ? -1.286 0.260 -7.284 1.00 91.12 315 SER A C 1
ATOM 2422 O O . SER A 1 315 ? -2.358 0.795 -6.997 1.00 91.12 315 SER A O 1
ATOM 2424 N N . THR A 1 316 ? -0.674 -0.579 -6.444 1.00 85.56 316 THR A N 1
ATOM 2425 C CA . THR A 1 316 ? -1.148 -0.907 -5.090 1.00 85.56 316 THR A CA 1
ATOM 2426 C C . THR A 1 316 ? -1.386 0.337 -4.228 1.00 85.56 316 THR A C 1
ATOM 2428 O O . THR A 1 316 ? -2.275 0.338 -3.385 1.00 85.56 316 THR A O 1
ATOM 2431 N N . GLN A 1 317 ? -0.671 1.436 -4.490 1.00 87.75 317 GLN A N 1
ATOM 2432 C CA . GLN A 1 317 ? -0.867 2.719 -3.807 1.00 87.75 317 GLN A CA 1
ATOM 2433 C C . GLN A 1 317 ? -2.114 3.481 -4.281 1.00 87.75 317 GLN A C 1
ATOM 2435 O O . GLN A 1 317 ? -2.591 4.385 -3.597 1.00 87.75 317 GLN A O 1
ATOM 2440 N N . CYS A 1 318 ? -2.666 3.114 -5.438 1.00 87.94 318 CYS A N 1
ATOM 2441 C CA . CYS A 1 318 ? -3.903 3.659 -5.996 1.00 87.94 318 CYS A CA 1
ATOM 2442 C C . CYS A 1 318 ? -5.118 2.767 -5.688 1.00 87.94 318 CYS A C 1
ATOM 2444 O O . CYS A 1 318 ? -6.238 3.276 -5.611 1.00 87.94 318 CYS A O 1
ATOM 2446 N N . LEU A 1 319 ? -4.903 1.459 -5.483 1.00 83.12 319 LEU A N 1
ATOM 2447 C CA . LEU A 1 319 ? -5.931 0.439 -5.221 1.00 83.12 319 LEU A CA 1
ATOM 2448 C C . LEU A 1 319 ? -6.953 0.889 -4.168 1.00 83.12 319 LEU A C 1
ATOM 2450 O O . LEU A 1 319 ? -8.160 0.742 -4.361 1.00 83.12 319 LEU A O 1
ATOM 2454 N N . SER A 1 320 ? -6.480 1.454 -3.057 1.00 80.56 320 SER A N 1
ATOM 2455 C CA . SER A 1 320 ? -7.329 1.841 -1.929 1.00 80.56 320 SER A CA 1
ATOM 2456 C C . SER A 1 320 ? -8.446 2.803 -2.343 1.00 80.56 320 SER A C 1
ATOM 2458 O O . SER A 1 320 ? -9.577 2.639 -1.894 1.00 80.56 320 SER A O 1
ATOM 2460 N N . CYS A 1 321 ? -8.169 3.747 -3.245 1.00 83.62 321 CYS A N 1
ATOM 2461 C CA . CYS A 1 321 ? -9.133 4.764 -3.674 1.00 83.62 321 CYS A CA 1
ATOM 2462 C C . CYS A 1 321 ? -9.797 4.448 -5.025 1.00 83.62 321 CYS A C 1
ATOM 2464 O O . CYS A 1 321 ? -10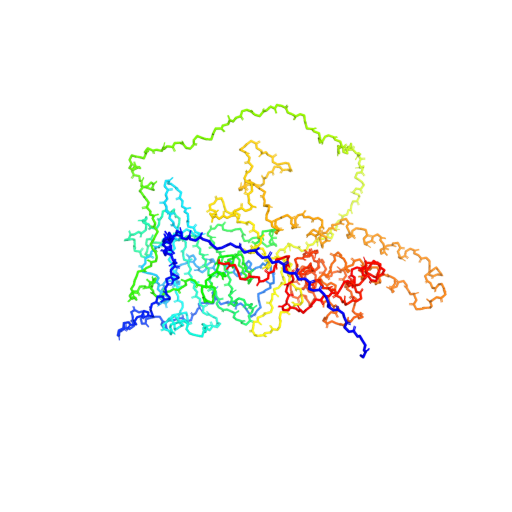.932 4.855 -5.240 1.00 83.62 321 CYS A O 1
ATOM 2466 N N . HIS A 1 322 ? -9.109 3.724 -5.916 1.00 87.69 322 HIS A N 1
ATOM 2467 C CA . HIS A 1 322 ? -9.539 3.476 -7.303 1.00 87.69 322 HIS A CA 1
ATOM 2468 C C . HIS A 1 322 ? -10.036 2.046 -7.568 1.00 87.69 322 HIS A C 1
ATOM 2470 O O . HIS A 1 322 ? -10.411 1.713 -8.694 1.00 87.69 322 HIS A O 1
ATOM 2476 N N . SER A 1 323 ? -10.013 1.165 -6.563 1.00 83.56 323 SER A N 1
ATOM 2477 C CA . SER A 1 323 ? -10.578 -0.183 -6.665 1.00 83.56 323 SER A CA 1
ATOM 2478 C C . SER A 1 323 ? -11.963 -0.284 -6.053 1.00 83.56 323 SER A C 1
ATOM 2480 O O . SER A 1 323 ? -12.217 0.318 -5.007 1.00 83.56 323 SER A O 1
ATOM 2482 N N . ALA A 1 324 ? -12.816 -1.144 -6.617 1.00 76.25 324 ALA A N 1
ATOM 2483 C CA . ALA A 1 324 ? -14.048 -1.540 -5.952 1.00 76.25 324 ALA A CA 1
ATOM 2484 C C . ALA A 1 324 ? -13.779 -2.132 -4.560 1.00 76.25 324 ALA A C 1
ATOM 2486 O O . ALA A 1 324 ? -12.709 -2.691 -4.268 1.00 76.25 324 ALA A O 1
ATOM 2487 N N . ALA A 1 325 ? -14.782 -2.010 -3.695 1.00 67.50 325 ALA A N 1
ATOM 2488 C CA . ALA A 1 325 ? -14.797 -2.697 -2.420 1.00 67.50 325 ALA A CA 1
ATOM 2489 C C . ALA A 1 325 ? -15.186 -4.165 -2.620 1.00 67.50 325 ALA A C 1
ATOM 2491 O O . ALA A 1 325 ? -16.193 -4.465 -3.250 1.00 67.50 325 ALA A O 1
ATOM 2492 N N . SER A 1 326 ? -14.361 -5.070 -2.097 1.00 52.75 326 SER A N 1
ATOM 2493 C CA . SER A 1 326 ? -14.452 -6.519 -2.310 1.00 52.75 326 SER A CA 1
ATOM 2494 C C . SER A 1 326 ? -15.301 -7.252 -1.267 1.00 52.75 326 SER A C 1
ATOM 2496 O O . SER A 1 326 ? -15.359 -8.479 -1.288 1.00 52.75 326 SER A O 1
ATOM 2498 N N . VAL A 1 327 ? -15.973 -6.539 -0.356 1.00 50.81 327 VAL A N 1
ATOM 2499 C CA . VAL A 1 327 ? -16.873 -7.169 0.618 1.00 50.81 327 VAL A CA 1
ATOM 2500 C C . VAL A 1 327 ? -18.329 -7.061 0.150 1.00 50.81 327 VAL A C 1
ATOM 2502 O O . VAL A 1 327 ? -18.772 -5.958 -0.173 1.00 50.81 327 VAL A O 1
ATOM 2505 N N . PRO A 1 328 ? -19.107 -8.166 0.150 1.00 42.00 328 PRO A N 1
ATOM 2506 C CA . PRO A 1 328 ? -20.538 -8.170 -0.191 1.00 42.00 328 PRO A CA 1
ATOM 2507 C C . PRO A 1 328 ? -21.390 -7.179 0.618 1.00 42.00 328 PRO A C 1
ATOM 2509 O O . PRO A 1 328 ? -22.510 -6.866 0.227 1.00 42.00 328 PRO A O 1
ATOM 2512 N N . SER A 1 329 ? -20.865 -6.707 1.752 1.00 43.56 329 SER A N 1
ATOM 2513 C CA . SER A 1 329 ? -21.465 -5.729 2.660 1.00 43.56 329 SER A CA 1
ATOM 2514 C C . SER A 1 329 ? -20.859 -4.321 2.555 1.00 43.56 329 SER A C 1
ATOM 2516 O O . SER A 1 329 ? -21.154 -3.480 3.399 1.00 43.56 329 SER A O 1
ATOM 2518 N N . ALA A 1 330 ? -19.987 -4.032 1.581 1.00 49.22 330 ALA A N 1
ATOM 2519 C CA . ALA A 1 330 ? -19.492 -2.670 1.384 1.00 49.22 330 ALA A CA 1
ATOM 2520 C C . ALA A 1 330 ? -20.604 -1.825 0.767 1.00 49.22 330 ALA A C 1
ATOM 2522 O O . ALA A 1 330 ? -20.961 -1.990 -0.395 1.00 49.22 330 ALA A O 1
ATOM 2523 N N . PHE A 1 331 ? -21.150 -0.900 1.546 1.00 51.09 331 PHE A N 1
ATOM 2524 C CA . PHE A 1 331 ? -22.132 0.058 1.059 1.00 51.09 331 PHE A CA 1
ATOM 2525 C C . PHE A 1 331 ? -21.412 1.305 0.515 1.00 51.09 331 PHE A C 1
ATOM 2527 O O . PHE A 1 331 ? -20.631 1.936 1.223 1.00 51.09 331 PHE A O 1
ATOM 2534 N N . GLY A 1 332 ? -21.659 1.641 -0.756 1.00 52.50 332 GLY A N 1
ATOM 2535 C CA . GLY A 1 332 ? -21.063 2.759 -1.507 1.00 52.50 332 GLY A CA 1
ATOM 2536 C C . GLY A 1 332 ? -21.246 2.560 -3.022 1.00 52.50 332 GLY A C 1
ATOM 2537 O O . GLY A 1 332 ? -21.888 1.577 -3.399 1.00 52.50 332 GLY A O 1
ATOM 2538 N N . PRO A 1 333 ? -20.716 3.434 -3.909 1.00 49.75 333 PRO A N 1
ATOM 2539 C CA . PRO A 1 333 ? -20.587 3.130 -5.335 1.00 49.75 333 PRO A CA 1
ATOM 2540 C C . PRO A 1 333 ? -19.608 1.965 -5.488 1.00 49.75 333 PRO A C 1
ATOM 2542 O O . PRO A 1 333 ? -18.407 2.119 -5.696 1.00 49.75 333 PRO A O 1
ATOM 2545 N N . VAL A 1 334 ? -20.136 0.766 -5.295 1.00 64.62 334 VAL A N 1
ATOM 2546 C CA . VAL A 1 334 ? -19.437 -0.474 -5.531 1.00 64.62 334 VAL A CA 1
ATOM 2547 C C . VAL A 1 334 ? -19.393 -0.617 -7.038 1.00 64.62 334 VAL A C 1
ATOM 2549 O O . VAL A 1 334 ? -20.362 -1.023 -7.670 1.00 64.62 334 VAL A O 1
ATOM 2552 N N . MET A 1 335 ? -18.268 -0.238 -7.639 1.00 77.06 335 MET A N 1
ATOM 2553 C CA . MET A 1 335 ? -17.907 -0.608 -9.011 1.00 77.06 335 MET A CA 1
ATOM 2554 C C . MET A 1 335 ? -17.670 -2.133 -9.086 1.00 77.06 335 MET A C 1
ATOM 2556 O O . MET A 1 335 ? -16.656 -2.614 -9.573 1.00 77.06 335 MET A O 1
ATOM 2560 N N . TRP A 1 336 ? -18.598 -2.899 -8.518 1.00 77.81 336 TRP A N 1
ATOM 2561 C CA . TRP A 1 336 ? -18.626 -4.338 -8.381 1.00 77.81 336 TRP A CA 1
ATOM 2562 C C . TRP A 1 336 ? -19.957 -4.818 -8.934 1.00 77.81 336 TRP A C 1
ATOM 2564 O O . TRP A 1 336 ? -21.025 -4.489 -8.413 1.00 77.81 336 TRP A O 1
ATOM 2574 N N . LEU A 1 337 ? -19.892 -5.604 -9.998 1.00 75.00 337 LEU A N 1
ATOM 2575 C CA . LEU A 1 337 ? -21.064 -6.208 -10.602 1.00 75.00 337 LEU A CA 1
ATOM 2576 C C . LEU A 1 337 ? -21.189 -7.638 -10.091 1.00 75.00 337 LEU A C 1
ATOM 2578 O O . LEU A 1 337 ? -20.429 -8.520 -10.492 1.00 75.00 337 LEU A O 1
ATOM 2582 N N . THR A 1 338 ? -22.155 -7.865 -9.203 1.00 71.12 338 THR A N 1
ATOM 2583 C CA . THR A 1 338 ? -22.537 -9.216 -8.787 1.00 71.12 338 THR A CA 1
ATOM 2584 C C . THR A 1 338 ? -23.278 -9.883 -9.949 1.00 71.12 338 THR A C 1
ATOM 2586 O O . THR A 1 338 ? -24.288 -9.346 -10.411 1.00 71.12 338 THR A O 1
ATOM 2589 N N . PRO A 1 339 ? -22.807 -11.031 -10.452 1.00 65.81 339 PRO A N 1
ATOM 2590 C CA . PRO A 1 339 ? -23.426 -11.696 -11.568 1.00 65.81 339 PRO A CA 1
ATOM 2591 C C . PRO A 1 339 ? -24.672 -12.444 -11.067 1.00 65.81 339 PRO A C 1
ATOM 2593 O O . PRO A 1 339 ? -24.800 -12.711 -9.865 1.00 65.81 339 PRO A O 1
ATOM 2596 N N . PRO A 1 340 ? -25.628 -12.772 -11.950 1.00 63.59 340 PRO A N 1
ATOM 2597 C CA . PRO A 1 340 ? -26.837 -13.461 -11.526 1.00 63.59 340 PRO A CA 1
ATOM 2598 C C . PRO A 1 340 ? -26.497 -14.844 -10.929 1.00 63.59 340 PRO A C 1
ATOM 2600 O O . PRO A 1 340 ? -25.472 -15.425 -11.288 1.00 63.59 340 PRO A O 1
ATOM 2603 N N . PRO A 1 341 ? -27.332 -15.406 -10.031 1.00 60.19 341 PRO A N 1
ATOM 2604 C CA . PRO A 1 341 ? -27.012 -16.630 -9.276 1.00 60.19 341 PRO A CA 1
ATOM 2605 C C . PRO A 1 341 ? -26.654 -17.862 -10.124 1.00 60.19 341 PRO A C 1
ATOM 2607 O O . PRO A 1 341 ? -26.043 -18.802 -9.629 1.00 60.19 341 PRO A O 1
ATOM 2610 N N . ASN A 1 342 ? -27.057 -17.867 -11.393 1.00 62.03 342 ASN A N 1
ATOM 2611 C CA . ASN A 1 342 ? -26.814 -18.917 -12.379 1.00 62.03 342 ASN A CA 1
ATOM 2612 C C . ASN A 1 342 ? -25.573 -18.672 -13.260 1.00 62.03 342 ASN A C 1
ATOM 2614 O O . ASN A 1 342 ? -25.244 -19.520 -14.088 1.00 62.03 342 ASN A O 1
ATOM 2618 N N . TYR A 1 343 ? -24.885 -17.539 -13.115 1.00 59.72 343 TYR A N 1
ATOM 2619 C CA . TYR A 1 343 ? -23.661 -17.254 -13.855 1.00 59.72 343 TYR A CA 1
ATOM 2620 C C . TYR A 1 343 ? -22.471 -17.980 -13.226 1.00 59.72 343 TYR A C 1
ATOM 2622 O O . TYR A 1 343 ? -22.096 -17.736 -12.080 1.00 59.72 343 TYR A O 1
ATOM 2630 N N . THR A 1 344 ? -21.851 -18.856 -14.010 1.00 55.88 344 THR A N 1
ATOM 2631 C CA . THR A 1 344 ? -20.587 -19.520 -13.684 1.00 55.88 344 THR A CA 1
ATOM 2632 C C . THR A 1 344 ? -19.531 -19.021 -14.670 1.00 55.88 344 THR A C 1
ATOM 2634 O O . THR A 1 344 ? -19.539 -19.460 -15.821 1.00 55.88 344 THR A O 1
ATOM 2637 N N . PRO A 1 345 ? -18.646 -18.081 -14.279 1.00 53.44 345 PRO A N 1
ATOM 2638 C CA . PRO A 1 345 ? -17.550 -17.689 -15.153 1.00 53.44 345 PRO A CA 1
ATOM 2639 C C . PRO A 1 345 ? -16.637 -18.906 -15.387 1.00 53.44 345 PRO A C 1
ATOM 2641 O O . PRO A 1 345 ? -16.349 -19.628 -14.431 1.00 53.44 345 PRO A O 1
ATOM 2644 N N . PRO A 1 346 ? -16.192 -19.170 -16.627 1.00 51.16 346 PRO A N 1
ATOM 2645 C CA . PRO A 1 346 ? -15.104 -20.102 -16.898 1.00 51.16 346 PRO A CA 1
ATOM 2646 C C . PRO A 1 346 ? -13.743 -19.396 -16.741 1.00 51.16 346 PRO A C 1
ATOM 2648 O O . PRO A 1 346 ? -13.568 -18.323 -17.322 1.00 51.16 346 PRO A O 1
ATOM 2651 N N . PRO A 1 347 ? -12.752 -19.997 -16.052 1.00 54.25 347 PRO A N 1
ATOM 2652 C CA . PRO A 1 347 ? -12.836 -21.207 -15.226 1.00 54.25 347 PRO A CA 1
ATOM 2653 C C . PRO A 1 347 ? -13.603 -20.962 -13.913 1.00 54.25 347 PRO A C 1
ATOM 2655 O O . PRO A 1 347 ? -13.652 -19.829 -13.438 1.00 54.25 347 PRO A O 1
ATOM 2658 N N . SER A 1 348 ? -14.191 -22.027 -13.340 1.00 47.12 348 SER A N 1
ATOM 2659 C CA . SER A 1 348 ? -15.044 -21.957 -12.141 1.00 47.12 348 SER A CA 1
ATOM 2660 C C . SER A 1 348 ? -14.424 -21.079 -11.047 1.00 47.12 348 SER A C 1
ATOM 2662 O O . SER A 1 348 ? -13.254 -21.282 -10.711 1.00 47.12 348 SER A O 1
ATOM 2664 N N . PRO A 1 349 ? -15.180 -20.123 -10.479 1.00 46.03 349 PRO A N 1
ATOM 2665 C CA . PRO A 1 349 ? -14.625 -19.183 -9.520 1.00 46.03 349 PRO A CA 1
ATOM 2666 C C . PRO A 1 349 ? -14.171 -19.905 -8.247 1.00 46.03 349 PRO A C 1
ATOM 2668 O O . PRO A 1 349 ? -14.784 -20.881 -7.806 1.00 46.03 349 PRO A O 1
ATOM 2671 N N . LEU A 1 350 ? -13.081 -19.405 -7.659 1.00 44.03 350 LEU A N 1
ATOM 2672 C CA . LEU A 1 350 ? -12.631 -19.788 -6.322 1.00 44.03 350 LEU A CA 1
ATOM 2673 C C . LEU A 1 350 ? -13.747 -19.515 -5.288 1.00 44.03 350 LEU A C 1
ATOM 2675 O O . LEU A 1 350 ? -14.595 -18.652 -5.526 1.00 44.03 350 LEU A O 1
ATOM 2679 N N . PRO A 1 351 ? -13.765 -20.207 -4.132 1.00 41.75 351 PRO A N 1
ATOM 2680 C CA . PRO A 1 351 ? -14.735 -19.936 -3.071 1.00 41.75 351 PRO A CA 1
ATOM 2681 C C . PRO A 1 351 ? -14.708 -18.452 -2.664 1.00 41.75 351 PRO A C 1
ATOM 2683 O O . PRO A 1 351 ? -13.672 -17.957 -2.226 1.00 41.75 351 PRO A O 1
ATOM 2686 N N . GLY A 1 352 ? -15.828 -17.737 -2.806 1.00 50.88 352 GLY A N 1
ATOM 2687 C CA . GLY A 1 352 ? -15.901 -16.308 -2.495 1.00 50.88 352 GLY A CA 1
ATOM 2688 C C . GLY A 1 352 ? -17.086 -15.592 -3.143 1.00 50.88 352 GLY A C 1
ATOM 2689 O O . GLY A 1 352 ? -17.961 -16.212 -3.746 1.00 50.88 352 GLY A O 1
ATOM 2690 N N . ALA A 1 353 ? -17.125 -14.266 -2.993 1.00 52.50 353 ALA A N 1
ATOM 2691 C CA . ALA A 1 353 ? -18.106 -13.426 -3.666 1.00 52.50 353 ALA A CA 1
ATOM 2692 C C . ALA A 1 353 ? -17.855 -13.447 -5.182 1.00 52.50 353 ALA A C 1
ATOM 2694 O O . ALA A 1 353 ? -16.825 -12.970 -5.653 1.00 52.50 353 ALA A O 1
ATOM 2695 N N . ASN A 1 354 ? -18.802 -13.984 -5.950 1.00 61.62 354 ASN A N 1
ATOM 2696 C CA . ASN A 1 354 ? -18.745 -13.932 -7.407 1.00 61.62 354 ASN A CA 1
ATOM 2697 C C . ASN A 1 354 ? -19.066 -12.506 -7.879 1.00 61.62 354 ASN A C 1
ATOM 2699 O O . ASN A 1 354 ? -20.072 -11.931 -7.460 1.00 61.62 354 ASN A O 1
ATOM 2703 N N . GLY A 1 355 ? -18.227 -11.943 -8.753 1.00 69.12 355 GLY A N 1
ATOM 2704 C CA . GLY A 1 355 ? -18.469 -10.654 -9.403 1.00 69.12 355 GLY A CA 1
ATOM 2705 C C . GLY A 1 355 ? -17.282 -10.061 -10.132 1.00 69.12 355 GLY A C 1
ATOM 2706 O O . GLY A 1 355 ? -16.192 -10.627 -10.145 1.00 69.12 355 GLY A O 1
ATOM 2707 N N . VAL A 1 356 ? -17.555 -8.958 -10.825 1.00 75.62 356 VAL A N 1
ATOM 2708 C CA . VAL A 1 356 ? -16.600 -8.262 -11.687 1.00 75.62 356 VAL A CA 1
ATOM 2709 C C . VAL A 1 356 ? -16.299 -6.898 -11.083 1.00 75.62 356 VAL A C 1
ATOM 2711 O O . VAL A 1 356 ? -17.208 -6.090 -10.891 1.00 75.62 356 VAL A O 1
ATOM 2714 N N . ASN A 1 357 ? -15.022 -6.641 -10.803 1.00 80.44 357 ASN A N 1
ATOM 2715 C CA . ASN A 1 357 ? -14.530 -5.321 -10.423 1.00 80.44 357 ASN A CA 1
ATOM 2716 C C . ASN A 1 357 ? -14.410 -4.447 -11.681 1.00 80.44 357 ASN A C 1
ATOM 2718 O O . ASN A 1 357 ? -13.470 -4.612 -12.453 1.00 80.44 357 ASN A O 1
ATOM 2722 N N . VAL A 1 358 ? -15.367 -3.543 -11.871 1.00 85.12 358 VAL A N 1
ATOM 2723 C CA . VAL A 1 358 ? -15.439 -2.586 -12.990 1.00 85.12 358 VAL A CA 1
ATOM 2724 C C . VAL A 1 358 ? -14.927 -1.198 -12.598 1.00 85.12 358 VAL A C 1
ATOM 2726 O O . VAL A 1 358 ? -15.308 -0.195 -13.193 1.00 85.12 358 VAL A O 1
ATOM 2729 N N . SER A 1 359 ? -14.122 -1.106 -11.538 1.00 86.44 359 SER A N 1
ATOM 2730 C CA . SER A 1 359 ? -13.471 0.154 -11.189 1.00 86.44 359 SER A CA 1
ATOM 2731 C C . SER A 1 359 ? -12.302 0.441 -12.123 1.00 86.44 359 SER A C 1
ATOM 2733 O O . SER A 1 359 ? -11.796 -0.470 -12.779 1.00 86.44 359 SER A O 1
ATOM 2735 N N . GLU A 1 360 ? -11.792 1.673 -12.119 1.00 88.50 360 GLU A N 1
ATOM 2736 C CA . GLU A 1 360 ? -10.646 2.038 -12.957 1.00 88.50 360 GLU A CA 1
ATOM 2737 C C . GLU A 1 360 ? -9.443 1.130 -12.679 1.00 88.50 360 GLU A C 1
ATOM 2739 O O . GLU A 1 360 ? -8.804 0.641 -13.609 1.00 88.50 360 GLU A O 1
ATOM 2744 N N . TYR A 1 361 ? -9.167 0.844 -11.400 1.00 88.25 361 TYR A N 1
ATOM 2745 C CA . TYR A 1 361 ? -8.133 -0.123 -11.031 1.00 88.25 361 TYR A CA 1
ATOM 2746 C C . TYR A 1 361 ? -8.466 -1.540 -11.515 1.00 88.25 361 TYR A C 1
ATOM 2748 O O . TYR A 1 361 ? -7.592 -2.216 -12.051 1.00 88.25 361 TYR A O 1
ATOM 2756 N N . GLY A 1 362 ? -9.709 -1.996 -11.316 1.00 85.56 362 GLY A N 1
ATOM 2757 C CA . GLY A 1 362 ? -10.153 -3.334 -11.700 1.00 85.56 362 GLY A CA 1
ATOM 2758 C C . GLY A 1 362 ? -9.992 -3.587 -13.195 1.00 85.56 362 GLY A C 1
ATOM 2759 O O . GLY A 1 362 ? -9.338 -4.549 -13.586 1.00 85.56 362 GLY A O 1
ATOM 2760 N N . GLU A 1 363 ? -10.507 -2.694 -14.035 1.00 87.12 363 GLU A N 1
ATOM 2761 C CA . GLU A 1 363 ? -10.407 -2.820 -15.491 1.00 87.12 363 GLU A CA 1
ATOM 2762 C C . GLU A 1 363 ? -8.960 -2.693 -15.988 1.00 87.12 363 GLU A C 1
ATOM 2764 O O . GLU A 1 363 ? -8.520 -3.469 -16.841 1.00 87.12 363 GLU A O 1
ATOM 2769 N N . TRP A 1 364 ? -8.183 -1.754 -15.434 1.00 91.38 364 TRP A N 1
ATOM 2770 C CA . TRP A 1 364 ? -6.785 -1.568 -15.824 1.00 91.38 364 TRP A CA 1
ATOM 2771 C C . TRP A 1 364 ? -5.906 -2.765 -15.443 1.00 91.38 364 TRP A C 1
ATOM 2773 O O . TRP A 1 364 ? -5.123 -3.223 -16.282 1.00 91.38 364 TRP A O 1
ATOM 2783 N N . ARG A 1 365 ? -6.023 -3.291 -14.213 1.00 87.75 365 ARG A N 1
ATOM 2784 C CA . ARG A 1 365 ? -5.119 -4.329 -13.681 1.00 87.75 365 ARG A CA 1
ATOM 2785 C C . ARG A 1 365 ? -5.146 -5.602 -14.526 1.00 87.75 365 ARG A C 1
ATOM 2787 O O . ARG A 1 365 ? -4.109 -6.242 -14.684 1.00 87.75 365 ARG A O 1
ATOM 2794 N N . TRP A 1 366 ? -6.305 -5.920 -15.103 1.00 84.25 366 TRP A N 1
ATOM 2795 C CA . TRP A 1 366 ? -6.520 -7.082 -15.972 1.00 84.25 366 TRP A CA 1
ATOM 2796 C C . TRP A 1 366 ? -6.381 -6.779 -17.471 1.00 84.25 366 TRP A C 1
ATOM 2798 O O . TRP A 1 366 ? -6.555 -7.668 -18.303 1.00 84.25 366 TRP A O 1
ATOM 2808 N N . SER A 1 367 ? -6.050 -5.541 -17.839 1.00 88.62 367 SER A N 1
ATOM 2809 C CA . SER A 1 367 ? -5.755 -5.172 -19.224 1.00 88.62 367 SER A CA 1
ATOM 2810 C C . SER A 1 367 ? -4.340 -5.610 -19.637 1.00 88.62 367 SER A C 1
ATOM 2812 O O . SER A 1 367 ? -3.469 -5.798 -18.781 1.00 88.62 367 SER A O 1
ATOM 2814 N N . PRO A 1 368 ? -4.033 -5.673 -20.949 1.00 89.25 368 PRO A N 1
ATOM 2815 C CA . PRO A 1 368 ? -2.662 -5.877 -21.417 1.00 89.25 368 PRO A CA 1
ATOM 2816 C C . PRO A 1 368 ? -1.656 -4.863 -20.850 1.00 89.25 368 PRO A C 1
ATOM 2818 O O . PRO A 1 368 ? -0.488 -5.196 -20.694 1.00 89.25 368 PRO A O 1
ATOM 2821 N N . MET A 1 369 ? -2.090 -3.641 -20.510 1.00 88.88 369 MET A N 1
ATOM 2822 C CA . MET A 1 369 ? -1.224 -2.622 -19.905 1.00 88.88 369 MET A CA 1
ATOM 2823 C C . MET A 1 369 ? -0.850 -2.967 -18.459 1.00 88.88 369 MET A C 1
ATOM 2825 O O . MET A 1 369 ? 0.327 -2.895 -18.104 1.00 88.88 369 MET A O 1
ATOM 2829 N N . GLY A 1 370 ? -1.831 -3.377 -17.649 1.00 89.00 370 GLY A N 1
ATOM 2830 C CA . GLY A 1 370 ? -1.610 -3.781 -16.257 1.00 89.00 370 GLY A CA 1
ATOM 2831 C C . GLY A 1 370 ? -0.857 -5.104 -16.120 1.00 89.00 370 GLY A C 1
ATOM 2832 O O . GLY A 1 370 ? -0.164 -5.323 -15.131 1.00 89.00 370 GLY A O 1
ATOM 2833 N N . LEU A 1 371 ? -0.935 -5.973 -17.132 1.00 89.00 371 LEU A N 1
ATOM 2834 C CA . LEU A 1 371 ? -0.223 -7.254 -17.162 1.00 89.00 371 LEU A CA 1
ATOM 2835 C C . LEU A 1 371 ? 1.146 -7.185 -17.861 1.00 89.00 371 LEU A C 1
ATOM 2837 O O . LEU A 1 371 ? 1.928 -8.126 -17.739 1.00 89.00 371 LEU A O 1
ATOM 2841 N N . ALA A 1 372 ? 1.472 -6.084 -18.550 1.00 90.56 372 ALA A N 1
ATOM 2842 C CA . ALA A 1 372 ? 2.658 -5.971 -19.409 1.00 90.56 372 ALA A CA 1
ATOM 2843 C C . ALA A 1 372 ? 3.989 -6.297 -18.705 1.00 90.56 372 ALA A C 1
ATOM 2845 O O . ALA A 1 372 ? 4.888 -6.851 -19.336 1.00 90.56 372 ALA A O 1
ATOM 2846 N N . GLY A 1 373 ? 4.109 -5.971 -17.414 1.00 92.12 373 GLY A N 1
ATOM 2847 C CA . GLY A 1 373 ? 5.320 -6.196 -16.613 1.00 92.12 373 GLY A CA 1
ATOM 2848 C C . GLY A 1 373 ? 5.527 -7.642 -16.162 1.00 92.12 373 GLY A C 1
ATOM 2849 O O . GLY A 1 373 ? 6.625 -8.018 -15.758 1.00 92.12 373 GLY A O 1
ATOM 2850 N N . ARG A 1 374 ? 4.481 -8.468 -16.249 1.00 92.50 374 ARG A N 1
ATOM 2851 C CA . ARG A 1 374 ? 4.469 -9.887 -15.860 1.00 92.50 374 ARG A CA 1
ATOM 2852 C C . ARG A 1 374 ? 4.059 -10.798 -17.019 1.00 92.50 374 ARG A C 1
ATOM 2854 O O . ARG A 1 374 ? 3.735 -11.957 -16.788 1.00 92.50 374 ARG A O 1
ATOM 2861 N N . ASP A 1 3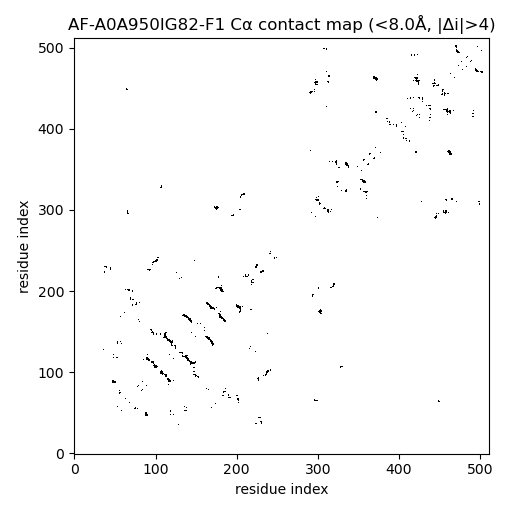75 ? 4.069 -10.291 -18.252 1.00 92.06 375 ASP A N 1
ATOM 2862 C CA . ASP A 1 375 ? 3.634 -11.032 -19.436 1.00 92.06 375 ASP A CA 1
ATOM 2863 C C . ASP A 1 375 ? 4.680 -12.091 -19.850 1.00 92.06 375 ASP A C 1
ATOM 2865 O O . ASP A 1 375 ? 5.726 -11.744 -20.411 1.00 92.06 375 ASP A O 1
ATOM 2869 N N . PRO A 1 376 ? 4.428 -13.397 -19.631 1.00 89.75 376 PRO A N 1
ATOM 2870 C CA . PRO A 1 376 ? 5.385 -14.440 -19.987 1.00 89.75 376 PRO A CA 1
ATOM 2871 C C . PRO A 1 376 ? 5.629 -14.525 -21.501 1.00 89.75 376 PRO A C 1
ATOM 2873 O O . PRO A 1 376 ? 6.716 -14.933 -21.918 1.00 89.75 376 PRO A O 1
ATOM 2876 N N . VAL A 1 377 ? 4.665 -14.111 -22.333 1.00 90.75 377 VAL A N 1
ATOM 2877 C CA . VAL A 1 377 ? 4.828 -14.087 -23.791 1.00 90.75 377 VAL A CA 1
ATOM 2878 C C . VAL A 1 377 ? 5.870 -13.040 -24.163 1.00 90.75 377 VAL A C 1
ATOM 2880 O O . VAL A 1 377 ? 6.821 -13.361 -24.879 1.00 90.75 377 VAL A O 1
ATOM 2883 N N . PHE A 1 378 ? 5.774 -11.830 -23.607 1.00 92.75 378 PHE A N 1
ATOM 2884 C CA . PHE A 1 378 ? 6.788 -10.792 -23.782 1.00 92.75 378 PHE A CA 1
ATOM 2885 C C . PHE A 1 378 ? 8.194 -11.272 -23.389 1.00 92.75 378 PHE A C 1
ATOM 2887 O O . PHE A 1 378 ? 9.132 -11.130 -24.177 1.00 92.75 378 PHE A O 1
ATOM 2894 N N . TYR A 1 379 ? 8.362 -11.879 -22.209 1.00 92.44 379 TYR A N 1
ATOM 2895 C CA . TYR A 1 379 ? 9.689 -12.329 -21.772 1.00 92.44 379 TYR A CA 1
ATOM 2896 C C . TYR A 1 379 ? 10.231 -13.490 -22.614 1.00 92.44 379 TYR A C 1
ATOM 2898 O O . TYR A 1 379 ? 11.434 -13.530 -22.876 1.00 92.44 379 TYR A O 1
ATOM 2906 N N . SER A 1 380 ? 9.366 -14.374 -23.122 1.00 91.50 380 SER A N 1
ATOM 2907 C CA . SER A 1 380 ? 9.773 -15.420 -24.071 1.00 91.50 380 SER A CA 1
ATOM 2908 C C . SER A 1 380 ? 10.245 -14.844 -25.415 1.00 91.50 380 SER A C 1
ATOM 2910 O O . SER A 1 380 ? 11.247 -15.303 -25.978 1.00 91.50 380 SER A O 1
ATOM 2912 N N . GLN A 1 381 ? 9.591 -13.782 -25.902 1.00 93.81 381 GLN A N 1
ATOM 2913 C CA . GLN A 1 381 ? 10.027 -13.058 -27.095 1.00 93.81 381 GLN A CA 1
ATOM 2914 C C . GLN A 1 381 ? 11.363 -12.359 -26.837 1.00 93.81 381 GLN A C 1
ATOM 2916 O O . GLN A 1 381 ? 12.281 -12.481 -27.645 1.00 93.81 381 GLN A O 1
ATOM 2921 N N . LEU A 1 382 ? 11.512 -11.671 -25.700 1.00 94.06 382 LEU A N 1
ATOM 2922 C CA . LEU A 1 382 ? 12.760 -11.001 -25.335 1.00 94.06 382 LEU A CA 1
ATOM 2923 C C . LEU A 1 382 ? 13.923 -11.997 -25.240 1.00 94.06 382 LEU A C 1
ATOM 2925 O O . LEU A 1 382 ? 15.005 -11.723 -25.765 1.00 94.06 382 LEU A O 1
ATOM 2929 N N . GLU A 1 383 ? 13.720 -13.168 -24.628 1.00 91.94 383 GLU A N 1
ATOM 2930 C CA . GLU A 1 383 ? 14.743 -14.216 -24.619 1.00 91.94 383 GLU A CA 1
ATOM 2931 C C . GLU A 1 383 ? 15.087 -14.663 -26.047 1.00 91.94 383 GLU A C 1
ATOM 2933 O O . GLU A 1 383 ? 16.270 -14.756 -26.392 1.00 91.94 383 GLU A O 1
ATOM 2938 N N . SER A 1 384 ? 14.081 -14.878 -26.897 1.00 94.19 384 SER A N 1
ATOM 2939 C CA . SER A 1 384 ? 14.272 -15.274 -28.296 1.00 94.19 384 SER A CA 1
ATOM 2940 C C . SER A 1 384 ? 15.094 -14.246 -29.083 1.00 94.19 384 SER A C 1
ATOM 2942 O O . SER A 1 384 ? 16.042 -14.625 -29.777 1.00 94.19 384 SER A O 1
ATOM 2944 N N . GLU A 1 385 ? 14.835 -12.947 -28.908 1.00 95.38 385 GLU A N 1
ATOM 2945 C CA . GLU A 1 385 ? 15.639 -11.866 -29.498 1.00 95.38 385 GLU A CA 1
ATOM 2946 C C . GLU A 1 385 ? 17.093 -11.912 -29.011 1.00 95.38 385 GLU A C 1
ATOM 2948 O O . GLU A 1 385 ? 18.048 -11.839 -29.792 1.00 95.38 385 GLU A O 1
ATOM 2953 N N . LEU A 1 386 ? 17.295 -12.105 -27.706 1.00 93.88 386 LEU A N 1
ATOM 2954 C CA . LEU A 1 386 ? 18.629 -12.218 -27.124 1.00 93.88 386 LEU A CA 1
ATOM 2955 C C . LEU A 1 386 ? 19.378 -13.457 -27.637 1.00 93.88 386 LEU A C 1
ATOM 2957 O O . LEU A 1 386 ? 20.597 -13.396 -27.839 1.00 93.88 386 LEU A O 1
ATOM 2961 N N . ARG A 1 387 ? 18.686 -14.577 -27.865 1.00 93.38 387 ARG A N 1
ATOM 2962 C CA . ARG A 1 387 ? 19.252 -15.788 -28.482 1.00 93.38 387 ARG A CA 1
ATOM 2963 C C . ARG A 1 387 ? 19.601 -15.548 -29.945 1.00 93.38 387 ARG A C 1
ATOM 2965 O O . ARG A 1 387 ? 20.708 -15.900 -30.364 1.00 93.38 387 ARG A O 1
ATOM 2972 N N . TYR A 1 388 ? 18.726 -14.880 -30.692 1.00 93.75 388 TYR A N 1
ATOM 2973 C CA . TYR A 1 388 ? 18.983 -14.513 -32.078 1.00 93.75 388 TYR A CA 1
ATOM 2974 C C . TYR A 1 388 ? 20.242 -13.648 -32.202 1.00 93.75 388 TYR A C 1
ATOM 2976 O O . TYR A 1 388 ? 21.138 -14.002 -32.968 1.00 93.75 388 TYR A O 1
ATOM 2984 N N . ILE A 1 389 ? 20.404 -12.607 -31.375 1.00 92.31 389 ILE A N 1
ATOM 2985 C CA . ILE A 1 389 ? 21.609 -11.751 -31.356 1.00 92.31 389 ILE A CA 1
ATOM 2986 C C . ILE A 1 389 ? 22.896 -12.561 -31.128 1.00 92.31 389 ILE A C 1
ATOM 2988 O O . ILE A 1 389 ? 23.941 -12.267 -31.721 1.00 92.31 389 ILE A O 1
ATOM 2992 N N . THR A 1 390 ? 22.840 -13.596 -30.287 1.00 91.69 390 THR A N 1
ATOM 2993 C CA . THR A 1 390 ? 23.978 -14.497 -30.055 1.00 91.69 390 THR A CA 1
ATOM 2994 C C . THR A 1 390 ? 24.358 -15.277 -31.312 1.00 91.69 390 THR A C 1
ATOM 2996 O O . THR A 1 390 ? 25.550 -15.442 -31.578 1.00 91.69 390 THR A O 1
ATOM 2999 N N . SER A 1 391 ? 23.374 -15.679 -32.121 1.00 91.62 391 SER A N 1
ATOM 3000 C CA . SER A 1 391 ? 23.593 -16.403 -33.381 1.00 91.62 391 SER A CA 1
ATOM 3001 C C . SER A 1 391 ? 24.176 -15.536 -34.507 1.00 91.62 391 SER A C 1
ATOM 3003 O O . SER A 1 391 ? 24.756 -16.068 -35.455 1.00 91.62 391 SER A O 1
ATOM 3005 N N . ILE A 1 392 ? 24.071 -14.200 -34.417 1.00 88.88 392 ILE A N 1
ATOM 3006 C CA . ILE A 1 392 ? 24.546 -13.302 -35.476 1.00 88.88 392 ILE A CA 1
ATOM 3007 C C . ILE A 1 392 ? 26.085 -13.398 -35.599 1.00 88.88 392 ILE A C 1
ATOM 3009 O O . ILE A 1 392 ? 26.808 -13.143 -34.621 1.00 88.88 392 ILE A O 1
ATOM 3013 N N . PRO A 1 393 ? 26.625 -13.694 -36.803 1.00 88.50 393 PRO A N 1
ATOM 3014 C CA . PRO A 1 393 ? 28.066 -13.717 -37.044 1.00 88.50 393 PRO A CA 1
ATOM 3015 C C . PRO A 1 393 ? 28.720 -12.354 -36.774 1.00 88.50 393 PRO A C 1
ATOM 3017 O O . PRO A 1 393 ? 28.223 -11.329 -37.241 1.00 88.50 393 PRO A O 1
ATOM 3020 N N . ALA A 1 394 ? 29.881 -12.331 -36.107 1.00 83.38 394 ALA A N 1
ATOM 3021 C CA . ALA A 1 394 ? 30.553 -11.093 -35.677 1.00 83.38 394 ALA A CA 1
ATOM 3022 C C . ALA A 1 394 ? 30.769 -10.075 -36.816 1.00 83.38 394 ALA A C 1
ATOM 3024 O O . ALA A 1 394 ? 30.525 -8.884 -36.636 1.00 83.38 394 ALA A O 1
ATOM 3025 N N . ARG A 1 395 ? 31.116 -10.549 -38.023 1.00 83.19 395 ARG A N 1
ATOM 3026 C CA . ARG A 1 395 ? 31.265 -9.710 -39.228 1.00 83.19 395 ARG A CA 1
ATOM 3027 C C . ARG A 1 395 ? 30.012 -8.895 -39.585 1.00 83.19 395 ARG A C 1
ATOM 3029 O O . ARG A 1 395 ? 30.137 -7.795 -40.107 1.00 83.19 395 ARG A O 1
ATOM 3036 N N . ARG A 1 396 ? 28.810 -9.414 -39.295 1.00 82.50 396 ARG A N 1
ATOM 3037 C CA . ARG A 1 396 ? 27.532 -8.714 -39.534 1.00 82.50 396 ARG A CA 1
ATOM 3038 C C . ARG A 1 396 ? 27.212 -7.689 -38.446 1.00 82.50 396 ARG A C 1
ATOM 3040 O O . ARG A 1 396 ? 26.505 -6.727 -38.719 1.00 82.50 396 ARG A O 1
ATOM 3047 N N . ILE A 1 397 ? 27.726 -7.891 -37.233 1.00 80.25 397 ILE A N 1
ATOM 3048 C CA . ILE A 1 397 ? 27.544 -6.964 -36.110 1.00 80.25 397 ILE A CA 1
ATOM 3049 C C . ILE A 1 397 ? 28.465 -5.750 -36.267 1.00 80.25 397 ILE A C 1
ATOM 3051 O O . ILE A 1 397 ? 28.010 -4.621 -36.099 1.00 80.25 397 ILE A O 1
ATOM 3055 N N . LEU A 1 398 ? 29.731 -5.987 -36.622 1.00 70.06 398 LEU A N 1
ATOM 3056 C CA . LEU A 1 398 ? 30.759 -4.948 -36.690 1.00 70.06 398 LEU A CA 1
ATOM 3057 C C . LEU A 1 398 ? 30.522 -3.948 -37.838 1.00 70.06 398 LEU A C 1
ATOM 3059 O O . LEU A 1 398 ? 30.655 -2.744 -37.623 1.00 70.06 398 LEU A O 1
ATOM 3063 N N . GLY A 1 399 ? 30.090 -4.409 -39.022 1.00 66.94 399 GLY A N 1
ATOM 3064 C CA . GLY A 1 399 ? 29.701 -3.544 -40.151 1.00 66.94 399 GLY A CA 1
ATOM 3065 C C . GLY A 1 399 ? 30.630 -2.333 -40.379 1.00 66.94 399 GLY A C 1
ATOM 3066 O O . GLY A 1 399 ? 31.846 -2.454 -40.283 1.00 66.94 399 GLY A O 1
ATOM 3067 N N . GLN A 1 400 ? 30.052 -1.152 -40.653 1.00 57.16 400 GLN A N 1
ATOM 3068 C CA . GLN A 1 400 ? 30.762 0.143 -40.751 1.00 57.16 400 GLN A CA 1
ATOM 3069 C C . GLN A 1 400 ? 30.819 0.926 -39.417 1.00 57.16 400 GLN A C 1
ATOM 3071 O O . GLN A 1 400 ? 31.202 2.094 -39.405 1.00 57.16 400 GLN A O 1
ATOM 3076 N N . ARG A 1 401 ? 30.386 0.345 -38.287 1.00 68.00 401 ARG A N 1
ATOM 3077 C CA . ARG A 1 401 ? 30.293 1.048 -36.991 1.00 68.00 401 ARG A CA 1
ATOM 3078 C C . ARG A 1 401 ? 31.048 0.266 -35.908 1.00 68.00 401 ARG A C 1
ATOM 3080 O O . ARG A 1 401 ? 30.424 -0.539 -35.221 1.00 68.00 401 ARG A O 1
ATOM 3087 N N . PRO A 1 402 ? 32.348 0.543 -35.691 1.00 63.09 402 PRO A N 1
ATOM 3088 C CA . PRO A 1 402 ? 33.206 -0.215 -34.771 1.00 63.09 402 PRO A CA 1
ATOM 3089 C C . PRO A 1 402 ? 32.696 -0.292 -33.323 1.00 63.09 402 PRO A C 1
ATOM 3091 O O . PRO A 1 402 ? 32.975 -1.256 -32.620 1.00 63.09 402 PRO A O 1
ATOM 3094 N N . ALA A 1 403 ? 31.912 0.698 -32.881 1.00 70.25 403 ALA A N 1
ATOM 3095 C CA . ALA A 1 403 ? 31.314 0.732 -31.545 1.00 70.25 403 ALA A CA 1
ATOM 3096 C C . ALA A 1 403 ? 30.130 -0.242 -31.356 1.00 70.25 403 ALA A C 1
ATOM 3098 O O . ALA A 1 403 ? 29.670 -0.435 -30.232 1.00 70.25 403 ALA A O 1
ATOM 3099 N N . ARG A 1 404 ? 29.610 -0.853 -32.430 1.00 82.50 404 ARG A N 1
ATOM 3100 C CA . ARG A 1 404 ? 28.523 -1.833 -32.354 1.00 82.50 404 ARG A CA 1
ATOM 3101 C C . ARG A 1 404 ? 29.109 -3.208 -32.045 1.00 82.50 404 ARG A C 1
ATOM 3103 O O . ARG A 1 404 ? 29.661 -3.878 -32.912 1.00 82.50 404 ARG A O 1
ATOM 3110 N N . THR A 1 405 ? 28.946 -3.648 -30.806 1.00 87.94 405 THR A N 1
ATOM 3111 C CA . THR A 1 405 ? 29.286 -5.000 -30.358 1.00 87.94 405 THR A CA 1
ATOM 3112 C C . THR A 1 405 ? 28.023 -5.819 -30.108 1.00 87.94 405 THR A C 1
ATOM 3114 O O . THR A 1 405 ? 26.912 -5.291 -29.992 1.00 87.94 405 THR A O 1
ATOM 3117 N N . ARG A 1 406 ? 28.180 -7.142 -29.986 1.00 89.94 406 ARG A N 1
ATOM 3118 C CA . ARG A 1 406 ? 27.075 -8.024 -29.589 1.00 89.94 406 ARG A CA 1
ATOM 3119 C C . ARG A 1 406 ? 26.494 -7.598 -28.241 1.00 89.94 406 ARG A C 1
ATOM 3121 O O . ARG A 1 406 ? 25.279 -7.573 -28.088 1.00 89.94 406 ARG A O 1
ATOM 3128 N N . GLN A 1 407 ? 27.358 -7.217 -27.301 1.00 90.06 407 GLN A N 1
ATOM 3129 C CA . GLN A 1 407 ? 26.936 -6.759 -25.984 1.00 90.06 407 GLN A CA 1
ATOM 3130 C C . GLN A 1 407 ? 26.108 -5.477 -26.077 1.00 90.06 407 GLN A C 1
ATOM 3132 O O . GLN A 1 407 ? 25.016 -5.429 -25.524 1.00 90.06 407 GLN A O 1
ATOM 3137 N N . THR A 1 408 ? 26.560 -4.480 -26.846 1.00 89.94 408 THR A N 1
ATOM 3138 C CA . THR A 1 408 ? 25.794 -3.235 -27.008 1.00 89.94 408 THR A CA 1
ATOM 3139 C C . THR A 1 408 ? 24.438 -3.477 -27.669 1.00 89.94 408 THR A C 1
ATOM 3141 O O . THR A 1 408 ? 23.473 -2.825 -27.294 1.00 89.94 408 THR A O 1
ATOM 3144 N N . LEU A 1 409 ? 24.333 -4.432 -28.605 1.00 91.38 409 LEU A N 1
ATOM 3145 C CA . LEU A 1 409 ? 23.048 -4.797 -29.214 1.00 91.38 409 LEU A CA 1
ATOM 3146 C C . LEU A 1 409 ? 22.101 -5.454 -28.205 1.00 91.38 409 LEU A C 1
ATOM 3148 O O . LEU A 1 409 ? 20.938 -5.074 -28.139 1.00 91.38 409 LEU A O 1
ATOM 3152 N N . ARG A 1 410 ? 22.596 -6.399 -27.394 1.00 93.75 410 ARG A N 1
ATOM 3153 C CA . ARG A 1 410 ? 21.796 -7.034 -26.331 1.00 93.75 410 ARG A CA 1
ATOM 3154 C C . ARG A 1 410 ? 21.262 -5.992 -25.353 1.00 93.75 410 ARG A C 1
ATOM 3156 O O . ARG A 1 410 ? 20.068 -5.970 -25.083 1.00 93.75 410 ARG A O 1
ATOM 3163 N N . THR A 1 411 ? 22.133 -5.102 -24.882 1.00 93.56 411 THR A N 1
ATOM 3164 C CA . THR A 1 411 ? 21.761 -4.001 -23.989 1.00 93.56 411 THR A CA 1
ATOM 3165 C C . THR A 1 411 ? 20.728 -3.070 -24.625 1.00 93.56 411 THR A C 1
ATOM 3167 O O . THR A 1 411 ? 19.728 -2.757 -23.992 1.00 93.56 411 THR A O 1
ATOM 3170 N N . GLN A 1 412 ? 20.917 -2.677 -25.889 1.00 91.75 412 GLN A N 1
ATOM 3171 C CA . GLN A 1 412 ? 19.963 -1.826 -26.606 1.00 91.75 412 GLN A CA 1
ATOM 3172 C C . GLN A 1 412 ? 18.587 -2.477 -26.743 1.00 91.75 412 GLN A C 1
ATOM 3174 O O . GLN A 1 412 ? 17.587 -1.783 -26.585 1.00 91.75 412 GLN A O 1
ATOM 3179 N N . VAL A 1 413 ? 18.523 -3.782 -27.020 1.00 95.06 413 VAL A N 1
ATOM 3180 C CA . VAL A 1 413 ? 17.249 -4.507 -27.115 1.00 95.06 413 VAL A CA 1
ATOM 3181 C C . VAL A 1 413 ? 16.550 -4.555 -25.760 1.00 95.06 413 VAL A C 1
ATOM 3183 O O . VAL A 1 413 ? 15.394 -4.152 -25.683 1.00 95.06 413 VAL A O 1
ATOM 3186 N N . VAL A 1 414 ? 17.251 -4.934 -24.684 1.00 95.62 414 VAL A N 1
ATOM 3187 C CA . VAL A 1 414 ? 16.671 -4.943 -23.326 1.00 95.62 414 VAL A CA 1
ATOM 3188 C C . VAL A 1 414 ? 16.161 -3.557 -22.940 1.00 95.62 414 VAL A C 1
ATOM 3190 O O . VAL A 1 414 ? 14.997 -3.415 -22.574 1.00 95.62 414 VAL A O 1
ATOM 3193 N N . ASP A 1 415 ? 16.989 -2.522 -23.083 1.00 94.75 415 ASP A N 1
ATOM 3194 C CA . ASP A 1 415 ? 16.602 -1.159 -22.722 1.00 94.75 415 ASP A CA 1
ATOM 3195 C C . ASP A 1 415 ? 15.431 -0.649 -23.569 1.00 94.75 415 ASP A C 1
ATOM 3197 O O . ASP A 1 415 ? 14.562 0.044 -23.049 1.00 94.75 415 ASP A O 1
ATOM 3201 N N . THR A 1 416 ? 15.384 -0.980 -24.863 1.00 93.50 416 THR A N 1
ATOM 3202 C CA . THR A 1 416 ? 14.289 -0.559 -25.751 1.00 93.50 416 THR A CA 1
ATOM 3203 C C . THR A 1 416 ? 12.983 -1.247 -25.374 1.00 93.50 416 THR A C 1
ATOM 3205 O O . THR A 1 416 ? 11.966 -0.577 -25.233 1.00 93.50 416 THR A O 1
ATOM 3208 N N . CYS A 1 417 ? 13.005 -2.564 -25.165 1.00 94.44 417 CYS A N 1
ATOM 3209 C CA . CYS A 1 417 ? 11.823 -3.328 -24.778 1.00 94.44 417 CYS A CA 1
ATOM 3210 C C . CYS A 1 417 ? 11.298 -2.896 -23.398 1.00 94.44 417 CYS A C 1
ATOM 3212 O O . CYS A 1 417 ? 10.096 -2.681 -23.222 1.00 94.44 417 CYS A O 1
ATOM 3214 N N . LEU A 1 418 ? 12.192 -2.701 -22.423 1.00 94.81 418 LEU A N 1
ATOM 3215 C CA . LEU A 1 418 ? 11.799 -2.356 -21.055 1.00 94.81 418 LEU A CA 1
ATOM 3216 C C . LEU A 1 418 ? 11.447 -0.881 -20.848 1.00 94.81 418 LEU A C 1
ATOM 3218 O O . LEU A 1 418 ? 10.845 -0.561 -19.831 1.00 94.81 418 LEU A O 1
ATOM 3222 N N . ARG A 1 419 ? 11.687 0.005 -21.823 1.00 92.69 419 ARG A N 1
ATOM 3223 C CA . ARG A 1 419 ? 11.061 1.344 -21.835 1.00 92.69 419 ARG A CA 1
ATOM 3224 C C . ARG A 1 419 ? 9.536 1.295 -21.933 1.00 92.69 419 ARG A C 1
ATOM 3226 O O . ARG A 1 419 ? 8.901 2.275 -21.556 1.00 92.69 419 ARG A O 1
ATOM 3233 N N . CYS A 1 420 ? 8.965 0.194 -22.426 1.00 90.75 420 CYS A N 1
ATOM 3234 C CA . CYS A 1 420 ? 7.518 0.006 -22.543 1.00 90.75 420 CYS A CA 1
ATOM 3235 C C . CYS A 1 420 ? 6.993 -1.057 -21.569 1.00 90.75 420 CYS A C 1
ATOM 3237 O O . CYS A 1 420 ? 6.048 -0.789 -20.838 1.00 90.75 420 CYS A O 1
ATOM 3239 N N . HIS A 1 421 ? 7.614 -2.240 -21.525 1.00 92.69 421 HIS A N 1
ATOM 3240 C CA . HIS A 1 421 ? 7.084 -3.376 -20.756 1.00 92.69 421 HIS A CA 1
ATOM 3241 C C . HIS A 1 421 ? 7.501 -3.382 -19.279 1.00 92.69 421 HIS A C 1
ATOM 3243 O O . HIS A 1 421 ? 6.767 -3.893 -18.448 1.00 92.69 421 HIS A O 1
ATOM 3249 N N . GLY A 1 422 ? 8.643 -2.773 -18.942 1.00 94.31 422 GLY A N 1
ATOM 3250 C CA . GLY A 1 422 ? 9.141 -2.605 -17.568 1.00 94.31 422 GLY A CA 1
ATOM 3251 C C . GLY A 1 422 ? 9.345 -1.131 -17.225 1.00 94.31 422 GLY A C 1
ATOM 3252 O O . GLY A 1 422 ? 10.337 -0.764 -16.593 1.00 94.31 422 GLY A O 1
ATOM 3253 N N . VAL A 1 423 ? 8.450 -0.282 -17.739 1.00 95.31 423 VAL A N 1
ATOM 3254 C CA . VAL A 1 423 ? 8.653 1.162 -17.919 1.00 95.31 423 VAL A CA 1
ATOM 3255 C C . VAL A 1 423 ? 9.057 1.891 -16.641 1.00 95.31 423 VAL A C 1
ATOM 3257 O O . VAL A 1 423 ? 10.011 2.671 -16.675 1.00 95.31 423 VAL A O 1
ATOM 3260 N N . MET A 1 424 ? 8.389 1.622 -15.516 1.00 96.81 424 MET A N 1
ATOM 3261 C CA . MET A 1 424 ? 8.703 2.285 -14.249 1.00 96.81 424 MET A CA 1
ATOM 3262 C C . MET A 1 424 ? 10.075 1.855 -13.738 1.00 96.81 424 MET A C 1
ATOM 3264 O O . MET A 1 424 ? 10.906 2.710 -13.460 1.00 96.81 424 MET A O 1
ATOM 3268 N N . GLY A 1 425 ? 10.369 0.551 -13.714 1.00 96.62 425 GLY A N 1
ATOM 3269 C CA . GLY A 1 425 ? 11.678 0.049 -13.292 1.00 96.62 425 GLY A CA 1
ATOM 3270 C C . GLY A 1 425 ? 12.822 0.582 -14.159 1.00 96.62 425 GLY A C 1
ATOM 3271 O O . GLY A 1 425 ? 13.832 1.056 -13.638 1.00 96.62 425 GLY A O 1
ATOM 3272 N N . LYS A 1 426 ? 12.660 0.576 -15.491 1.00 95.69 426 LYS A N 1
ATOM 3273 C CA . LYS A 1 426 ? 13.667 1.118 -16.418 1.00 95.69 426 LYS A CA 1
ATOM 3274 C C . LYS A 1 426 ? 13.918 2.603 -16.188 1.00 95.69 426 LYS A C 1
ATOM 3276 O O . LYS A 1 426 ? 15.069 3.032 -16.193 1.00 95.69 426 LYS A O 1
ATOM 3281 N N . ARG A 1 427 ? 12.858 3.391 -16.019 1.00 94.94 427 ARG A N 1
ATOM 3282 C CA . ARG A 1 427 ? 12.975 4.843 -15.851 1.00 94.94 427 ARG A CA 1
ATOM 3283 C C . ARG A 1 427 ? 13.503 5.220 -14.477 1.00 94.94 427 ARG A C 1
ATOM 3285 O O . ARG A 1 427 ? 14.365 6.085 -14.406 1.00 94.94 427 ARG A O 1
ATOM 3292 N N . THR A 1 428 ? 13.067 4.545 -13.417 1.00 95.81 428 THR A N 1
ATOM 3293 C CA . THR A 1 428 ? 13.631 4.734 -12.074 1.00 95.81 428 THR A CA 1
ATOM 3294 C C . THR A 1 428 ? 15.123 4.411 -12.063 1.00 95.81 428 THR A C 1
ATOM 3296 O O . THR A 1 428 ? 15.903 5.200 -11.542 1.00 95.81 428 THR A O 1
ATOM 3299 N N . ASN A 1 429 ? 15.556 3.350 -12.752 1.00 96.94 429 ASN A N 1
ATOM 3300 C CA . ASN A 1 429 ? 16.982 3.058 -12.912 1.00 96.94 429 ASN A CA 1
ATOM 3301 C C . ASN A 1 429 ? 17.752 4.211 -13.585 1.00 96.94 429 ASN A C 1
ATOM 3303 O O . ASN A 1 429 ? 18.854 4.544 -13.158 1.00 96.94 429 ASN A O 1
ATOM 3307 N N . ASP A 1 430 ? 17.174 4.836 -14.615 1.00 94.81 430 ASP A N 1
ATOM 3308 C CA . ASP A 1 430 ? 17.789 5.979 -15.307 1.00 94.81 430 ASP A CA 1
ATOM 3309 C C . ASP A 1 430 ? 17.828 7.240 -14.433 1.00 94.81 430 ASP A C 1
ATOM 3311 O O . ASP A 1 430 ? 18.751 8.046 -14.554 1.00 94.81 430 ASP A O 1
ATOM 3315 N N . ILE A 1 431 ? 16.841 7.413 -13.552 1.00 93.88 431 ILE A N 1
ATOM 3316 C CA . ILE A 1 431 ? 16.782 8.512 -12.581 1.00 93.88 431 ILE A CA 1
ATOM 3317 C C . ILE A 1 431 ? 17.854 8.325 -11.500 1.00 93.88 431 ILE A C 1
ATOM 3319 O O . ILE A 1 431 ? 18.584 9.265 -11.195 1.00 93.88 431 ILE A O 1
ATOM 3323 N N . GLU A 1 432 ? 17.979 7.117 -10.951 1.00 94.62 432 GLU A N 1
ATOM 3324 C CA . GLU A 1 432 ? 18.888 6.808 -9.840 1.00 94.62 432 GLU A CA 1
ATOM 3325 C C . GLU A 1 432 ? 20.355 6.704 -10.281 1.00 94.62 432 GLU A C 1
ATOM 3327 O O . GLU A 1 432 ? 21.256 7.150 -9.571 1.00 94.62 432 GLU A O 1
ATOM 3332 N N . HIS A 1 433 ? 20.606 6.148 -11.469 1.00 95.88 433 HIS A N 1
ATOM 3333 C CA . HIS A 1 433 ? 21.954 5.817 -11.947 1.00 95.88 433 HIS A CA 1
ATOM 3334 C C . HIS A 1 433 ? 22.384 6.631 -13.182 1.00 95.88 433 HIS A C 1
ATOM 3336 O O . HIS A 1 433 ? 23.498 6.474 -13.693 1.00 95.88 433 HIS A O 1
ATOM 3342 N N . GLY A 1 434 ? 21.522 7.530 -13.661 1.00 93.75 434 GLY A N 1
ATOM 3343 C CA . GLY A 1 434 ? 21.763 8.416 -14.795 1.00 93.75 434 GLY A CA 1
ATOM 3344 C C . GLY A 1 434 ? 21.347 7.833 -16.156 1.00 93.75 434 GLY A C 1
ATOM 3345 O O . GLY A 1 434 ? 21.148 6.631 -16.316 1.00 93.75 434 GLY A O 1
ATOM 3346 N N . PRO A 1 435 ? 21.297 8.665 -17.215 1.00 85.31 435 PRO A N 1
ATOM 3347 C CA . PRO A 1 435 ? 20.692 8.316 -18.511 1.00 85.31 435 PRO A CA 1
ATOM 3348 C C . PRO A 1 435 ? 21.455 7.256 -19.327 1.00 85.31 435 PRO A C 1
ATOM 3350 O O . PRO A 1 435 ? 21.012 6.862 -20.405 1.00 85.31 435 PRO A O 1
ATOM 3353 N N . ARG A 1 436 ? 22.631 6.828 -18.854 1.00 87.06 436 ARG A N 1
ATOM 3354 C CA . ARG A 1 436 ? 23.433 5.745 -19.449 1.00 87.06 436 ARG A CA 1
ATOM 3355 C C . ARG A 1 436 ? 23.301 4.429 -18.679 1.00 87.06 436 ARG A C 1
ATOM 3357 O O . ARG A 1 436 ? 23.992 3.474 -19.019 1.00 87.06 436 ARG A O 1
ATOM 3364 N N . ALA A 1 437 ? 22.464 4.389 -17.647 1.00 93.81 437 ALA A N 1
ATOM 3365 C CA . ALA A 1 437 ? 22.190 3.174 -16.913 1.00 93.81 437 ALA A CA 1
ATOM 3366 C C . ALA A 1 437 ? 21.434 2.175 -17.798 1.00 93.81 437 ALA A C 1
ATOM 3368 O O . ALA A 1 437 ? 20.561 2.527 -18.596 1.00 93.81 437 ALA A O 1
ATOM 3369 N N . HIS A 1 438 ? 21.797 0.907 -17.647 1.00 95.38 438 HIS A N 1
ATOM 3370 C CA . HIS A 1 438 ? 21.215 -0.197 -18.394 1.00 95.38 438 HIS A CA 1
ATOM 3371 C C . HIS A 1 438 ? 20.436 -1.071 -17.433 1.00 95.38 438 HIS A C 1
ATOM 3373 O O . HIS A 1 438 ? 20.933 -1.395 -16.353 1.00 95.38 438 HIS A O 1
ATOM 3379 N N . PHE A 1 439 ? 19.220 -1.440 -17.816 1.00 95.88 439 PHE A N 1
ATOM 3380 C CA . PHE A 1 439 ? 18.389 -2.247 -16.938 1.00 95.88 439 PHE A CA 1
ATOM 3381 C C . PHE A 1 439 ? 18.806 -3.710 -17.025 1.00 95.88 439 PHE A C 1
ATOM 3383 O O . PHE A 1 439 ? 18.950 -4.269 -18.117 1.00 95.88 439 PHE A O 1
ATOM 3390 N N . ASN A 1 440 ? 18.993 -4.350 -15.874 1.00 95.00 440 ASN A N 1
ATOM 3391 C CA . ASN A 1 440 ? 19.224 -5.783 -15.835 1.00 95.00 440 ASN A CA 1
ATOM 3392 C C . ASN A 1 440 ? 17.877 -6.503 -15.765 1.00 95.00 440 ASN A C 1
ATOM 3394 O O . ASN A 1 440 ? 17.184 -6.440 -14.754 1.00 95.00 440 ASN A O 1
ATOM 3398 N N . VAL A 1 441 ? 17.529 -7.226 -16.832 1.00 93.75 441 VAL A N 1
ATOM 3399 C CA . VAL A 1 441 ? 16.274 -7.988 -16.904 1.00 93.75 441 VAL A CA 1
ATOM 3400 C C . VAL A 1 441 ? 16.109 -8.961 -15.731 1.00 93.75 441 VAL A C 1
ATOM 3402 O O . VAL A 1 441 ? 14.987 -9.218 -15.323 1.00 93.75 441 VAL A O 1
ATOM 3405 N N . ASN A 1 442 ? 17.198 -9.442 -15.122 1.00 93.31 442 ASN A N 1
ATOM 3406 C CA . ASN A 1 442 ? 17.117 -10.361 -13.987 1.00 93.31 442 ASN A CA 1
ATOM 3407 C C . ASN A 1 442 ? 16.474 -9.739 -12.740 1.00 93.31 442 ASN A C 1
ATOM 3409 O O . ASN A 1 442 ? 15.939 -10.482 -11.926 1.00 93.31 442 ASN A O 1
ATOM 3413 N N . TRP A 1 443 ? 16.461 -8.407 -12.604 1.00 95.75 443 TRP A N 1
ATOM 3414 C CA . TRP A 1 443 ? 15.793 -7.740 -11.482 1.00 95.75 443 TRP A CA 1
ATOM 3415 C C . TRP A 1 443 ? 14.292 -8.049 -11.433 1.00 95.75 443 TRP A C 1
ATOM 3417 O O . TRP A 1 443 ? 13.721 -8.140 -10.352 1.00 95.75 443 TRP A O 1
ATOM 3427 N N . VAL A 1 444 ? 13.645 -8.295 -12.580 1.00 94.94 444 VAL A N 1
ATOM 3428 C CA . VAL A 1 444 ? 12.213 -8.645 -12.604 1.00 94.94 444 VAL A CA 1
ATOM 3429 C C . VAL A 1 444 ? 11.938 -10.044 -12.055 1.00 94.94 444 VAL A C 1
ATOM 3431 O O . VAL A 1 444 ? 10.821 -10.314 -11.638 1.00 94.94 444 VAL A O 1
ATOM 3434 N N . PHE A 1 445 ? 12.940 -10.916 -11.987 1.00 92.81 445 PHE A N 1
ATOM 3435 C CA . PHE A 1 445 ? 12.806 -12.268 -11.441 1.00 92.81 445 PHE A CA 1
ATOM 3436 C C . PHE A 1 445 ? 13.350 -12.384 -10.016 1.00 92.81 445 PHE A C 1
ATOM 3438 O O . PHE A 1 445 ? 13.262 -13.449 -9.412 1.00 92.81 445 PHE A O 1
ATOM 3445 N N . ASP A 1 446 ? 13.917 -11.301 -9.484 1.00 90.56 446 ASP A N 1
ATOM 3446 C CA . ASP A 1 446 ? 14.479 -11.270 -8.144 1.00 90.56 446 ASP A CA 1
ATOM 3447 C C . ASP A 1 446 ? 13.366 -11.234 -7.095 1.00 90.56 446 ASP A C 1
ATOM 3449 O O . ASP A 1 446 ? 12.545 -10.313 -7.076 1.00 90.56 446 ASP A O 1
ATOM 3453 N N . GLY A 1 447 ? 13.332 -12.274 -6.266 1.00 86.88 447 GLY A N 1
ATOM 3454 C CA . GLY A 1 447 ? 12.368 -12.460 -5.189 1.00 86.88 447 GLY A CA 1
ATOM 3455 C C . GLY A 1 447 ? 12.922 -12.141 -3.806 1.00 86.88 447 GLY A C 1
ATOM 3456 O O . GLY A 1 447 ? 12.192 -12.352 -2.845 1.00 86.88 447 GLY A O 1
ATOM 3457 N N . ASP A 1 448 ? 14.172 -11.676 -3.693 1.00 86.50 448 ASP A N 1
ATOM 3458 C CA . ASP A 1 448 ? 14.784 -11.303 -2.418 1.00 86.50 448 ASP A CA 1
ATOM 3459 C C . ASP A 1 448 ? 14.653 -9.789 -2.170 1.00 86.50 448 ASP A C 1
ATOM 3461 O O . ASP A 1 448 ? 15.359 -8.997 -2.802 1.00 86.50 448 ASP A O 1
ATOM 3465 N N . PRO A 1 449 ? 13.803 -9.352 -1.221 1.00 83.38 449 PRO A N 1
ATOM 3466 C CA . PRO A 1 449 ? 13.663 -7.939 -0.888 1.00 83.38 449 PRO A CA 1
ATOM 3467 C C . PRO A 1 449 ? 14.937 -7.272 -0.355 1.00 83.38 449 PRO A C 1
ATOM 3469 O O . PRO A 1 449 ? 14.992 -6.045 -0.294 1.00 83.38 449 PRO A O 1
ATOM 3472 N N . ALA A 1 450 ? 15.945 -8.046 0.067 1.00 84.62 450 ALA A N 1
ATOM 3473 C CA . ALA A 1 450 ? 17.233 -7.518 0.510 1.00 84.62 450 ALA A CA 1
ATOM 3474 C C . ALA A 1 450 ? 18.170 -7.162 -0.660 1.00 84.62 450 ALA A C 1
ATOM 3476 O O . ALA A 1 450 ? 19.192 -6.499 -0.449 1.00 84.62 450 ALA A O 1
ATOM 3477 N N . SER A 1 451 ? 17.844 -7.572 -1.889 1.00 90.25 451 SER A N 1
ATOM 3478 C CA . SER A 1 451 ? 18.640 -7.252 -3.070 1.00 90.25 451 SER A CA 1
ATOM 3479 C C . SER A 1 451 ? 18.625 -5.743 -3.375 1.00 90.25 451 SER A C 1
ATOM 3481 O O . SER A 1 451 ? 17.554 -5.138 -3.436 1.00 90.25 451 SER A O 1
ATOM 3483 N N . PRO A 1 452 ? 19.777 -5.107 -3.681 1.00 90.75 452 PRO A N 1
ATOM 3484 C CA . PRO A 1 452 ? 19.868 -3.650 -3.865 1.00 90.75 452 PRO A CA 1
ATOM 3485 C C . PRO A 1 452 ? 18.974 -3.035 -4.955 1.00 90.75 452 PRO A C 1
ATOM 3487 O O . PRO A 1 452 ? 18.698 -1.844 -4.907 1.00 90.75 452 PRO A O 1
ATOM 3490 N N . ASN A 1 453 ? 18.560 -3.824 -5.952 1.00 94.00 453 ASN A N 1
ATOM 3491 C CA . ASN A 1 453 ? 17.745 -3.379 -7.093 1.00 94.00 453 ASN A CA 1
ATOM 3492 C C . ASN A 1 453 ? 16.359 -4.040 -7.111 1.00 94.00 453 ASN A C 1
ATOM 3494 O O . ASN A 1 453 ? 15.689 -4.063 -8.146 1.00 94.00 453 ASN A O 1
ATOM 3498 N N . PHE A 1 454 ? 15.938 -4.616 -5.985 1.00 93.25 454 PHE A N 1
ATOM 3499 C CA . PHE A 1 454 ? 14.663 -5.314 -5.881 1.00 93.25 454 PHE A CA 1
ATOM 3500 C C . PHE A 1 454 ? 13.474 -4.406 -6.234 1.00 93.25 454 PHE A C 1
ATOM 3502 O O . PHE A 1 454 ? 12.571 -4.820 -6.966 1.00 93.25 454 PHE A O 1
ATOM 3509 N N . HIS A 1 455 ? 13.509 -3.138 -5.805 1.00 93.56 455 HIS A N 1
ATOM 3510 C CA . HIS A 1 455 ? 12.468 -2.144 -6.097 1.00 93.56 455 HIS A CA 1
ATOM 3511 C C . HIS A 1 455 ? 12.346 -1.834 -7.593 1.00 93.56 455 HIS A C 1
ATOM 3513 O O . HIS A 1 455 ? 11.236 -1.656 -8.091 1.00 93.56 455 HIS A O 1
ATOM 3519 N N . LEU A 1 456 ? 13.458 -1.831 -8.338 1.00 96.62 456 LEU A N 1
ATOM 3520 C CA . LEU A 1 456 ? 13.445 -1.662 -9.796 1.00 96.62 456 LEU A CA 1
ATOM 3521 C C . LEU A 1 456 ? 12.732 -2.832 -10.483 1.00 96.62 456 LEU A C 1
ATOM 3523 O O . LEU A 1 456 ? 12.006 -2.632 -11.458 1.00 96.62 456 LEU A O 1
ATOM 3527 N N . GLY A 1 457 ? 12.916 -4.046 -9.957 1.00 96.12 457 GLY A N 1
ATOM 3528 C CA . GLY A 1 457 ? 12.186 -5.239 -10.374 1.00 96.12 457 GLY A CA 1
ATOM 3529 C C . GLY A 1 457 ? 10.688 -5.141 -10.093 1.00 96.12 457 GLY A C 1
ATOM 3530 O O . GLY A 1 457 ? 9.890 -5.353 -11.003 1.00 96.12 457 GLY A O 1
ATOM 3531 N N . GLY A 1 458 ? 10.309 -4.766 -8.867 1.00 94.50 458 GLY A N 1
ATOM 3532 C CA . GLY A 1 458 ? 8.907 -4.595 -8.464 1.00 94.50 458 GLY A CA 1
ATOM 3533 C C . GLY A 1 458 ? 8.171 -3.544 -9.294 1.00 94.50 458 GLY A C 1
ATOM 3534 O O . GLY A 1 458 ? 7.116 -3.822 -9.862 1.00 94.50 458 GLY A O 1
ATOM 3535 N N . LEU A 1 459 ? 8.795 -2.380 -9.496 1.00 96.56 459 LEU A N 1
ATOM 3536 C CA . LEU A 1 459 ? 8.281 -1.335 -10.383 1.00 96.56 459 LEU A CA 1
ATOM 3537 C C . LEU A 1 459 ? 8.118 -1.815 -11.830 1.00 96.56 459 LEU A C 1
ATOM 3539 O O . LEU A 1 459 ? 7.155 -1.449 -12.498 1.00 96.56 459 LEU A O 1
ATOM 3543 N N . ALA A 1 460 ? 9.052 -2.613 -12.349 1.00 96.75 460 ALA A N 1
ATOM 3544 C CA . ALA A 1 460 ? 8.921 -3.163 -13.695 1.00 96.75 460 ALA A CA 1
ATOM 3545 C C . ALA A 1 460 ? 7.773 -4.183 -13.802 1.00 96.75 460 ALA A C 1
ATOM 3547 O O . ALA A 1 460 ? 7.103 -4.211 -14.832 1.00 96.75 460 ALA A O 1
ATOM 3548 N N . ARG A 1 461 ? 7.523 -4.982 -12.757 1.00 95.12 461 ARG A N 1
ATOM 3549 C CA . ARG A 1 461 ? 6.486 -6.027 -12.739 1.00 95.12 461 ARG A CA 1
ATOM 3550 C C . ARG A 1 461 ? 5.054 -5.492 -12.656 1.00 95.12 461 ARG A C 1
ATOM 3552 O O . ARG A 1 461 ? 4.160 -6.111 -13.227 1.00 95.12 461 ARG A O 1
ATOM 3559 N N . ASP A 1 462 ? 4.843 -4.335 -12.031 1.00 93.31 462 ASP A N 1
ATOM 3560 C CA . ASP A 1 462 ? 3.521 -3.683 -11.931 1.00 93.31 462 ASP A CA 1
ATOM 3561 C C . ASP A 1 462 ? 2.977 -3.199 -13.299 1.00 93.31 462 ASP A C 1
ATOM 3563 O O . ASP A 1 462 ? 1.797 -2.879 -13.432 1.00 93.31 462 ASP A O 1
ATOM 3567 N N . GLY A 1 463 ? 3.819 -3.195 -14.342 1.00 90.69 463 GLY A N 1
ATOM 3568 C CA . GLY A 1 463 ? 3.425 -2.946 -15.729 1.00 90.69 463 GLY A CA 1
ATOM 3569 C C . GLY A 1 463 ? 3.335 -1.465 -16.103 1.00 90.69 463 GLY A C 1
ATOM 3570 O O . GLY A 1 463 ? 4.028 -0.606 -15.548 1.00 90.69 463 GLY A O 1
ATOM 3571 N N . ILE A 1 464 ? 2.497 -1.151 -17.097 1.00 93.31 464 ILE A N 1
ATOM 3572 C CA . ILE A 1 464 ? 2.216 0.233 -17.503 1.00 93.31 464 ILE A CA 1
ATOM 3573 C C . ILE A 1 464 ? 1.183 0.797 -16.522 1.00 93.31 464 ILE A C 1
ATOM 3575 O O . ILE A 1 464 ? -0.021 0.759 -16.772 1.00 93.31 464 ILE A O 1
ATOM 3579 N N . SER A 1 465 ? 1.685 1.250 -15.373 1.00 91.88 465 SER A N 1
ATOM 3580 C CA . SER A 1 465 ? 0.896 1.604 -14.191 1.00 91.88 465 SER A CA 1
ATOM 3581 C C . SER A 1 465 ? 0.308 3.011 -14.200 1.00 91.88 465 SER A C 1
ATOM 3583 O O . SER A 1 465 ? 0.640 3.848 -15.041 1.00 91.88 465 SER A O 1
ATOM 3585 N N . CYS A 1 466 ? -0.555 3.286 -13.221 1.00 91.81 466 CYS A N 1
ATOM 3586 C CA . CYS A 1 466 ? -1.230 4.565 -13.024 1.00 91.81 466 CYS A CA 1
ATOM 3587 C C . CYS A 1 466 ? -0.244 5.737 -13.086 1.00 91.81 466 CYS A C 1
ATOM 3589 O O . CYS A 1 466 ? -0.470 6.704 -13.811 1.00 91.81 466 CYS A O 1
ATOM 3591 N N . THR A 1 467 ? 0.884 5.640 -12.378 1.00 93.62 467 THR A N 1
ATOM 3592 C CA . THR A 1 467 ? 1.899 6.701 -12.355 1.00 93.62 467 THR A CA 1
ATOM 3593 C C . THR A 1 467 ? 2.607 6.881 -13.691 1.00 93.62 467 THR A C 1
ATOM 3595 O O . THR A 1 467 ? 2.991 7.996 -14.018 1.00 93.62 467 THR A O 1
ATOM 3598 N N . VAL A 1 468 ? 2.688 5.857 -14.541 1.00 93.62 468 VAL A N 1
ATOM 3599 C CA . VAL A 1 468 ? 3.176 6.028 -15.916 1.00 93.62 468 VAL A CA 1
ATOM 3600 C C . VAL A 1 468 ? 2.267 6.990 -16.669 1.00 93.62 468 VAL A C 1
ATOM 3602 O O . VAL A 1 468 ? 2.728 8.009 -17.176 1.00 93.62 468 VAL A O 1
ATOM 3605 N N . CYS A 1 469 ? 0.969 6.695 -16.704 1.00 90.69 469 CYS A N 1
ATOM 3606 C CA . CYS A 1 469 ? -0.006 7.492 -17.442 1.00 90.69 469 CYS A CA 1
ATOM 3607 C C . CYS A 1 469 ? -0.182 8.892 -16.840 1.00 90.69 469 CYS A C 1
ATOM 3609 O O . CYS A 1 469 ? -0.213 9.879 -17.571 1.00 90.69 469 CYS A O 1
ATOM 3611 N N . HIS A 1 470 ? -0.258 8.988 -15.512 1.00 93.06 470 HIS A N 1
ATOM 3612 C CA . HIS A 1 470 ? -0.519 10.243 -14.814 1.00 93.06 470 HIS A CA 1
ATOM 3613 C C . HIS A 1 470 ? 0.705 11.166 -14.722 1.00 93.06 470 HIS A C 1
ATOM 3615 O O . HIS A 1 470 ? 0.519 12.369 -14.548 1.00 93.06 470 HIS A O 1
ATOM 3621 N N . HIS A 1 471 ? 1.933 10.664 -14.883 1.00 93.50 471 HIS A N 1
ATOM 3622 C CA . HIS A 1 471 ? 3.124 11.519 -14.958 1.00 93.50 471 HIS A CA 1
ATOM 3623 C C . HIS A 1 471 ? 3.450 11.974 -16.381 1.00 93.50 471 HIS A C 1
ATOM 3625 O O . HIS A 1 471 ? 4.203 12.937 -16.536 1.00 93.50 471 HIS A O 1
ATOM 3631 N N . ILE A 1 472 ? 2.894 11.342 -17.425 1.00 91.94 472 ILE A N 1
ATOM 3632 C CA . ILE A 1 472 ? 3.121 11.785 -18.806 1.00 91.94 472 ILE A CA 1
ATOM 3633 C C . ILE A 1 472 ? 2.719 13.254 -18.952 1.00 91.94 472 ILE A C 1
ATOM 3635 O O . ILE A 1 472 ? 1.619 13.679 -18.595 1.00 91.94 472 ILE A O 1
ATOM 3639 N N . THR A 1 473 ? 3.638 14.030 -19.512 1.00 91.31 473 THR A N 1
ATOM 3640 C CA . THR A 1 473 ? 3.443 15.427 -19.885 1.00 91.31 473 THR A CA 1
ATOM 3641 C C . THR A 1 473 ? 3.942 15.649 -21.308 1.00 91.31 473 THR A C 1
ATOM 3643 O O . THR A 1 473 ? 4.495 14.745 -21.938 1.00 91.31 473 THR A O 1
ATOM 3646 N N . GLN A 1 474 ? 3.736 16.856 -21.827 1.00 89.88 474 GLN A N 1
ATOM 3647 C CA . GLN A 1 474 ? 4.191 17.238 -23.157 1.00 89.88 474 GLN A CA 1
ATOM 3648 C C . GLN A 1 474 ? 4.960 18.559 -23.129 1.00 89.88 474 GLN A C 1
ATOM 3650 O O . GLN A 1 474 ? 4.478 19.555 -22.574 1.00 89.88 474 GLN A O 1
ATOM 3655 N N . THR A 1 475 ? 6.124 18.587 -23.780 1.00 91.88 475 THR A N 1
ATOM 3656 C CA . THR A 1 475 ? 6.856 19.821 -24.098 1.00 91.88 475 THR A CA 1
ATOM 3657 C C . THR A 1 475 ? 6.092 20.659 -25.136 1.00 91.88 475 THR A C 1
ATOM 3659 O O . THR A 1 475 ? 5.165 20.156 -25.780 1.00 91.88 475 THR A O 1
ATOM 3662 N N . PRO A 1 476 ? 6.442 21.945 -25.335 1.00 93.75 476 PRO A N 1
ATOM 3663 C CA . PRO A 1 476 ? 5.838 22.763 -26.387 1.00 93.75 476 PRO A CA 1
ATOM 3664 C C . PRO A 1 476 ? 5.927 22.126 -27.782 1.00 93.75 476 PRO A C 1
ATOM 3666 O O . PRO A 1 476 ? 4.954 22.158 -28.532 1.00 93.75 476 PRO A O 1
ATOM 3669 N N . GLU A 1 477 ? 7.053 21.492 -28.110 1.00 92.81 477 GLU A N 1
ATOM 3670 C CA . GLU A 1 477 ? 7.277 20.811 -29.390 1.00 92.81 477 GLU A CA 1
ATOM 3671 C C . GLU A 1 477 ? 6.382 19.574 -29.530 1.00 92.81 477 GLU A C 1
ATOM 3673 O O . GLU A 1 477 ? 5.781 19.357 -30.583 1.00 92.81 477 GLU A O 1
ATOM 3678 N N . GLU A 1 478 ? 6.247 18.790 -28.455 1.00 92.81 478 GLU A N 1
ATOM 3679 C CA . GLU A 1 478 ? 5.368 17.616 -28.411 1.00 92.81 478 GLU A CA 1
ATOM 3680 C C . GLU A 1 478 ? 3.893 18.008 -28.570 1.00 92.81 478 GLU A C 1
ATOM 3682 O O . GLU A 1 478 ? 3.154 17.330 -29.282 1.00 92.81 478 GLU A O 1
ATOM 3687 N N . LYS A 1 479 ? 3.470 19.130 -27.971 1.00 91.88 479 LYS A N 1
ATOM 3688 C CA . LYS A 1 479 ? 2.110 19.674 -28.138 1.00 91.88 479 LYS A CA 1
ATOM 3689 C C . LYS A 1 479 ? 1.860 20.206 -29.546 1.00 91.88 479 LYS A C 1
ATOM 3691 O O . LYS A 1 479 ? 0.737 20.132 -30.035 1.00 91.88 479 LYS A O 1
ATOM 3696 N N . ALA A 1 480 ? 2.886 20.758 -30.190 1.00 94.44 480 ALA A N 1
ATOM 3697 C CA . ALA A 1 480 ? 2.759 21.384 -31.500 1.00 94.44 480 ALA A CA 1
ATOM 3698 C C . ALA A 1 480 ? 2.680 20.376 -32.660 1.00 94.44 480 ALA A C 1
ATOM 3700 O O . ALA A 1 480 ? 2.212 20.741 -33.738 1.00 94.44 480 ALA A O 1
ATOM 3701 N N . SER A 1 481 ? 3.147 19.130 -32.487 1.00 95.06 481 SER A N 1
ATOM 3702 C CA . SER A 1 481 ? 3.254 18.178 -33.600 1.00 95.06 481 SER A CA 1
ATOM 3703 C C . SER A 1 481 ? 3.130 16.709 -33.188 1.00 95.06 481 SER A C 1
ATOM 3705 O O . SER A 1 481 ? 4.046 16.117 -32.616 1.00 95.06 481 SER A O 1
ATOM 3707 N N . LEU A 1 482 ? 2.040 16.060 -33.616 1.00 92.06 482 LEU A N 1
ATOM 3708 C CA . LEU A 1 482 ? 1.895 14.602 -33.515 1.00 92.06 482 LEU A CA 1
ATOM 3709 C C . LEU A 1 482 ? 3.013 13.865 -34.271 1.00 92.06 482 LEU A C 1
ATOM 3711 O O . LEU A 1 482 ? 3.529 12.865 -33.782 1.00 92.06 482 LEU A O 1
ATOM 3715 N N . ALA A 1 483 ? 3.432 14.370 -35.437 1.00 94.88 483 ALA A N 1
ATOM 3716 C CA . ALA A 1 483 ? 4.529 13.775 -36.201 1.00 94.88 483 ALA A CA 1
ATOM 3717 C C . ALA A 1 483 ? 5.843 13.789 -35.404 1.00 94.88 483 ALA A C 1
ATOM 3719 O O . ALA A 1 483 ? 6.580 12.804 -35.411 1.00 94.88 483 ALA A O 1
ATOM 3720 N N . TYR A 1 484 ? 6.109 14.869 -34.660 1.00 94.00 484 TYR A N 1
ATOM 3721 C CA . TYR A 1 484 ? 7.260 14.932 -33.764 1.00 94.00 484 TYR A CA 1
ATOM 3722 C C . TYR A 1 484 ? 7.186 13.839 -32.690 1.00 94.00 484 TYR A C 1
ATOM 3724 O O . TYR A 1 484 ? 8.158 13.105 -32.508 1.00 94.00 484 TYR A O 1
ATOM 3732 N N . VAL A 1 485 ? 6.031 13.675 -32.038 1.00 91.88 485 VAL A N 1
ATOM 3733 C CA . VAL A 1 485 ? 5.811 12.629 -31.024 1.00 91.88 485 VAL A CA 1
ATOM 3734 C C . VAL A 1 485 ? 6.015 11.229 -31.616 1.00 91.88 485 VAL A C 1
ATOM 3736 O O . VAL A 1 485 ? 6.764 10.432 -31.054 1.00 91.88 485 VAL A O 1
ATOM 3739 N N . LEU A 1 486 ? 5.428 10.930 -32.777 1.00 91.38 486 LEU A N 1
ATOM 3740 C CA . LEU A 1 486 ? 5.557 9.617 -33.421 1.00 91.38 486 LEU A CA 1
ATOM 3741 C C . LEU A 1 486 ? 7.008 9.275 -33.790 1.00 91.38 486 LEU A C 1
ATOM 3743 O O . LEU A 1 486 ? 7.412 8.120 -33.672 1.00 91.38 486 LEU A O 1
ATOM 3747 N N . VAL A 1 487 ? 7.808 10.266 -34.186 1.00 92.75 487 VAL A N 1
ATOM 3748 C CA . VAL A 1 487 ? 9.217 10.057 -34.559 1.00 92.75 487 VAL A CA 1
ATOM 3749 C C . VAL A 1 487 ? 10.133 9.949 -33.336 1.00 92.75 487 VAL A C 1
ATOM 3751 O O . VAL A 1 487 ? 11.064 9.148 -33.345 1.00 92.75 487 VAL A O 1
ATOM 3754 N N . HIS A 1 488 ? 9.887 10.725 -32.277 1.00 92.00 488 HIS A N 1
ATOM 3755 C CA . HIS A 1 488 ? 10.842 10.867 -31.168 1.00 92.00 488 HIS A CA 1
ATOM 3756 C C . HIS A 1 488 ? 10.437 10.126 -29.889 1.00 92.00 488 HIS A C 1
ATOM 3758 O O . HIS A 1 488 ? 11.280 9.912 -29.019 1.00 92.00 488 HIS A O 1
ATOM 3764 N N . LYS A 1 489 ? 9.158 9.762 -29.741 1.00 90.94 489 LYS A N 1
ATOM 3765 C CA . LYS A 1 489 ? 8.579 9.309 -28.465 1.00 90.94 489 LYS A CA 1
ATOM 3766 C C . LYS A 1 489 ? 7.907 7.938 -28.536 1.00 90.94 489 LYS A C 1
ATOM 3768 O O . LYS A 1 489 ? 7.692 7.335 -27.487 1.00 90.94 489 LYS A O 1
ATOM 3773 N N . SER A 1 490 ? 7.669 7.405 -29.737 1.00 87.00 490 SER A N 1
ATOM 3774 C CA . SER A 1 490 ? 7.019 6.101 -29.983 1.00 87.00 490 SER A CA 1
ATOM 3775 C C . SER A 1 490 ? 7.736 4.889 -29.374 1.00 87.00 490 SER A C 1
ATOM 3777 O O . SER A 1 490 ? 7.126 3.840 -29.208 1.00 87.00 490 SER A O 1
ATOM 3779 N N . THR A 1 491 ? 9.005 5.025 -28.984 1.00 89.31 491 THR A N 1
ATOM 3780 C CA . THR A 1 491 ? 9.811 3.971 -28.337 1.00 89.31 491 THR A CA 1
ATOM 3781 C C . THR A 1 491 ? 9.829 4.086 -26.807 1.00 89.31 491 THR A C 1
ATOM 3783 O O . THR A 1 491 ? 10.837 3.804 -26.157 1.00 89.31 491 THR A O 1
ATOM 3786 N N . GLY A 1 492 ? 8.726 4.566 -26.225 1.00 89.38 492 GLY A N 1
ATOM 3787 C CA . GLY A 1 492 ? 8.592 4.733 -24.778 1.00 89.38 492 GLY A CA 1
ATOM 3788 C C . GLY A 1 492 ? 9.448 5.868 -24.212 1.00 89.38 492 GLY A C 1
ATOM 3789 O O . GLY A 1 492 ? 9.774 5.844 -23.032 1.00 89.38 492 GLY A O 1
ATOM 3790 N N . LEU A 1 493 ? 9.814 6.868 -25.026 1.00 90.75 493 LEU A N 1
ATOM 3791 C CA . LEU A 1 493 ? 10.641 8.032 -24.647 1.00 90.75 493 LEU A CA 1
ATOM 3792 C C . LEU A 1 493 ? 9.813 9.275 -24.274 1.00 90.75 493 LEU A C 1
ATOM 3794 O O . LEU A 1 493 ? 10.286 10.408 -24.381 1.00 90.75 493 LEU A O 1
ATOM 3798 N N . PHE A 1 494 ? 8.569 9.068 -23.842 1.00 91.00 494 PHE A N 1
ATOM 3799 C CA . PHE A 1 494 ? 7.675 10.135 -23.395 1.00 91.00 494 PHE A CA 1
ATOM 3800 C C . PHE A 1 494 ? 8.272 10.960 -22.243 1.00 91.00 494 PHE A C 1
ATOM 3802 O O . PHE A 1 494 ? 9.069 10.459 -21.437 1.00 91.00 494 PHE A O 1
ATOM 3809 N N . THR A 1 495 ? 7.874 12.228 -22.191 1.00 91.56 495 THR A N 1
ATOM 3810 C CA . THR A 1 495 ? 8.269 13.185 -21.154 1.00 91.56 495 THR A CA 1
ATOM 3811 C C . THR A 1 495 ? 7.419 12.970 -19.902 1.00 91.56 495 THR A C 1
ATOM 3813 O O . THR A 1 495 ? 6.223 12.703 -20.011 1.00 91.56 495 THR A O 1
ATOM 3816 N N . VAL A 1 496 ? 8.032 13.089 -18.723 1.00 92.25 496 VAL A N 1
ATOM 3817 C CA . VAL A 1 496 ? 7.344 13.006 -17.425 1.00 92.25 496 VAL A CA 1
ATOM 3818 C C . VAL A 1 496 ? 7.401 14.344 -16.691 1.00 92.25 496 VAL A C 1
ATOM 3820 O O . VAL A 1 496 ? 8.309 15.146 -16.925 1.00 92.25 496 VAL A O 1
ATOM 3823 N N . GLY A 1 497 ? 6.371 14.623 -15.896 1.00 91.75 497 GLY A N 1
ATOM 3824 C CA . GLY A 1 497 ? 6.269 15.808 -15.053 1.00 91.75 497 GLY A CA 1
ATOM 3825 C C . GLY A 1 497 ? 7.068 15.685 -13.749 1.00 91.75 497 GLY A C 1
ATOM 3826 O O . GLY A 1 497 ? 7.912 14.810 -13.620 1.00 91.75 497 GLY A O 1
ATOM 3827 N N . PRO A 1 498 ? 6.844 16.596 -12.790 1.00 92.81 498 PRO A N 1
ATOM 3828 C CA . PRO A 1 498 ? 7.436 16.501 -11.457 1.00 92.81 498 PRO A CA 1
ATOM 3829 C C . PRO A 1 498 ? 6.891 15.306 -10.641 1.00 92.81 498 PRO A C 1
ATOM 3831 O O . PRO A 1 498 ? 5.684 15.061 -10.708 1.00 92.81 498 PRO A O 1
ATOM 3834 N N . PRO A 1 499 ? 7.710 14.655 -9.784 1.00 92.00 499 PRO A N 1
ATOM 3835 C CA . PRO A 1 499 ? 7.294 13.515 -8.954 1.00 92.00 499 PRO A CA 1
ATOM 3836 C C . PRO A 1 499 ? 6.105 13.778 -8.016 1.00 92.00 499 PRO A C 1
ATOM 3838 O O . PRO A 1 499 ? 5.409 12.859 -7.599 1.00 92.00 499 PRO A O 1
ATOM 3841 N N . ASP A 1 500 ? 5.885 15.033 -7.627 1.00 90.81 500 ASP A N 1
ATOM 3842 C CA . ASP A 1 500 ? 4.838 15.449 -6.693 1.00 90.81 500 ASP A CA 1
ATOM 3843 C C . ASP A 1 500 ? 3.525 15.850 -7.388 1.00 90.81 500 ASP A C 1
ATOM 3845 O O . ASP A 1 500 ? 2.629 16.403 -6.743 1.00 90.81 500 ASP A O 1
ATOM 3849 N N . LYS A 1 501 ? 3.396 15.589 -8.698 1.00 89.44 501 LYS A N 1
ATOM 3850 C CA . LYS A 1 501 ? 2.226 15.961 -9.500 1.00 89.44 501 LYS A CA 1
ATOM 3851 C C . LYS A 1 501 ? 1.732 14.810 -10.368 1.00 89.44 501 LYS A C 1
ATOM 3853 O O . LYS A 1 501 ? 2.457 14.289 -11.204 1.00 89.44 501 LYS A O 1
ATOM 3858 N N . LEU A 1 502 ? 0.439 14.520 -10.239 1.00 88.75 502 LEU A N 1
ATOM 3859 C CA . LEU A 1 502 ? -0.298 13.583 -11.083 1.00 88.75 502 LEU A CA 1
ATOM 3860 C C . LEU A 1 502 ? -1.296 14.351 -11.959 1.00 88.75 502 LEU A C 1
ATOM 3862 O O . LEU A 1 502 ? -2.049 15.189 -11.461 1.00 88.75 502 LEU A O 1
ATOM 3866 N N . ASN A 1 503 ? -1.318 14.062 -13.259 1.00 88.00 503 ASN A N 1
ATOM 3867 C CA . ASN A 1 503 ? -2.243 14.658 -14.222 1.00 88.00 503 ASN A CA 1
ATOM 3868 C C . ASN A 1 503 ? -3.506 13.800 -14.341 1.00 88.00 503 ASN A C 1
ATOM 3870 O O . ASN A 1 503 ? -3.439 12.682 -14.840 1.00 88.00 503 ASN A O 1
ATOM 3874 N N . GLY A 1 504 ? -4.663 14.309 -13.917 1.00 81.00 504 GLY A N 1
ATOM 3875 C CA . GLY A 1 504 ? -5.958 13.639 -14.077 1.00 81.00 504 GLY A CA 1
ATOM 3876 C C . GLY A 1 504 ? -6.770 14.169 -15.269 1.00 81.00 504 GLY A C 1
ATOM 3877 O O . GLY A 1 504 ? -6.512 15.275 -15.746 1.00 81.00 504 GLY A O 1
ATOM 3878 N N . PRO A 1 505 ? -7.783 13.420 -15.743 1.00 71.06 505 PRO A N 1
ATOM 3879 C CA . PRO A 1 505 ? -8.680 13.879 -16.809 1.00 71.06 505 PRO A CA 1
ATOM 3880 C C . PRO A 1 505 ? -9.642 14.990 -16.349 1.00 71.06 505 PRO A C 1
ATOM 3882 O O . PRO A 1 505 ? -10.232 15.681 -17.179 1.00 71.06 505 PRO A O 1
ATOM 3885 N N . PHE A 1 506 ? -9.805 15.170 -15.036 1.00 69.88 506 PHE A N 1
ATOM 3886 C CA . PHE A 1 506 ? -10.699 16.160 -14.444 1.00 69.88 506 PHE A CA 1
ATOM 3887 C C . PHE A 1 506 ? -9.941 17.432 -14.064 1.00 69.88 506 PHE A C 1
ATOM 3889 O O . PHE A 1 506 ? -8.797 17.387 -13.612 1.00 69.88 506 PHE A O 1
ATOM 3896 N N . ARG A 1 507 ? -10.594 18.584 -14.239 1.00 68.19 507 ARG A N 1
ATOM 3897 C CA . ARG A 1 507 ? -10.081 19.861 -13.734 1.00 68.19 507 ARG A CA 1
ATOM 3898 C C . ARG A 1 507 ? -10.145 19.862 -12.209 1.00 68.19 507 ARG A C 1
ATOM 3900 O O . ARG A 1 507 ? -11.078 19.313 -11.635 1.00 68.19 507 ARG A O 1
ATOM 3907 N N . ASN A 1 508 ? -9.201 20.550 -11.572 1.00 61.84 508 ASN A N 1
ATOM 3908 C CA . ASN A 1 508 ? -9.206 20.808 -10.127 1.00 61.84 508 ASN A CA 1
ATOM 3909 C C . ASN A 1 508 ? -10.242 21.882 -9.743 1.00 61.84 508 ASN A C 1
ATOM 3911 O O . ASN A 1 508 ? -9.949 22.769 -8.940 1.00 61.84 508 ASN A O 1
ATOM 3915 N N . ASP A 1 509 ? -11.421 21.854 -10.359 1.00 56.94 509 ASP A N 1
ATOM 3916 C CA . ASP A 1 509 ? -12.508 22.731 -9.955 1.00 56.94 509 ASP A CA 1
ATOM 3917 C C . ASP A 1 509 ? -12.999 22.235 -8.582 1.00 56.94 509 ASP A C 1
ATOM 3919 O O . ASP A 1 509 ? -13.146 21.022 -8.395 1.00 56.94 509 ASP A O 1
ATOM 3923 N N . PRO A 1 510 ? -13.205 23.115 -7.586 1.00 47.03 510 PRO A N 1
ATOM 3924 C CA . PRO A 1 510 ? -13.776 22.690 -6.317 1.00 47.03 510 PRO A CA 1
ATOM 3925 C C . PRO A 1 510 ? -15.135 22.042 -6.595 1.00 47.03 510 PRO A C 1
ATOM 3927 O O . PRO A 1 510 ? -15.996 22.650 -7.232 1.00 47.03 510 PRO A O 1
ATOM 3930 N N . ILE A 1 511 ? -15.301 20.796 -6.146 1.00 37.91 511 ILE A N 1
ATOM 3931 C CA . ILE A 1 511 ? -16.603 20.126 -6.133 1.00 37.91 511 ILE A CA 1
ATOM 3932 C C . ILE A 1 511 ? -17.534 21.031 -5.301 1.00 37.91 511 ILE A C 1
ATOM 3934 O O . ILE A 1 511 ? -17.159 21.348 -4.168 1.00 37.91 511 ILE A O 1
ATOM 3938 N N . PRO A 1 512 ? -18.649 21.528 -5.870 1.00 36.56 512 PRO A N 1
ATOM 3939 C CA . PRO A 1 512 ? -19.514 22.510 -5.216 1.00 36.56 512 PRO A CA 1
ATOM 3940 C C . PRO A 1 512 ? -20.171 22.003 -3.931 1.00 36.56 512 PRO A C 1
ATOM 3942 O O . PRO A 1 512 ? -20.414 20.778 -3.822 1.00 36.56 512 PRO A O 1
#

pLDDT: mean 77.88, std 21.83, range [23.16, 98.31]

Mean predicted aligned error: 12.9 Å

Sequence (512 aa):
MRISTKVLAAGLGAALLLAVATLGEGARGTAQGATPPIALPSHDPCPDGKASKPPPALTLPAIVPPGDPIAIEKTMLDYLATFHYRTLGWCVDKYVRDTGPYIHGFYYGTHPAVRIYYSPEIMDWLRNGRKGEPADGAVMIKEQYSPTPAARYMGLRDDQLKPDDWTVMIRRKSASRDGWFWSEVYVGMNLKNPPDTQYPNAGFGLYCLRCHASAEKLTTFAALNNIKGFPGEPLVFRVDSSWRTPQPGAVVKAVVTQTAPAPDKDPEHEKNRLEQMAVAHVLAGVSSYQTFPPEPLDGNLSNPSPQPPPEFITSTQCLSCHSAASVPSAFGPVMWLTPPPNYTPPPSPLPGANGVNVSEYGEWRWSPMGLAGRDPVFYSQLESELRYITSIPARRILGQRPARTRQTLRTQVVDTCLRCHGVMGKRTNDIEHGPRAHFNVNWVFDGDPASPNFHLGGLARDGISCTVCHHITQTPEEKASLAYVLVHKSTGLFTVGPPDKLNGPFRNDPIP

Foldseek 3Di:
DDDDDDDDDDDDDDDDDDDDDDDDDPDPPPPPPDDPQFDWDPDHLQPLLVFDQDDPLLDDDPDDFFFEPLVSLVSVLVVVQVVVVVVRSFWKFAAFAFQAEADQNAHQHPAATKMKTWHSQRVVCQVVVVPDDGDQRTKMKIFHDPDDDRVVCPPPDPVRDRGFKIKMWTAALQFAALRIKIAIHGPPDDSDPPDDLDGYRIDYLALLCLQLVPDPPSSDPDHQQRTPPGDHHDDHYHYDQCVDPVGPDDPPPPPDPDDDDDDDDDPPPPPPPPDPPPPPPPPPDPPDDQDFARLRNLFDHFGRPPDFGQLDTFQSSVCSHQWADQDPSHPDPRCWAQDPPPDAPPPGDDPGRDTQTNTPSRVCCPDCQQQLLVDVVLVVVLVVVLVVLVVDDQCVQCDPPNPRDSVVVNQCSQLLSCLASQVQLSVSQCVVVNVPGTDDPCLLSDNDSVDPSVNSNSSRRSGCHQSVVFQFDDDPVRVVDPVCCVVPCVSSNTDGHGSVGGHDPDDPDPPD

R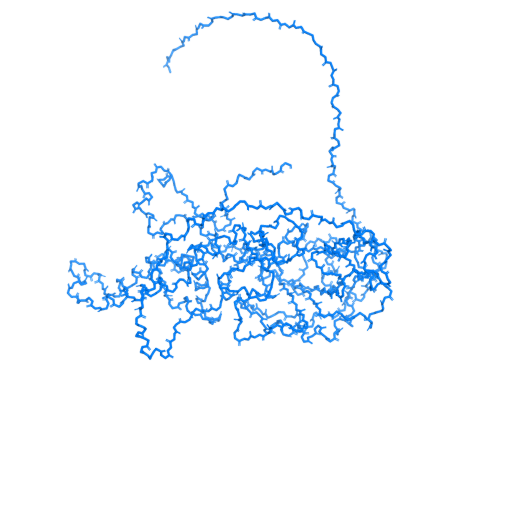adius of gyration: 30.13 Å; Cα contacts (8 Å, |Δi|>4): 729; chains: 1; bounding box: 77×87×78 Å

Secondary structure (DSSP, 8-state):
----------------------------------PPPPPPPSS-S-TTTT--PPPGGG---S---SS--HHHHHHHHHHHTTTGGGGS--EEBSS-B-SS-EETTEE--SSSEEEEEE-HHHHHHHHTTT-S-PPTT-EEEEEEESSS-GGGGTT--TTT---SEEEEEEE-TTT-SS-EEEEEEETT----SS--SPPPSEEES-TTHHHHTTSTTTT----GGGBTTSSS------B-STTSSSPP-----------PPPPP---TT-TT-------------------PPPGGGG--PPPPTTSPPPS---THHHHHHHSPP-STT--S---EEPPPTT--PSS-PPSS---EE-SHHHHHHTSHHHHGGG-HHHHHHHHHHHHHHHHS-HHHHHTT-TT--HHHHHHHHHHHHHHHHTHHHHHHHHHHH-TT----GGGGG---TTSTTHHHHHHHHT-S-HHHHHHEE--HHHHH-HHHHHHHTTTT--EE--TT----SS--PPP-

Solvent-accessible surface area (backbone atoms only — not comparable to full-atom values): 30936 Å² total; per-residue (Å²): 136,89,82,90,88,88,82,90,81,90,83,89,90,87,87,84,84,89,80,93,75,90,77,72,87,72,79,76,78,67,76,77,66,80,75,74,81,78,76,76,68,100,57,72,60,50,69,45,29,75,33,64,78,74,52,72,59,70,53,78,68,98,70,78,64,56,33,66,47,54,71,55,50,51,43,34,40,68,47,59,77,66,51,59,72,76,73,41,42,45,36,37,38,63,57,62,36,50,58,34,34,32,54,87,71,42,64,57,26,90,50,58,13,31,38,42,36,34,30,30,45,42,48,54,23,52,75,55,71,61,55,82,76,58,51,73,61,24,38,36,46,32,41,32,36,83,78,65,57,22,79,80,56,65,92,59,50,77,93,70,61,77,61,58,35,37,39,38,43,35,34,29,43,89,72,18,58,85,22,42,37,40,33,54,40,44,76,86,62,89,82,56,85,78,62,63,84,55,76,58,54,46,41,60,71,44,64,66,46,48,62,28,64,76,31,95,55,85,49,44,86,84,54,63,31,40,28,44,71,44,70,71,70,57,83,82,59,65,65,62,64,55,77,44,86,78,58,68,90,71,83,75,75,75,83,76,78,82,79,75,87,78,78,93,70,83,78,93,70,68,90,74,68,72,75,83,72,82,71,78,78,82,75,76,80,79,90,74,81,93,58,68,48,51,65,33,55,25,56,37,72,55,42,22,66,89,51,74,46,52,71,61,48,29,49,65,72,45,37,33,79,39,33,40,64,90,49,100,57,57,84,69,94,46,32,47,47,70,61,61,97,83,67,72,60,86,74,76,74,74,96,70,89,70,61,45,50,68,16,71,41,38,52,41,52,74,30,76,47,25,36,38,28,68,36,65,66,60,53,53,50,53,50,50,54,51,51,51,56,69,69,53,56,66,74,73,54,30,67,97,43,85,85,42,41,69,64,57,50,49,50,50,51,49,45,49,53,25,32,54,34,19,25,44,13,41,48,52,43,26,69,77,66,34,90,83,50,75,65,63,75,65,31,51,47,50,70,51,76,84,45,96,51,26,62,40,10,13,29,11,36,46,6,54,29,63,42,59,65,21,23,51,50,73,55,74,65,49,72,74,26,68,69,54,34,60,74,69,26,70,69,50,57,68,47,66,56,60,48,90,50,75,59,66,100,65,75,91,64,79,82,129

Nearest PDB structures (foldseek):
  8brk-assembly1_A  TM=6.453E-01  e=3.808E-02  Thermus thermophilus
  6e0z-assembly1_A  TM=5.944E-01  e=3.392E-02  Nitrosomonas sp. AL212